Protein AF-A0AAF0DTB6-F1 (afdb_monomer_lite)

Foldseek 3Di:
DVVVVVVVVVVVVVPDPPPDPDDDDDDDDDDDCVVVVVVVVVVVVVVVVVVVVVVVVVVVVVVVVVVVVVPPVVVVVVVVVVVVVVVVVVVVVVVVPPPPPPPDDDDDDDDDDDDPVVVVVVVVVVVVVVVVVVVVVVVVVVVVVVVVVVVVVVVVVVVVVVVVVVVVVVVVVVVVVVVVVVVVVVVVVVVVVVVVVVVVVVVVVVVVVVVVVVVVVVVVVVVVVVVVVVVVVVVVVVVVVVVVVVVVVVVVVVVVVVVVVVVVVVVVVVVVVVVVVVVVVVVVVVVVVVVVVVVVVVVVVVVVVVVCVVVVPPPVPPVPVDDDPVVVVVVVVVVVVVVVVVVVVVVVVVVVVVVVVVVVVVVVVVVVVVVVVVVVVVVVVVVVVVVVVVVVVLVVVLVVLVVVLVVLVVVLVVLVVVVVVCVVVVVVLVVLVVVLVVLVVVLVVLVVVLVVLVVVLVVLVVVLVVVVDPPDPPVPVNVVSVVVSVVSVVVSVVSVVVSVVSVVVSVVSVVVSVVVVVVCVVVVVVVVVVVSVVVSVVSVVVSVVSVVVSVVSVVVVVVVVVVVVVVVVVVVVVVPDPDPDDPDDDDDDDDDDDDDDDDDDDDDDPDPPPDPPVVVVVVVVPDDDDD

pLDDT: mean 74.16, std 16.82, range [35.47, 98.06]

Organism: NCBI:txid1821822

Radius of gyration: 72.6 Å; chains: 1; bounding box: 165×59×239 Å

Structure (mmCIF, N/CA/C/O backbone):
data_AF-A0AAF0DTB6-F1
#
_entry.id   AF-A0AAF0DTB6-F1
#
loop_
_atom_site.group_PDB
_atom_site.id
_atom_site.type_symbol
_atom_site.label_atom_id
_atom_site.label_alt_id
_atom_site.label_comp_id
_atom_site.label_asym_id
_atom_site.label_entity_id
_atom_site.label_seq_id
_atom_site.pdbx_PDB_ins_code
_atom_site.Cartn_x
_atom_site.Cartn_y
_atom_site.Cartn_z
_atom_site.occupancy
_atom_site.B_iso_or_equiv
_atom_site.auth_seq_id
_atom_site.auth_comp_id
_atom_site.auth_asym_id
_atom_site.auth_atom_id
_atom_site.pdbx_PDB_model_num
ATOM 1 N N . MET A 1 1 ? 35.688 32.287 -15.608 1.00 48.78 1 MET A N 1
ATOM 2 C CA . MET A 1 1 ? 35.896 33.481 -14.750 1.00 48.78 1 MET A CA 1
ATOM 3 C C . MET A 1 1 ? 34.611 34.251 -14.436 1.00 48.78 1 MET A C 1
ATOM 5 O O . MET A 1 1 ? 34.254 34.295 -13.270 1.00 48.78 1 MET A O 1
ATOM 9 N N . ALA A 1 2 ? 33.882 34.833 -15.403 1.00 51.97 2 ALA A N 1
ATOM 10 C CA . ALA A 1 2 ? 32.620 35.541 -15.099 1.00 51.97 2 ALA A CA 1
ATOM 11 C C . ALA A 1 2 ? 31.480 34.598 -14.646 1.00 51.97 2 ALA A C 1
ATOM 13 O O . ALA A 1 2 ? 30.712 34.940 -13.751 1.00 51.97 2 ALA A O 1
ATOM 14 N N . ALA A 1 3 ? 31.415 33.384 -15.207 1.00 52.59 3 ALA A N 1
ATOM 15 C CA . ALA A 1 3 ? 30.466 32.348 -14.786 1.00 52.59 3 ALA A CA 1
ATOM 16 C C . ALA A 1 3 ? 30.795 31.773 -13.393 1.00 52.59 3 ALA A C 1
ATOM 18 O O . ALA A 1 3 ? 29.890 31.535 -12.598 1.00 52.59 3 ALA A O 1
ATOM 19 N N . ASP A 1 4 ? 32.081 31.633 -13.060 1.00 58.94 4 ASP A N 1
ATOM 20 C CA . ASP A 1 4 ? 32.524 31.150 -11.742 1.00 58.94 4 ASP A CA 1
ATOM 21 C C . ASP A 1 4 ? 32.241 32.178 -10.638 1.00 58.94 4 ASP A C 1
ATOM 23 O O . ASP A 1 4 ? 31.814 31.813 -9.546 1.00 58.94 4 ASP A O 1
ATOM 27 N N . ALA A 1 5 ? 32.381 33.474 -10.946 1.00 62.91 5 ALA A N 1
ATOM 28 C CA . ALA A 1 5 ? 31.989 34.561 -10.048 1.00 62.91 5 ALA A CA 1
ATOM 29 C C . ALA A 1 5 ? 30.466 34.606 -9.808 1.00 62.91 5 ALA A C 1
ATOM 31 O O . ALA A 1 5 ? 30.027 34.877 -8.692 1.00 62.91 5 ALA A O 1
ATOM 32 N N . ALA A 1 6 ? 29.653 34.286 -10.822 1.00 60.50 6 ALA A N 1
ATOM 33 C CA . ALA A 1 6 ? 28.201 34.178 -10.671 1.00 60.50 6 ALA A CA 1
ATOM 34 C C . ALA A 1 6 ? 27.790 32.952 -9.831 1.00 60.50 6 ALA A C 1
ATOM 36 O O . ALA A 1 6 ? 26.913 33.070 -8.976 1.00 60.50 6 ALA A O 1
ATOM 37 N N . ARG A 1 7 ? 28.461 31.799 -9.997 1.00 59.88 7 ARG A N 1
ATOM 38 C CA . ARG A 1 7 ? 28.235 30.599 -9.163 1.00 59.88 7 ARG A CA 1
ATOM 39 C C . ARG A 1 7 ? 28.638 30.823 -7.703 1.00 59.88 7 ARG A C 1
ATOM 41 O O . ARG A 1 7 ? 27.921 30.381 -6.807 1.00 59.88 7 ARG A O 1
ATOM 48 N N . ALA A 1 8 ? 29.731 31.549 -7.456 1.00 62.94 8 ALA A N 1
ATOM 49 C CA . ALA A 1 8 ? 30.159 31.919 -6.106 1.00 62.94 8 ALA A CA 1
ATOM 50 C C . ALA A 1 8 ? 29.135 32.832 -5.404 1.00 62.94 8 ALA A C 1
ATOM 52 O O . ALA A 1 8 ? 28.775 32.569 -4.262 1.00 62.94 8 ALA A O 1
ATOM 53 N N . LEU A 1 9 ? 28.581 33.824 -6.113 1.00 63.88 9 LEU A N 1
ATOM 54 C CA . LEU A 1 9 ? 27.554 34.734 -5.584 1.00 63.88 9 LEU A CA 1
ATOM 55 C C . LEU A 1 9 ? 26.210 34.051 -5.286 1.00 63.88 9 LEU A C 1
ATOM 57 O O . LEU A 1 9 ? 25.524 34.445 -4.343 1.00 63.88 9 LEU A O 1
ATOM 61 N N . VAL A 1 10 ? 25.822 33.038 -6.068 1.00 64.69 10 VAL A N 1
ATOM 62 C CA . VAL A 1 10 ? 24.591 32.263 -5.821 1.00 64.69 10 VAL A CA 1
ATOM 63 C C . VAL A 1 10 ? 24.766 31.323 -4.624 1.00 64.69 10 VAL A C 1
ATOM 65 O O . VAL A 1 10 ? 23.873 31.254 -3.780 1.00 64.69 10 VAL A O 1
ATOM 68 N N . ARG A 1 11 ? 25.935 30.681 -4.475 1.00 57.50 11 ARG A N 1
ATOM 69 C CA . ARG A 1 11 ? 26.255 29.884 -3.276 1.00 57.50 11 ARG A CA 1
ATOM 70 C C . ARG A 1 11 ? 26.364 30.738 -2.011 1.00 57.50 11 ARG A C 1
ATOM 72 O O . ARG A 1 11 ? 25.848 30.325 -0.980 1.00 57.50 11 ARG A O 1
ATOM 79 N N . GLU A 1 12 ? 26.953 31.932 -2.077 1.00 57.41 12 GLU A N 1
ATOM 80 C CA . GLU A 1 12 ? 27.056 32.833 -0.914 1.00 57.41 12 GLU A CA 1
ATOM 81 C C . GLU A 1 12 ? 25.708 33.427 -0.480 1.00 57.41 12 GLU A C 1
ATOM 83 O O . GLU A 1 12 ? 25.507 33.682 0.705 1.00 57.41 12 GLU A O 1
ATOM 88 N N . ARG A 1 13 ? 24.758 33.635 -1.404 1.00 53.81 13 ARG A N 1
ATOM 89 C CA . ARG A 1 13 ? 23.434 34.191 -1.063 1.00 53.81 13 ARG A CA 1
ATOM 90 C C . ARG A 1 13 ? 22.412 33.165 -0.582 1.00 53.81 13 ARG A C 1
ATOM 92 O O . ARG A 1 13 ? 21.472 33.563 0.099 1.00 53.81 13 ARG A O 1
ATOM 99 N N . LEU A 1 14 ? 22.584 31.883 -0.903 1.00 50.50 14 LEU A N 1
ATOM 100 C CA . LEU A 1 14 ? 21.705 30.806 -0.425 1.00 50.50 14 LEU A CA 1
ATOM 101 C C . LEU A 1 14 ? 22.181 30.179 0.896 1.00 50.50 14 LEU A C 1
ATOM 103 O O . LEU A 1 14 ? 21.401 29.508 1.561 1.00 50.50 14 LEU A O 1
ATOM 107 N N . TYR A 1 15 ? 23.418 30.458 1.319 1.00 44.56 15 TYR A N 1
ATOM 108 C CA . TYR A 1 15 ? 23.992 30.022 2.598 1.00 44.56 15 TYR A CA 1
ATOM 109 C C . TYR A 1 15 ? 24.122 31.187 3.597 1.00 44.56 15 TYR A C 1
ATOM 111 O O . TYR A 1 15 ? 25.158 31.386 4.227 1.00 44.56 15 TYR A O 1
ATOM 119 N N . VAL A 1 16 ? 23.064 31.986 3.763 1.00 41.75 16 VAL A N 1
ATOM 120 C CA . VAL A 1 16 ? 22.963 32.874 4.931 1.00 41.75 16 VAL A CA 1
ATOM 121 C C . VAL A 1 16 ? 22.392 32.043 6.084 1.00 41.75 16 VAL A C 1
ATOM 123 O O . VAL A 1 16 ? 21.247 31.602 5.982 1.00 41.75 16 VAL A O 1
ATOM 126 N N . PRO A 1 17 ? 23.131 31.812 7.186 1.00 44.03 17 PRO A N 1
ATOM 127 C CA . PRO A 1 17 ? 22.547 31.198 8.365 1.00 44.03 17 PRO A CA 1
ATOM 128 C C . PRO A 1 17 ? 21.511 32.175 8.923 1.00 44.03 17 PRO A C 1
ATOM 130 O O . PRO A 1 17 ? 21.848 33.254 9.413 1.00 44.03 17 PRO A O 1
ATOM 133 N N . LEU A 1 18 ? 20.236 31.810 8.811 1.00 42.66 18 LEU A N 1
ATOM 134 C CA . LEU A 1 18 ? 19.138 32.449 9.523 1.00 42.66 18 LEU A CA 1
ATOM 135 C C . LEU A 1 18 ? 19.405 32.311 11.026 1.00 42.66 18 LEU A C 1
ATOM 137 O O . LEU A 1 18 ? 19.045 31.323 11.661 1.00 42.66 18 LEU A O 1
ATOM 141 N N . VAL A 1 19 ? 20.062 33.319 11.597 1.00 46.34 19 VAL A N 1
ATOM 142 C CA . VAL A 1 19 ? 20.066 33.582 13.036 1.00 46.34 19 VAL A CA 1
ATOM 143 C C . VAL A 1 19 ? 18.654 34.048 13.386 1.00 46.34 19 VAL A C 1
ATOM 145 O O . VAL A 1 19 ? 18.350 35.239 13.398 1.00 46.34 19 VAL A O 1
ATOM 148 N N . LEU A 1 20 ? 17.759 33.084 13.595 1.00 40.75 20 LEU A N 1
ATOM 149 C CA . LEU A 1 20 ? 16.441 33.311 14.171 1.00 40.75 20 LEU A CA 1
ATOM 150 C C . LEU A 1 20 ? 16.603 33.413 15.686 1.00 40.75 20 LEU A C 1
ATOM 152 O O . LEU A 1 20 ? 16.667 32.413 16.399 1.00 40.75 20 LEU A O 1
ATOM 156 N N . GLY A 1 21 ? 16.703 34.652 16.159 1.00 40.84 21 GLY A N 1
ATOM 157 C CA . GLY A 1 21 ? 16.411 34.987 17.542 1.00 40.84 21 GLY A CA 1
ATOM 158 C C . GLY A 1 21 ? 14.912 34.849 17.807 1.00 40.84 21 GLY A C 1
ATOM 159 O O . GLY A 1 21 ? 14.100 35.403 17.072 1.00 40.84 21 GLY A O 1
ATOM 160 N N . GLU A 1 22 ? 14.595 34.080 18.847 1.00 45.62 22 GLU A N 1
ATOM 161 C CA . GLU A 1 22 ? 13.446 34.220 19.752 1.00 45.62 22 GLU A CA 1
ATOM 162 C C . GLU A 1 22 ? 12.137 34.756 19.145 1.00 45.62 22 GLU A C 1
ATOM 164 O O . GLU A 1 22 ? 11.789 35.923 19.308 1.00 45.62 22 GLU A O 1
ATOM 169 N N . LEU A 1 23 ? 11.348 33.871 18.533 1.00 37.41 23 LEU A N 1
ATOM 170 C CA . LEU A 1 23 ? 9.901 34.057 18.419 1.00 37.41 23 LEU A CA 1
ATOM 171 C C . LEU A 1 23 ? 9.193 32.769 18.853 1.00 37.41 23 LEU A C 1
ATOM 173 O O . LEU A 1 23 ? 9.419 31.692 18.305 1.00 37.41 23 LEU A O 1
ATOM 177 N N . GLU A 1 24 ? 8.380 32.912 19.898 1.00 40.12 24 GLU A N 1
ATOM 178 C CA . GLU A 1 24 ? 7.540 31.888 20.522 1.00 40.12 24 GLU A CA 1
ATOM 179 C C . GLU A 1 24 ? 6.550 31.210 19.550 1.00 40.12 24 GLU A C 1
ATOM 181 O O . GLU A 1 24 ? 6.199 31.772 18.508 1.00 40.12 24 GLU A O 1
ATOM 186 N N . PRO A 1 25 ? 6.062 29.998 19.889 1.00 52.84 25 PRO A N 1
ATOM 187 C CA . PRO A 1 25 ? 5.421 29.102 18.942 1.00 52.84 25 PRO A CA 1
ATOM 188 C C . PRO A 1 25 ? 3.912 29.354 18.864 1.00 52.84 25 PRO A C 1
ATOM 190 O O . PRO A 1 25 ? 3.165 29.071 19.801 1.00 52.84 25 PRO A O 1
ATOM 193 N N . ALA A 1 26 ? 3.435 29.808 17.708 1.00 42.81 26 ALA A N 1
ATOM 194 C CA . ALA A 1 26 ? 2.014 29.790 17.390 1.00 42.81 26 ALA A CA 1
ATOM 195 C C . ALA A 1 26 ? 1.794 29.292 15.958 1.00 42.81 26 ALA A C 1
ATOM 197 O O . ALA A 1 26 ? 2.096 29.985 14.993 1.00 42.81 26 ALA A O 1
ATOM 198 N N . GLY A 1 27 ? 1.208 28.098 15.851 1.00 43.78 27 GLY A N 1
ATOM 199 C CA . GLY A 1 27 ? 0.574 27.605 14.629 1.00 43.78 27 GLY A CA 1
ATOM 200 C C . GLY A 1 27 ? 1.490 26.796 13.719 1.00 43.78 27 GLY A C 1
ATOM 201 O O . GLY A 1 27 ? 2.190 27.343 12.876 1.00 43.78 27 GLY A O 1
ATOM 202 N N . GLN A 1 28 ? 1.415 25.472 13.861 1.00 50.06 28 GLN A N 1
ATOM 203 C CA . GLN A 1 28 ? 1.907 24.507 12.882 1.00 50.06 28 GLN A CA 1
ATOM 204 C C . GLN A 1 28 ? 1.303 24.804 11.506 1.00 50.06 28 GLN A C 1
ATOM 206 O O . GLN A 1 28 ? 0.096 24.670 11.304 1.00 50.06 28 GLN A O 1
ATOM 211 N N . VAL A 1 29 ? 2.162 25.177 10.566 1.00 46.62 29 VAL A N 1
ATOM 212 C CA . VAL A 1 29 ? 1.863 25.160 9.140 1.00 46.62 29 VAL A CA 1
ATOM 213 C C . VAL A 1 29 ? 2.689 24.017 8.542 1.00 46.62 29 VAL A C 1
ATOM 215 O O . VAL A 1 29 ? 3.917 24.101 8.583 1.00 46.62 29 VAL A O 1
ATOM 218 N N . PRO A 1 30 ? 2.064 22.942 8.030 1.00 51.94 30 PRO A N 1
ATOM 219 C CA . PRO A 1 30 ? 2.764 21.869 7.350 1.00 51.94 30 PRO A CA 1
ATOM 220 C C . PRO A 1 30 ? 2.829 22.231 5.866 1.00 51.94 30 PRO A C 1
ATOM 222 O O . PRO A 1 30 ? 1.900 21.958 5.111 1.00 51.94 30 PRO A O 1
ATOM 225 N N . TYR A 1 31 ? 3.892 22.910 5.452 1.00 53.06 31 TYR A N 1
ATOM 226 C CA . TYR A 1 31 ? 4.270 22.906 4.044 1.00 53.06 31 TYR A CA 1
ATOM 227 C C . TYR A 1 31 ? 5.565 22.114 3.946 1.00 53.06 31 TYR A C 1
ATOM 229 O O . TYR A 1 31 ? 6.624 22.604 4.337 1.00 53.06 31 TYR A O 1
ATOM 237 N N . ASP A 1 32 ? 5.447 20.873 3.476 1.00 56.59 32 ASP A N 1
ATOM 238 C CA . ASP A 1 32 ? 6.582 20.048 3.084 1.00 56.59 32 ASP A CA 1
ATOM 239 C C . ASP A 1 32 ? 7.330 20.782 1.968 1.00 56.59 32 ASP A C 1
ATOM 241 O O . ASP A 1 32 ? 6.806 21.000 0.877 1.00 56.59 32 ASP A O 1
ATOM 245 N N . LEU A 1 33 ? 8.546 21.236 2.276 1.00 60.62 33 LEU A N 1
ATOM 246 C CA . LEU A 1 33 ? 9.446 21.920 1.341 1.00 60.62 33 LEU A CA 1
ATOM 247 C C . LEU A 1 33 ? 10.286 20.931 0.510 1.00 60.62 33 LEU A C 1
ATOM 249 O O . LEU A 1 33 ? 11.051 21.359 -0.353 1.00 60.62 33 LEU A O 1
ATOM 253 N N . GLU A 1 34 ? 10.121 19.623 0.730 1.00 67.12 34 GLU A N 1
ATOM 254 C CA . GLU A 1 34 ? 10.764 18.545 -0.038 1.00 67.12 34 GLU A CA 1
ATOM 255 C C . GLU A 1 34 ? 10.525 18.633 -1.557 1.00 67.12 34 GLU A C 1
ATOM 257 O O . GLU A 1 34 ? 11.499 18.539 -2.307 1.00 67.12 34 GLU A O 1
ATOM 262 N N . PRO A 1 35 ? 9.303 18.921 -2.054 1.00 68.69 35 PRO A N 1
ATOM 263 C CA . PRO A 1 35 ? 9.065 19.049 -3.491 1.00 68.69 35 PRO A CA 1
ATOM 264 C C . PRO A 1 35 ? 9.830 20.219 -4.119 1.00 68.69 35 PRO A C 1
ATOM 266 O O . PRO A 1 35 ? 10.195 20.169 -5.290 1.00 68.69 35 PRO A O 1
ATOM 269 N N . LEU A 1 36 ? 10.092 21.281 -3.347 1.00 68.75 36 LEU A N 1
ATOM 270 C CA . LEU A 1 36 ? 10.807 22.458 -3.838 1.00 68.75 36 LEU A CA 1
ATOM 271 C C . LEU A 1 36 ? 12.321 22.218 -3.905 1.00 68.75 36 LEU A C 1
ATOM 273 O O . LEU A 1 36 ? 12.982 22.740 -4.800 1.00 68.75 36 LEU A O 1
ATOM 277 N N . ALA A 1 37 ? 12.861 21.431 -2.970 1.00 69.31 37 ALA A N 1
ATOM 278 C CA . ALA A 1 37 ? 14.261 21.017 -2.981 1.00 69.31 37 ALA A CA 1
ATOM 279 C C . ALA A 1 37 ? 14.556 20.092 -4.173 1.00 69.31 37 ALA A C 1
ATOM 281 O O . ALA A 1 37 ? 15.520 20.317 -4.897 1.00 69.31 37 ALA A O 1
ATOM 282 N N . MET A 1 38 ? 13.663 19.137 -4.441 1.00 75.25 38 MET A N 1
ATOM 283 C CA . MET A 1 38 ? 13.790 18.203 -5.564 1.00 75.25 38 MET A CA 1
ATOM 284 C C . MET A 1 38 ? 13.718 18.920 -6.926 1.00 75.25 38 MET A C 1
ATOM 286 O O . MET A 1 38 ? 14.518 18.647 -7.816 1.00 75.25 38 MET A O 1
ATOM 290 N N . LEU A 1 39 ? 12.840 19.924 -7.062 1.00 76.38 39 LEU A N 1
ATOM 291 C CA . LEU A 1 39 ? 12.752 20.745 -8.278 1.00 76.38 39 LEU A CA 1
ATOM 292 C C . LEU A 1 39 ? 14.013 21.602 -8.508 1.00 76.38 39 LEU A C 1
ATOM 294 O O . LEU A 1 39 ? 14.383 21.887 -9.647 1.00 76.38 39 LEU A O 1
ATOM 298 N N . LEU A 1 40 ? 14.660 22.055 -7.428 1.00 75.56 40 LEU A N 1
ATOM 299 C CA . LEU A 1 40 ? 15.905 22.820 -7.505 1.00 75.56 40 LEU A CA 1
ATOM 300 C C . LEU A 1 40 ? 17.086 21.942 -7.938 1.00 75.56 40 LEU A C 1
ATOM 302 O O . LEU A 1 40 ? 17.906 22.418 -8.725 1.00 75.56 40 LEU A O 1
ATOM 306 N N . ASP A 1 41 ? 17.139 20.685 -7.494 1.00 76.44 41 ASP A N 1
ATOM 307 C CA . ASP A 1 41 ? 18.157 19.721 -7.927 1.00 76.44 41 ASP A CA 1
ATOM 308 C C . ASP A 1 41 ? 17.979 19.335 -9.405 1.00 76.44 41 ASP A C 1
ATOM 310 O O . ASP A 1 41 ? 18.939 19.425 -10.171 1.00 76.44 41 ASP A O 1
ATOM 314 N N . GLU A 1 42 ? 16.750 19.064 -9.863 1.00 79.19 42 GLU A N 1
ATOM 315 C CA . GLU A 1 42 ? 16.471 18.825 -11.293 1.00 79.19 42 GLU A CA 1
ATOM 316 C C . GLU A 1 42 ? 16.871 20.027 -12.170 1.00 79.19 42 GLU A C 1
ATOM 318 O O . GLU A 1 42 ? 17.447 19.877 -13.253 1.00 79.19 42 GLU A O 1
ATOM 323 N N . CYS A 1 43 ? 16.623 21.254 -11.697 1.00 77.31 43 CYS A N 1
ATOM 324 C CA . CYS A 1 43 ? 17.037 22.461 -12.412 1.00 77.31 43 CYS A CA 1
ATOM 325 C C . CYS A 1 43 ? 18.567 22.611 -12.483 1.00 77.31 43 CYS A C 1
ATOM 327 O O . CYS A 1 43 ? 19.074 23.161 -13.464 1.00 77.31 43 CYS A O 1
ATOM 329 N N . LEU A 1 44 ? 19.307 22.154 -11.467 1.00 79.19 44 LEU A N 1
ATOM 330 C CA . LEU A 1 44 ? 20.772 22.175 -11.469 1.00 79.19 44 LEU A CA 1
ATOM 331 C C . LEU A 1 44 ? 21.339 21.135 -12.441 1.00 79.19 44 LEU A C 1
ATOM 333 O O . LEU A 1 44 ? 22.207 21.486 -13.242 1.00 79.19 44 LEU A O 1
ATOM 337 N N . GLU A 1 45 ? 20.793 19.918 -12.458 1.00 80.50 45 GLU A N 1
ATOM 338 C CA . GLU A 1 45 ? 21.190 18.865 -13.403 1.00 80.50 45 GLU A CA 1
ATOM 339 C C . GLU A 1 45 ? 20.964 19.287 -14.865 1.00 80.50 45 GLU A C 1
ATOM 341 O O . GLU A 1 45 ? 21.839 19.109 -15.717 1.00 80.50 45 GLU A O 1
ATOM 346 N N . MET A 1 46 ? 19.838 19.947 -15.164 1.00 78.81 46 MET A N 1
ATOM 347 C CA . MET A 1 46 ? 19.568 20.486 -16.503 1.00 78.81 46 MET A CA 1
ATOM 348 C C . MET A 1 46 ? 20.582 21.552 -16.944 1.00 78.81 46 MET A C 1
ATOM 350 O O . MET A 1 46 ? 20.911 21.654 -18.131 1.00 78.81 46 MET A O 1
ATOM 354 N N . VAL A 1 47 ? 21.078 22.369 -16.011 1.00 79.31 47 VAL A N 1
ATOM 355 C CA . VAL A 1 47 ? 22.098 23.384 -16.308 1.00 79.31 47 VAL A CA 1
ATOM 356 C C . VAL A 1 47 ? 23.456 22.727 -16.553 1.00 79.31 47 VAL A C 1
ATOM 358 O O . VAL A 1 47 ? 24.144 23.111 -17.500 1.00 79.31 47 VAL A O 1
ATOM 361 N N . GLU A 1 48 ? 23.822 21.716 -15.764 1.00 81.62 48 GLU A N 1
ATOM 362 C CA . GLU A 1 48 ? 25.066 20.960 -15.951 1.00 81.62 48 GLU A CA 1
ATOM 363 C C . GLU A 1 48 ? 25.085 20.200 -17.280 1.00 81.62 48 GLU A C 1
ATOM 365 O O . GLU A 1 48 ? 26.084 20.253 -18.003 1.00 81.62 48 GLU A O 1
ATOM 370 N N . PHE A 1 49 ? 23.962 19.588 -17.663 1.00 83.94 49 PHE A N 1
ATOM 371 C CA . PHE A 1 49 ? 23.819 18.929 -18.960 1.00 83.94 49 PHE A CA 1
ATOM 372 C C . PHE A 1 49 ? 24.016 19.912 -20.123 1.00 83.94 49 PHE A C 1
ATOM 374 O O . PHE A 1 49 ? 24.790 19.650 -21.046 1.00 83.94 49 PHE A O 1
ATOM 381 N N . ARG A 1 50 ? 23.384 21.091 -20.058 1.00 80.56 50 ARG A N 1
ATOM 382 C CA . ARG A 1 50 ? 23.494 22.108 -21.116 1.00 80.56 50 ARG A CA 1
ATOM 383 C C . ARG A 1 50 ? 24.900 22.705 -21.221 1.00 80.56 50 ARG A C 1
ATOM 385 O O . ARG A 1 50 ? 25.336 23.086 -22.308 1.00 80.56 50 ARG A O 1
ATOM 392 N N . ASP A 1 51 ? 25.617 22.803 -20.106 1.00 80.56 51 ASP A N 1
ATOM 393 C CA . ASP A 1 51 ? 27.016 23.230 -20.099 1.00 80.56 51 ASP A CA 1
ATOM 394 C C . ASP A 1 51 ? 27.943 22.149 -20.683 1.00 80.56 51 ASP A C 1
ATOM 396 O O . ASP A 1 51 ? 28.875 22.482 -21.421 1.00 80.56 51 ASP A O 1
ATOM 400 N N . ALA A 1 52 ? 27.668 20.866 -20.423 1.00 79.75 52 ALA A N 1
ATOM 401 C CA . ALA A 1 52 ? 28.399 19.748 -21.018 1.00 79.75 52 ALA A CA 1
ATOM 402 C C . ALA A 1 52 ? 28.192 19.662 -22.541 1.00 79.75 52 ALA A C 1
ATOM 404 O O . ALA A 1 52 ? 29.157 19.467 -23.283 1.00 79.75 52 ALA A O 1
ATOM 405 N N . GLU A 1 53 ? 26.965 19.888 -23.016 1.00 84.12 53 GLU A N 1
ATOM 406 C CA . GLU A 1 53 ? 26.630 19.931 -24.444 1.00 84.12 53 GLU A CA 1
ATOM 407 C C . GLU A 1 53 ? 27.382 21.066 -25.159 1.00 84.12 53 GLU A C 1
ATOM 409 O O . GLU A 1 53 ? 28.083 20.835 -26.145 1.00 84.12 53 GLU A O 1
ATOM 414 N N . ARG A 1 54 ? 27.381 22.276 -24.584 1.00 82.75 54 ARG A N 1
ATOM 415 C CA . ARG A 1 54 ? 28.154 23.419 -25.106 1.00 82.75 54 ARG A CA 1
ATOM 416 C C . ARG A 1 54 ? 29.661 23.171 -25.112 1.00 82.75 54 ARG A C 1
ATOM 418 O O . ARG A 1 54 ? 30.358 23.618 -26.023 1.00 82.75 54 ARG A O 1
ATOM 425 N N . ALA A 1 55 ? 30.186 22.476 -24.104 1.00 81.94 55 ALA A N 1
ATOM 426 C CA . ALA A 1 55 ? 31.596 22.104 -24.059 1.00 81.94 55 ALA A CA 1
ATOM 427 C C . ALA A 1 55 ? 31.950 21.084 -25.156 1.00 81.94 55 ALA A C 1
ATOM 429 O O . ALA A 1 55 ? 33.022 21.183 -25.762 1.00 81.94 55 ALA A O 1
ATOM 430 N N . ALA A 1 56 ? 31.053 20.138 -25.448 1.00 82.44 56 ALA A N 1
ATOM 431 C CA . ALA A 1 56 ? 31.215 19.180 -26.536 1.00 82.44 56 ALA A CA 1
ATOM 432 C C . ALA A 1 56 ? 31.159 19.865 -27.913 1.00 82.44 56 ALA A C 1
ATOM 434 O O . ALA A 1 56 ? 32.042 19.625 -28.739 1.00 82.44 56 ALA A O 1
ATOM 435 N N . GLU A 1 57 ? 30.206 20.778 -28.130 1.00 82.94 57 GLU A N 1
ATOM 436 C CA . GLU A 1 57 ? 30.104 21.592 -29.350 1.00 82.94 57 GLU A CA 1
ATOM 437 C C . GLU A 1 57 ? 31.357 22.444 -29.575 1.00 82.94 57 GLU A C 1
ATOM 439 O O . GLU A 1 57 ? 31.937 22.437 -30.661 1.00 82.94 57 GLU A O 1
ATOM 444 N N . HIS A 1 58 ? 31.840 23.131 -28.536 1.00 84.31 58 HIS A N 1
ATOM 445 C CA . HIS A 1 58 ? 33.064 23.926 -28.624 1.00 84.31 58 HIS A CA 1
ATOM 446 C C . HIS A 1 58 ? 34.280 23.052 -28.963 1.00 84.31 58 HIS A C 1
ATOM 448 O O . HIS A 1 58 ? 35.125 23.436 -29.770 1.00 84.31 58 HIS A O 1
ATOM 454 N N . LYS A 1 59 ? 34.371 21.847 -28.389 1.00 83.44 59 LYS A N 1
ATOM 455 C CA . LYS A 1 59 ? 35.452 20.897 -28.684 1.00 83.44 59 LYS A CA 1
ATOM 456 C C . LYS A 1 59 ? 35.377 20.368 -30.120 1.00 83.44 59 LYS A C 1
ATOM 458 O O . LYS A 1 59 ? 36.422 20.176 -30.739 1.00 83.44 59 LYS A O 1
ATOM 463 N N . ALA A 1 60 ? 34.175 20.161 -30.656 1.00 80.88 60 ALA A N 1
ATOM 464 C CA . ALA A 1 60 ? 33.966 19.792 -32.054 1.00 80.88 60 ALA A CA 1
ATOM 465 C C . ALA A 1 60 ? 34.360 20.932 -33.008 1.00 80.88 60 ALA A C 1
ATOM 467 O O . ALA A 1 60 ? 35.065 20.689 -33.985 1.00 80.88 60 ALA A O 1
ATOM 468 N N . LEU A 1 61 ? 33.999 22.179 -32.682 1.00 81.56 61 LEU A N 1
ATOM 469 C CA . LEU A 1 61 ? 34.400 23.362 -33.450 1.00 81.56 61 LEU A CA 1
ATOM 470 C C . LEU A 1 61 ? 35.918 23.575 -33.446 1.00 81.56 61 LEU A C 1
ATOM 472 O O . LEU A 1 61 ? 36.484 23.870 -34.494 1.00 81.56 61 LEU A O 1
ATOM 476 N N . CYS A 1 62 ? 36.595 23.373 -32.310 1.00 80.00 62 CYS A N 1
ATOM 477 C CA . CYS A 1 62 ? 38.058 23.429 -32.260 1.00 80.00 62 CYS A CA 1
ATOM 478 C C . CYS A 1 62 ? 38.703 22.355 -33.145 1.00 80.00 62 CYS A C 1
ATOM 480 O O . CYS A 1 62 ? 39.618 22.673 -33.892 1.00 80.00 62 CYS A O 1
ATOM 482 N N . ARG A 1 63 ? 38.197 21.112 -33.129 1.00 77.56 63 ARG A N 1
ATOM 483 C CA . ARG A 1 63 ? 38.707 20.040 -34.006 1.00 77.56 63 ARG A CA 1
ATOM 484 C C . ARG A 1 63 ? 38.515 20.363 -35.485 1.00 77.56 63 ARG A C 1
ATOM 486 O O . ARG A 1 63 ? 39.452 20.201 -36.255 1.00 77.56 63 ARG A O 1
ATOM 493 N N . ALA A 1 64 ? 37.342 20.868 -35.864 1.00 76.00 64 ALA A N 1
ATOM 494 C CA . ALA A 1 64 ? 37.077 21.290 -37.237 1.00 76.00 64 ALA A CA 1
ATOM 495 C C . ALA A 1 64 ? 38.007 22.439 -37.667 1.00 76.00 64 ALA A C 1
ATOM 497 O O . ALA A 1 64 ? 38.521 22.434 -38.783 1.00 76.00 64 ALA A O 1
ATOM 498 N N . TYR A 1 65 ? 38.270 23.395 -36.771 1.00 75.62 65 TYR A N 1
ATOM 499 C CA . TYR A 1 65 ? 39.199 24.495 -37.030 1.00 75.62 65 TYR A CA 1
ATOM 500 C C . TYR A 1 65 ? 40.651 24.011 -37.162 1.00 75.62 65 TYR A C 1
ATOM 502 O O . TYR A 1 65 ? 41.355 24.455 -38.065 1.00 75.62 65 TYR A O 1
ATOM 510 N N . ASP A 1 66 ? 41.087 23.070 -36.322 1.00 72.00 66 ASP A N 1
ATOM 511 C CA . ASP A 1 66 ? 42.429 22.479 -36.383 1.00 72.00 66 ASP A CA 1
ATOM 512 C C . ASP A 1 66 ? 42.624 21.629 -37.653 1.00 72.00 66 ASP A C 1
ATOM 514 O O . ASP A 1 66 ? 43.668 21.709 -38.301 1.00 72.00 66 ASP A O 1
ATOM 518 N N . GLU A 1 67 ? 41.608 20.868 -38.072 1.00 72.19 67 GLU A N 1
ATOM 519 C CA . GLU A 1 67 ? 41.616 20.117 -39.336 1.00 72.19 67 GLU A CA 1
ATOM 520 C C . GLU A 1 67 ? 41.669 21.052 -40.555 1.00 72.19 67 GLU A C 1
ATOM 522 O O . GLU A 1 67 ? 42.416 20.804 -41.505 1.00 72.19 67 GLU A O 1
ATOM 527 N N . GLN A 1 68 ? 40.943 22.170 -40.513 1.00 66.75 68 GLN A N 1
ATOM 528 C CA . GLN A 1 68 ? 40.953 23.181 -41.571 1.00 66.75 68 GLN A CA 1
ATOM 529 C C . GLN A 1 68 ? 42.278 23.971 -41.601 1.00 66.75 68 GLN A C 1
ATOM 531 O O . GLN A 1 68 ? 42.809 24.278 -42.673 1.00 66.75 68 GLN A O 1
ATOM 536 N N . ALA A 1 69 ? 42.877 24.239 -40.438 1.00 63.97 69 ALA A N 1
ATOM 537 C CA . ALA A 1 69 ? 44.206 24.835 -40.315 1.00 63.97 69 ALA A CA 1
ATOM 538 C C . ALA A 1 69 ? 45.324 23.890 -40.795 1.00 63.97 69 ALA A C 1
ATOM 540 O O . ALA A 1 69 ? 46.327 24.356 -41.330 1.00 63.97 69 ALA A O 1
ATOM 541 N N . ALA A 1 70 ? 45.150 22.571 -40.670 1.00 63.53 70 ALA A N 1
ATOM 542 C CA . ALA A 1 70 ? 46.104 21.584 -41.176 1.00 63.53 70 ALA A CA 1
ATOM 543 C C . ALA A 1 70 ? 46.049 21.417 -42.709 1.00 63.53 70 ALA A C 1
ATOM 545 O O . ALA A 1 70 ? 47.070 21.127 -43.332 1.00 63.53 70 ALA A O 1
ATOM 546 N N . GLN A 1 71 ? 44.885 21.627 -43.335 1.00 60.69 71 GLN A N 1
ATOM 547 C CA . GLN A 1 71 ? 44.706 21.487 -44.789 1.00 60.69 71 GLN A CA 1
ATOM 548 C C . GLN A 1 71 ? 45.178 22.713 -45.593 1.00 60.69 71 GLN A C 1
ATOM 550 O O . GLN A 1 71 ? 45.597 22.578 -46.743 1.00 60.69 71 GLN A O 1
ATOM 555 N N . THR A 1 72 ? 45.155 23.908 -44.999 1.00 56.09 72 THR A N 1
ATOM 556 C CA . THR A 1 72 ? 45.454 25.168 -45.703 1.00 56.09 72 THR A CA 1
ATOM 557 C C . THR A 1 72 ? 46.914 25.349 -46.159 1.00 56.09 72 THR A C 1
ATOM 559 O O . THR A 1 72 ? 47.093 25.748 -47.309 1.00 56.09 72 THR A O 1
ATOM 562 N N . PRO A 1 73 ? 47.978 25.037 -45.386 1.00 54.94 73 PRO A N 1
ATOM 563 C CA . PRO A 1 73 ? 49.350 25.287 -45.844 1.00 54.94 73 PRO A CA 1
ATOM 564 C C . PRO A 1 73 ? 49.820 24.316 -46.939 1.00 54.94 73 PRO A C 1
ATOM 566 O O . PRO A 1 73 ? 50.607 24.713 -47.793 1.00 54.94 73 PRO A O 1
ATOM 569 N N . ALA A 1 74 ? 49.324 23.073 -46.960 1.00 57.00 74 ALA A N 1
ATOM 570 C CA . ALA A 1 74 ? 49.698 22.083 -47.976 1.00 57.00 74 ALA A CA 1
ATOM 571 C C . ALA A 1 74 ? 49.039 22.364 -49.339 1.00 57.00 74 ALA A C 1
ATOM 573 O O . ALA A 1 74 ? 49.693 22.257 -50.376 1.00 57.00 74 ALA A O 1
ATOM 574 N N . ALA A 1 75 ? 47.769 22.785 -49.337 1.00 55.25 75 ALA A N 1
ATOM 575 C CA . ALA A 1 75 ? 47.063 23.171 -50.557 1.00 55.25 75 ALA A CA 1
ATOM 576 C C . ALA A 1 75 ? 47.633 24.469 -51.163 1.00 55.25 75 ALA A C 1
ATOM 578 O O . ALA A 1 75 ? 47.901 24.518 -52.361 1.00 55.25 75 ALA A O 1
ATOM 579 N N . LEU A 1 76 ? 47.918 25.480 -50.329 1.00 59.25 76 LEU A N 1
ATOM 580 C CA . LEU A 1 76 ? 48.541 26.735 -50.774 1.00 59.25 76 LEU A CA 1
ATOM 581 C C . LEU A 1 76 ? 49.978 26.541 -51.281 1.00 59.25 76 LEU A C 1
ATOM 583 O O . LEU A 1 76 ? 50.372 27.218 -52.225 1.00 59.25 76 LEU A O 1
ATOM 587 N N . ALA A 1 77 ? 50.758 25.618 -50.704 1.00 63.75 77 ALA A N 1
ATOM 588 C CA . ALA A 1 77 ? 52.097 25.295 -51.203 1.00 63.75 77 ALA A CA 1
ATOM 589 C C . ALA A 1 77 ? 52.051 24.622 -52.585 1.00 63.75 77 ALA A C 1
ATOM 591 O O . ALA A 1 77 ? 52.794 25.019 -53.479 1.00 63.75 77 ALA A O 1
ATOM 592 N N . SER A 1 78 ? 51.126 23.676 -52.790 1.00 68.25 78 SER A N 1
ATOM 593 C CA . SER A 1 78 ? 50.932 23.022 -54.090 1.00 68.25 78 SER A CA 1
ATOM 594 C C . SER A 1 78 ? 50.458 24.000 -55.173 1.00 68.25 78 SER A C 1
ATOM 596 O O . SER A 1 78 ? 50.909 23.902 -56.313 1.00 68.25 78 SER A O 1
ATOM 598 N N . GLU A 1 79 ? 49.580 24.955 -54.846 1.00 67.31 79 GLU A N 1
ATOM 599 C CA . GLU A 1 79 ? 49.164 26.005 -55.789 1.00 67.31 79 GLU A CA 1
ATOM 600 C C . GLU A 1 79 ? 50.300 26.996 -56.091 1.00 67.31 79 GLU A C 1
ATOM 602 O O . GLU A 1 79 ? 50.444 27.448 -57.232 1.00 67.31 79 GLU A O 1
ATOM 607 N N . LEU A 1 80 ? 51.155 27.310 -55.109 1.00 71.62 80 LEU A N 1
ATOM 608 C CA . LEU A 1 80 ? 52.316 28.178 -55.320 1.00 71.62 80 LEU A CA 1
ATOM 609 C C . LEU A 1 80 ? 53.370 27.510 -56.218 1.00 71.62 80 LEU A C 1
ATOM 611 O O . LEU A 1 80 ? 53.917 28.161 -57.103 1.00 71.62 80 LEU A O 1
ATOM 615 N N . GLU A 1 81 ? 53.626 26.214 -56.039 1.00 72.38 81 GLU A N 1
ATOM 616 C CA . GLU A 1 81 ? 54.546 25.453 -56.894 1.00 72.38 81 GLU A CA 1
ATOM 617 C C . GLU A 1 81 ? 54.011 25.328 -58.326 1.00 72.38 81 GLU A C 1
ATOM 619 O O . GLU A 1 81 ? 54.755 25.527 -59.288 1.00 72.38 81 GLU A O 1
ATOM 624 N N . HIS A 1 82 ? 52.705 25.096 -58.489 1.00 71.25 82 HIS A N 1
ATOM 625 C CA . HIS A 1 82 ? 52.087 25.001 -59.811 1.00 71.25 82 HIS A CA 1
ATOM 626 C C . HIS A 1 82 ? 52.074 26.353 -60.548 1.00 71.25 82 HIS A C 1
ATOM 628 O O . HIS A 1 82 ? 52.326 26.422 -61.753 1.00 71.25 82 HIS A O 1
ATOM 634 N N . THR A 1 83 ? 51.847 27.457 -59.829 1.00 70.12 83 THR A N 1
ATOM 635 C CA . THR A 1 83 ? 51.912 28.812 -60.405 1.00 70.12 83 THR A CA 1
ATOM 636 C C . THR A 1 83 ? 53.345 29.259 -60.700 1.00 70.12 83 THR A C 1
ATOM 638 O O . THR A 1 83 ? 53.571 29.894 -61.730 1.00 70.12 83 THR A O 1
ATOM 641 N N . GLN A 1 84 ? 54.328 28.879 -59.879 1.00 72.38 84 GLN A N 1
ATOM 642 C CA . GLN A 1 84 ? 55.749 29.120 -60.159 1.00 72.38 84 GLN A CA 1
ATOM 643 C C . GLN A 1 84 ? 56.243 28.327 -61.371 1.00 72.38 84 GLN A C 1
ATOM 645 O O . GLN A 1 84 ? 56.964 28.881 -62.201 1.00 72.38 84 GLN A O 1
ATOM 650 N N . PHE A 1 85 ? 55.810 27.074 -61.521 1.00 75.06 85 PHE A N 1
ATOM 651 C CA . PHE A 1 85 ? 56.117 26.260 -62.695 1.00 75.06 85 PHE A CA 1
ATOM 652 C C . PHE A 1 85 ? 55.533 26.870 -63.979 1.00 75.06 85 PHE A C 1
ATOM 654 O O . PHE A 1 85 ? 56.251 27.055 -64.961 1.00 75.06 85 PHE A O 1
ATOM 661 N N . ASN A 1 86 ? 54.262 27.284 -63.953 1.00 72.50 86 ASN A N 1
ATOM 662 C CA . ASN A 1 86 ? 53.618 27.930 -65.101 1.00 72.50 86 ASN A CA 1
ATOM 663 C C . ASN A 1 86 ? 54.245 29.295 -65.443 1.00 72.50 86 ASN A C 1
ATOM 665 O O . ASN A 1 86 ? 54.346 29.650 -66.617 1.00 72.50 86 ASN A O 1
ATOM 669 N N . TYR A 1 87 ? 54.716 30.049 -64.444 1.00 71.44 87 TYR A N 1
ATOM 670 C CA . TYR A 1 87 ? 55.420 31.315 -64.662 1.00 71.44 87 TYR A CA 1
ATOM 671 C C . TYR A 1 87 ? 56.830 31.114 -65.245 1.00 71.44 87 TYR A C 1
ATOM 673 O O . TYR A 1 87 ? 57.240 31.871 -66.124 1.00 71.44 87 TYR A O 1
ATOM 681 N N . ALA A 1 88 ? 57.554 30.074 -64.818 1.00 70.25 88 ALA A N 1
ATOM 682 C CA . ALA A 1 88 ? 58.850 29.707 -65.393 1.00 70.25 88 ALA A CA 1
ATOM 683 C C . ALA A 1 88 ? 58.715 29.249 -66.854 1.00 70.25 88 ALA A C 1
ATOM 685 O O . ALA A 1 88 ? 59.458 29.713 -67.716 1.00 70.25 88 ALA A O 1
ATOM 686 N N . LEU A 1 89 ? 57.702 28.431 -67.154 1.00 73.38 89 LEU A N 1
ATOM 687 C CA . LEU A 1 89 ? 57.405 27.988 -68.517 1.00 73.38 89 LEU A CA 1
ATOM 688 C C . LEU A 1 89 ? 57.019 29.166 -69.432 1.00 73.38 89 LEU A C 1
ATOM 690 O O . LEU A 1 89 ? 57.425 29.218 -70.592 1.00 73.38 89 LEU A O 1
ATOM 694 N N . ALA A 1 90 ? 56.270 30.141 -68.907 1.00 67.06 90 ALA A N 1
ATOM 695 C CA . ALA A 1 90 ? 55.930 31.360 -69.635 1.00 67.06 90 ALA A CA 1
ATOM 696 C C . ALA A 1 90 ? 57.156 32.258 -69.887 1.00 67.06 90 ALA A C 1
ATOM 698 O O . ALA A 1 90 ? 57.260 32.855 -70.957 1.00 67.06 90 ALA A O 1
ATOM 699 N N . LEU A 1 91 ? 58.101 32.338 -68.943 1.00 69.69 91 LEU A N 1
ATOM 700 C CA . LEU A 1 91 ? 59.358 33.071 -69.126 1.00 69.69 91 LEU A CA 1
ATOM 701 C C . LEU A 1 91 ? 60.273 32.411 -70.166 1.00 69.69 91 LEU A C 1
ATOM 703 O O . LEU A 1 91 ? 60.825 33.128 -70.999 1.00 69.69 91 LEU A O 1
ATOM 707 N N . ASP A 1 92 ? 60.375 31.080 -70.185 1.00 67.06 92 ASP A N 1
ATOM 708 C CA . ASP A 1 92 ? 61.140 30.351 -71.208 1.00 67.06 92 ASP A CA 1
ATOM 709 C C . ASP A 1 92 ? 60.502 30.474 -72.600 1.00 67.06 92 ASP A C 1
ATOM 711 O O . ASP A 1 92 ? 61.203 30.676 -73.593 1.00 67.06 92 ASP A O 1
ATOM 715 N N . ALA A 1 93 ? 59.168 30.456 -72.691 1.00 64.12 93 ALA A N 1
ATOM 716 C CA . ALA A 1 93 ? 58.460 30.696 -73.949 1.00 64.12 93 ALA A CA 1
ATOM 717 C C . ALA A 1 93 ? 58.654 32.135 -74.469 1.00 64.12 93 ALA A C 1
ATOM 719 O O . ALA A 1 93 ? 58.790 32.345 -75.675 1.00 64.12 93 ALA A O 1
ATOM 720 N N . VAL A 1 94 ? 58.709 33.132 -73.577 1.00 63.00 94 VAL A N 1
ATOM 721 C CA . VAL A 1 94 ? 58.988 34.532 -73.942 1.00 63.00 94 VAL A CA 1
ATOM 722 C C . VAL A 1 94 ? 60.466 34.741 -74.299 1.00 63.00 94 VAL A C 1
ATOM 724 O O . VAL A 1 94 ? 60.754 35.512 -75.213 1.00 63.00 94 VAL A O 1
ATOM 727 N N . ALA A 1 95 ? 61.399 34.029 -73.659 1.00 60.31 95 ALA A N 1
ATOM 728 C CA . ALA A 1 95 ? 62.820 34.045 -74.015 1.00 60.31 95 ALA A CA 1
ATOM 729 C C . ALA A 1 95 ? 63.085 33.391 -75.384 1.00 60.31 95 ALA A C 1
ATOM 731 O O . ALA A 1 95 ? 63.886 33.904 -76.161 1.00 60.31 95 ALA A O 1
ATOM 732 N N . ALA A 1 96 ? 62.361 32.320 -75.727 1.00 58.06 96 ALA A N 1
ATOM 733 C CA . ALA A 1 96 ? 62.429 31.682 -77.045 1.00 58.06 96 ALA A CA 1
ATOM 734 C C . ALA A 1 96 ? 61.797 32.525 -78.174 1.00 58.06 96 ALA A C 1
ATOM 736 O O . ALA A 1 96 ? 62.109 32.323 -79.347 1.00 58.06 96 ALA A O 1
ATOM 737 N N . LEU A 1 97 ? 60.921 33.477 -77.830 1.00 52.19 97 LEU A N 1
ATOM 738 C CA . LEU A 1 97 ? 60.257 34.398 -78.760 1.00 52.19 97 LEU A CA 1
ATOM 739 C C . LEU A 1 97 ? 60.927 35.777 -78.850 1.00 52.19 97 LEU A C 1
ATOM 741 O O . LEU A 1 97 ? 60.396 36.649 -79.539 1.00 52.19 97 LEU A O 1
ATOM 745 N N . GLN A 1 98 ? 62.076 35.997 -78.201 1.00 46.78 98 GLN A N 1
ATOM 746 C CA . GLN A 1 98 ? 62.920 37.152 -78.502 1.00 46.78 98 GLN A CA 1
ATOM 747 C C . GLN A 1 98 ? 63.753 36.846 -79.754 1.00 46.78 98 GLN A C 1
ATOM 749 O O . GLN A 1 98 ? 64.717 36.086 -79.665 1.00 46.78 98 GLN A O 1
ATOM 754 N N . PRO A 1 99 ? 63.414 37.407 -80.932 1.00 48.66 99 PRO A N 1
ATOM 755 C CA . PRO A 1 99 ? 64.319 37.343 -82.064 1.00 48.66 99 PRO A CA 1
ATOM 756 C C . PRO A 1 99 ? 65.587 38.107 -81.687 1.00 48.66 99 PRO A C 1
ATOM 758 O O . PRO A 1 99 ? 65.519 39.284 -81.332 1.00 48.66 99 PRO A O 1
ATOM 761 N N . ASP A 1 100 ? 66.725 37.424 -81.757 1.00 41.34 100 ASP A N 1
ATOM 762 C CA . ASP A 1 100 ? 68.047 38.035 -81.718 1.00 41.34 100 ASP A CA 1
ATOM 763 C C . ASP A 1 100 ? 68.102 39.145 -82.790 1.00 41.34 100 ASP A C 1
ATOM 765 O O . ASP A 1 100 ? 67.992 38.841 -83.985 1.00 41.34 100 ASP A O 1
ATOM 769 N N . PRO A 1 101 ? 68.173 40.436 -82.412 1.00 49.34 101 PRO A N 1
ATOM 770 C CA . PRO A 1 101 ? 68.029 41.532 -83.366 1.00 49.34 101 PRO A CA 1
ATOM 771 C C . PRO A 1 101 ? 69.242 41.716 -84.300 1.00 49.34 101 PRO A C 1
ATOM 773 O O . PRO A 1 101 ? 69.189 42.596 -85.157 1.00 49.34 101 PRO A O 1
ATOM 776 N N . ASP A 1 102 ? 70.285 40.878 -84.204 1.00 43.47 102 ASP A N 1
ATOM 777 C CA . ASP A 1 102 ? 71.544 41.022 -84.956 1.00 43.47 102 ASP A CA 1
ATOM 778 C C . ASP A 1 102 ? 71.859 39.885 -85.965 1.00 43.47 102 ASP A C 1
ATOM 780 O O . ASP A 1 102 ? 72.929 39.880 -86.577 1.00 43.47 102 ASP A O 1
ATOM 784 N N . ALA A 1 103 ? 70.938 38.946 -86.230 1.00 46.38 103 ALA A N 1
ATOM 785 C CA . ALA A 1 103 ? 71.228 37.752 -87.048 1.00 46.38 103 ALA A CA 1
ATOM 786 C C . ALA A 1 103 ? 70.713 37.753 -88.510 1.00 46.38 103 ALA A C 1
ATOM 788 O O . ALA A 1 103 ? 70.672 36.698 -89.143 1.00 46.38 103 ALA A O 1
ATOM 789 N N . THR A 1 104 ? 70.369 38.901 -89.108 1.00 43.53 104 THR A N 1
ATOM 790 C CA . THR A 1 104 ? 70.079 38.976 -90.561 1.00 43.53 104 THR A CA 1
ATOM 791 C C . THR A 1 104 ? 70.717 40.188 -91.238 1.00 43.53 104 THR A C 1
ATOM 793 O O . THR A 1 104 ? 70.040 41.122 -91.659 1.00 43.53 104 THR A O 1
ATOM 796 N N . CYS A 1 105 ? 72.037 40.130 -91.409 1.00 40.56 105 CYS A N 1
ATOM 797 C CA . CYS A 1 105 ? 72.769 40.891 -92.420 1.00 40.56 105 CYS A CA 1
ATOM 798 C C . CYS A 1 105 ? 73.551 39.900 -93.292 1.00 40.56 105 CYS A C 1
ATOM 800 O O . CYS A 1 105 ? 74.698 39.576 -92.998 1.00 40.56 105 CYS A O 1
ATOM 802 N N . VAL A 1 106 ? 72.931 39.404 -94.368 1.00 39.53 106 VAL A N 1
ATOM 803 C CA . VAL A 1 106 ? 73.667 38.777 -95.476 1.00 39.53 106 VAL A CA 1
ATOM 804 C C . VAL A 1 106 ? 73.599 39.729 -96.661 1.00 39.53 106 VAL A C 1
ATOM 806 O O . VAL A 1 106 ? 72.540 39.999 -97.225 1.00 39.53 106 VAL A O 1
ATOM 809 N N . GLU A 1 107 ? 74.764 40.291 -96.961 1.00 36.50 107 GLU A N 1
ATOM 810 C CA . GLU A 1 107 ? 75.027 41.278 -97.995 1.00 36.50 107 GLU A CA 1
ATOM 811 C C . GLU A 1 107 ? 74.644 40.779 -99.394 1.00 36.50 107 GLU A C 1
ATOM 813 O O . GLU A 1 107 ? 74.968 39.665 -99.810 1.00 36.50 107 GLU A O 1
ATOM 818 N N . GLY A 1 108 ? 73.998 41.657 -100.162 1.00 39.94 108 GLY A N 1
ATOM 819 C CA . GLY A 1 108 ? 73.747 41.452 -101.578 1.00 39.94 108 GLY A CA 1
ATOM 820 C C . GLY A 1 108 ? 75.040 41.478 -102.391 1.00 39.94 108 GLY A C 1
ATOM 821 O O . GLY A 1 108 ? 75.734 42.493 -102.457 1.00 39.94 108 GLY A O 1
ATOM 822 N N . ARG A 1 109 ? 75.312 40.388 -103.112 1.00 35.47 109 ARG A N 1
ATOM 823 C CA . ARG A 1 109 ? 76.217 40.400 -104.264 1.00 35.47 109 ARG A CA 1
ATOM 824 C C . ARG A 1 109 ? 75.605 39.589 -105.401 1.00 35.47 109 ARG A C 1
ATOM 826 O O . ARG A 1 109 ? 75.679 38.367 -105.439 1.00 35.47 109 ARG A O 1
ATOM 833 N N . ALA A 1 110 ? 74.968 40.310 -106.321 1.00 38.12 110 ALA A N 1
ATOM 834 C CA . ALA A 1 110 ? 74.459 39.783 -107.576 1.00 38.12 110 ALA A CA 1
ATOM 835 C C . ALA A 1 110 ? 75.624 39.258 -108.433 1.00 38.12 110 ALA A C 1
ATOM 837 O O . ALA A 1 110 ? 76.437 40.039 -108.931 1.00 38.12 110 ALA A O 1
ATOM 838 N N . ALA A 1 111 ? 75.692 37.937 -108.600 1.00 36.56 111 ALA A N 1
ATOM 839 C CA . ALA A 1 111 ? 76.485 37.265 -109.623 1.00 36.56 111 ALA A CA 1
ATOM 840 C C . ALA A 1 111 ? 75.525 36.677 -110.679 1.00 36.56 111 ALA A C 1
ATOM 842 O O . ALA A 1 111 ? 74.477 36.142 -110.311 1.00 36.56 111 ALA A O 1
ATOM 843 N N . PRO A 1 112 ? 75.817 36.814 -111.984 1.00 43.09 112 PRO A N 1
ATOM 844 C CA . PRO A 1 112 ? 74.860 36.520 -113.039 1.00 43.09 112 PRO A CA 1
ATOM 845 C C . PRO A 1 112 ? 74.816 35.022 -113.372 1.00 43.09 112 PRO A C 1
ATOM 847 O O . PRO A 1 112 ? 75.851 34.394 -113.564 1.00 43.09 112 PRO A O 1
ATOM 850 N N . LEU A 1 113 ? 73.589 34.510 -113.487 1.00 48.66 113 LEU A N 1
ATOM 851 C CA . LEU A 1 113 ? 73.128 33.467 -114.412 1.00 48.66 113 LEU A CA 1
ATOM 852 C C . LEU A 1 113 ? 74.104 32.318 -114.726 1.00 48.66 113 LEU A C 1
ATOM 854 O O . LEU A 1 113 ? 74.943 32.411 -115.620 1.00 48.66 113 LEU A O 1
ATOM 858 N N . GLY A 1 114 ? 73.849 31.172 -114.092 1.00 39.34 114 GLY A N 1
ATOM 859 C CA . GLY A 1 114 ? 74.349 29.864 -114.508 1.00 39.34 114 GLY A CA 1
ATOM 860 C C . GLY A 1 114 ? 73.236 28.813 -114.486 1.00 39.34 114 GLY A C 1
ATOM 861 O O . GLY A 1 114 ? 73.126 28.084 -113.514 1.00 39.34 114 GLY A O 1
ATOM 862 N N . SER A 1 115 ? 72.446 28.740 -115.567 1.00 53.06 115 SER A N 1
ATOM 863 C CA . SER A 1 115 ? 71.472 27.688 -115.945 1.00 53.06 115 SER A CA 1
ATOM 864 C C . SER A 1 115 ? 70.343 27.328 -114.956 1.00 53.06 115 SER A C 1
ATOM 866 O O . SER A 1 115 ? 70.605 26.949 -113.822 1.00 53.06 115 SER A O 1
ATOM 868 N N . ASP A 1 116 ? 69.089 27.312 -115.432 1.00 56.81 116 ASP A N 1
ATOM 869 C CA . ASP A 1 116 ? 67.905 26.803 -114.701 1.00 56.81 116 ASP A CA 1
ATOM 870 C C . ASP A 1 116 ? 68.132 25.420 -114.061 1.00 56.81 116 ASP A C 1
ATOM 872 O O . ASP A 1 116 ? 67.624 25.143 -112.979 1.00 56.81 116 ASP A O 1
ATOM 876 N N . ALA A 1 117 ? 69.002 24.598 -114.659 1.00 62.69 117 ALA A N 1
ATOM 877 C CA . ALA A 1 117 ? 69.410 23.310 -114.112 1.00 62.69 117 ALA A CA 1
ATOM 878 C C . ALA A 1 117 ? 70.014 23.404 -112.698 1.00 62.69 117 ALA A C 1
ATOM 880 O O . ALA A 1 117 ? 69.738 22.542 -111.881 1.00 62.69 117 ALA A O 1
ATOM 881 N N . ALA A 1 118 ? 70.798 24.440 -112.376 1.00 67.00 118 ALA A N 1
ATOM 882 C CA . ALA A 1 118 ? 71.403 24.588 -111.049 1.00 67.00 118 ALA A CA 1
ATOM 883 C C . ALA A 1 118 ? 70.385 25.012 -109.975 1.00 67.00 118 ALA A C 1
ATOM 885 O O . ALA A 1 118 ? 70.509 24.612 -108.818 1.00 67.00 118 ALA A O 1
ATOM 886 N N . LEU A 1 119 ? 69.367 25.795 -110.353 1.00 74.12 119 LEU A N 1
ATOM 887 C CA . LEU A 1 119 ? 68.262 26.151 -109.458 1.00 74.12 119 LEU A CA 1
ATOM 888 C C . LEU A 1 119 ? 67.340 24.958 -109.210 1.00 74.12 119 LEU A C 1
ATOM 890 O O . LEU A 1 119 ? 66.860 24.796 -108.093 1.00 74.12 119 LEU A O 1
ATOM 894 N N . ASP A 1 120 ? 67.120 24.116 -110.219 1.00 77.38 120 ASP A N 1
ATOM 895 C CA . ASP A 1 120 ? 66.336 22.893 -110.058 1.00 77.38 120 ASP A CA 1
ATOM 896 C C . ASP A 1 120 ? 67.076 21.855 -109.201 1.00 77.38 120 ASP A C 1
ATOM 898 O O . ASP A 1 120 ? 66.446 21.228 -108.351 1.00 77.38 120 ASP A O 1
ATOM 902 N N . THR A 1 121 ? 68.408 21.737 -109.317 1.00 77.19 121 THR A N 1
ATOM 903 C CA . THR A 1 121 ? 69.206 20.920 -108.384 1.00 77.19 121 THR A CA 1
ATOM 904 C C . THR A 1 121 ? 69.114 21.456 -106.957 1.00 77.19 121 THR A C 1
ATOM 906 O O . THR A 1 121 ? 68.864 20.686 -106.038 1.00 77.19 121 THR A O 1
ATOM 909 N N . LEU A 1 122 ? 69.236 22.774 -106.765 1.00 79.94 122 LEU A N 1
ATOM 910 C CA . LEU A 1 122 ? 69.141 23.390 -105.439 1.00 79.94 122 LEU A CA 1
ATOM 911 C C . LEU A 1 122 ? 67.738 23.238 -104.828 1.00 79.94 122 LEU A C 1
ATOM 913 O O . LEU A 1 122 ? 67.612 23.018 -103.627 1.00 79.94 122 LEU A O 1
ATOM 917 N N . ARG A 1 123 ? 66.675 23.330 -105.640 1.00 82.31 123 ARG A N 1
ATOM 918 C CA . ARG A 1 123 ? 65.298 23.051 -105.201 1.00 82.31 123 ARG A CA 1
ATOM 919 C C . ARG A 1 123 ? 65.126 21.592 -104.806 1.00 82.31 123 ARG A C 1
ATOM 921 O O . ARG A 1 123 ? 64.582 21.339 -103.743 1.00 82.31 123 ARG A O 1
ATOM 928 N N . ALA A 1 124 ? 65.632 20.654 -105.605 1.00 80.56 124 ALA A N 1
ATOM 929 C CA . ALA A 1 124 ? 65.570 19.233 -105.280 1.00 80.56 124 ALA A CA 1
ATOM 930 C C . ALA A 1 124 ? 66.351 18.897 -103.996 1.00 80.56 124 ALA A C 1
ATOM 932 O O . ALA A 1 124 ? 65.878 18.113 -103.178 1.00 80.56 124 ALA A O 1
ATOM 933 N N . GLU A 1 125 ? 67.516 19.515 -103.785 1.00 85.25 125 GLU A N 1
ATOM 934 C CA . GLU A 1 125 ? 68.287 19.401 -102.541 1.00 85.25 125 GLU A CA 1
ATOM 935 C C . GLU A 1 125 ? 67.542 20.019 -101.349 1.00 85.25 125 GLU A C 1
ATOM 937 O O . GLU A 1 125 ? 67.536 19.442 -100.262 1.00 85.25 125 GLU A O 1
ATOM 942 N N . HIS A 1 126 ? 66.878 21.162 -101.545 1.00 82.44 126 HIS A N 1
ATOM 943 C CA . HIS A 1 126 ? 66.074 21.810 -100.511 1.00 82.44 126 HIS A CA 1
ATOM 944 C C . HIS A 1 126 ? 64.834 20.991 -100.138 1.00 82.44 126 HIS A C 1
ATOM 946 O O . HIS A 1 126 ? 64.573 20.799 -98.953 1.00 82.44 126 HIS A O 1
ATOM 952 N N . ASP A 1 127 ? 64.108 20.462 -101.122 1.00 87.31 127 ASP A N 1
ATOM 953 C CA . ASP A 1 127 ? 62.947 19.599 -100.904 1.00 87.31 127 ASP A CA 1
ATOM 954 C C . ASP A 1 127 ? 63.366 18.301 -100.195 1.00 87.31 127 ASP A C 1
ATOM 956 O O . ASP A 1 127 ? 62.742 17.910 -99.211 1.00 87.31 127 ASP A O 1
ATOM 960 N N . ALA A 1 128 ? 64.487 17.689 -100.598 1.00 85.94 128 ALA A N 1
ATOM 961 C CA . ALA A 1 128 ? 65.044 16.520 -99.915 1.00 85.94 128 ALA A CA 1
ATOM 962 C C . ALA A 1 128 ? 65.467 16.826 -98.465 1.00 85.94 128 ALA A C 1
ATOM 964 O O . ALA A 1 128 ? 65.256 16.005 -97.568 1.00 85.94 128 ALA A O 1
ATOM 965 N N . ALA A 1 129 ? 66.038 18.007 -98.209 1.00 87.00 129 ALA A N 1
ATOM 966 C CA . ALA A 1 129 ? 66.373 18.452 -96.859 1.00 87.00 129 ALA A CA 1
ATOM 967 C C . ALA A 1 129 ? 65.118 18.713 -96.009 1.00 87.00 129 ALA A C 1
ATOM 969 O O . ALA A 1 129 ? 65.088 18.337 -94.839 1.00 87.00 129 ALA A O 1
ATOM 970 N N . LEU A 1 130 ? 64.066 19.300 -96.590 1.00 88.25 130 LEU A N 1
ATOM 971 C CA . LEU A 1 130 ? 62.781 19.504 -95.918 1.00 88.25 130 LEU A CA 1
ATOM 972 C C . LEU A 1 130 ? 62.086 18.183 -95.596 1.00 88.25 130 LEU A C 1
ATOM 974 O O . LEU A 1 130 ? 61.542 18.042 -94.505 1.00 88.25 130 LEU A O 1
ATOM 978 N N . ASP A 1 131 ? 62.112 17.216 -96.508 1.00 90.56 131 ASP A N 1
ATOM 979 C CA . ASP A 1 131 ? 61.530 15.896 -96.268 1.00 90.56 131 ASP A CA 1
ATOM 980 C C . ASP A 1 131 ? 62.313 15.123 -95.202 1.00 90.56 131 ASP A C 1
ATOM 982 O O . ASP A 1 131 ? 61.707 14.470 -94.353 1.00 90.56 131 ASP A O 1
ATOM 986 N N . THR A 1 132 ? 63.642 15.269 -95.172 1.00 90.44 132 THR A N 1
ATOM 987 C CA . THR A 1 132 ? 64.478 14.725 -94.089 1.00 90.44 132 THR A CA 1
ATOM 988 C C . THR A 1 132 ? 64.120 15.370 -92.749 1.00 90.44 132 THR A C 1
ATOM 990 O O . THR A 1 132 ? 63.860 14.662 -91.781 1.00 90.44 132 THR A O 1
ATOM 993 N N . LEU A 1 133 ? 64.013 16.702 -92.701 1.00 90.00 133 LEU A N 1
ATOM 994 C CA . LEU A 1 133 ? 63.649 17.433 -91.487 1.00 90.00 133 LEU A CA 1
ATOM 995 C C . LEU A 1 133 ? 62.236 17.081 -90.999 1.00 90.00 133 LEU A C 1
ATOM 997 O O . LEU A 1 133 ? 62.014 16.950 -89.799 1.00 90.00 133 LEU A O 1
ATOM 1001 N N . ARG A 1 134 ? 61.274 16.907 -91.914 1.00 91.19 134 ARG A N 1
ATOM 1002 C CA . ARG A 1 134 ? 59.916 16.446 -91.582 1.00 91.19 134 ARG A CA 1
ATOM 1003 C C . ARG A 1 134 ? 59.943 15.043 -90.995 1.00 91.19 134 ARG A C 1
ATOM 1005 O O . ARG A 1 134 ? 59.328 14.828 -89.961 1.00 91.19 134 ARG A O 1
ATOM 1012 N N . ALA A 1 135 ? 60.687 14.123 -91.607 1.00 90.69 135 ALA A N 1
ATOM 1013 C CA . ALA A 1 135 ? 60.823 12.764 -91.097 1.00 90.69 135 ALA A CA 1
ATOM 1014 C C . ALA A 1 135 ? 61.476 12.733 -89.703 1.00 90.69 135 ALA A C 1
ATOM 1016 O O . ALA A 1 135 ? 61.024 11.994 -88.831 1.00 90.69 135 ALA A O 1
ATOM 1017 N N . GLU A 1 136 ? 62.501 13.557 -89.468 1.00 92.38 136 GLU A N 1
ATOM 1018 C CA . GLU A 1 136 ? 63.124 13.722 -88.149 1.00 92.38 136 GLU A CA 1
ATOM 1019 C C . GLU A 1 136 ? 62.155 14.331 -87.128 1.00 92.38 136 GLU A C 1
ATOM 1021 O O . GLU A 1 136 ? 62.086 13.867 -85.990 1.00 92.38 136 GLU A O 1
ATOM 1026 N N . HIS A 1 137 ? 61.374 15.338 -87.529 1.00 90.00 137 HIS A N 1
ATOM 1027 C CA . HIS A 1 137 ? 60.376 15.968 -86.669 1.00 90.00 137 HIS A CA 1
ATOM 1028 C C . HIS A 1 137 ? 59.240 15.007 -86.303 1.00 90.00 137 HIS A C 1
ATOM 1030 O O . HIS A 1 137 ? 58.882 14.905 -85.131 1.00 90.00 137 HIS A O 1
ATOM 1036 N N . ASP A 1 138 ? 58.712 14.262 -87.274 1.00 91.56 138 ASP A N 1
ATOM 1037 C CA . ASP A 1 138 ? 57.685 13.245 -87.048 1.00 91.56 138 ASP A CA 1
ATOM 1038 C C . ASP A 1 138 ? 58.212 12.140 -86.122 1.00 91.56 138 ASP A C 1
ATOM 1040 O O . ASP A 1 138 ? 57.530 11.748 -85.175 1.00 91.56 138 ASP A O 1
ATOM 1044 N N . ALA A 1 139 ? 59.457 11.691 -86.323 1.00 91.81 139 ALA A N 1
ATOM 1045 C CA . ALA A 1 139 ? 60.103 10.729 -85.432 1.00 91.81 139 ALA A CA 1
ATOM 1046 C C . ALA A 1 139 ? 60.273 11.277 -84.003 1.00 91.81 139 ALA A C 1
ATOM 1048 O O . ALA A 1 139 ? 60.034 10.550 -83.036 1.00 91.81 139 ALA A O 1
ATOM 1049 N N . ALA A 1 140 ? 60.639 12.554 -83.851 1.00 91.81 140 ALA A N 1
ATOM 1050 C CA . ALA A 1 140 ? 60.746 13.207 -82.548 1.00 91.81 140 ALA A CA 1
ATOM 1051 C C . ALA A 1 140 ? 59.380 13.351 -81.853 1.00 91.81 140 ALA A C 1
ATOM 1053 O O . ALA A 1 140 ? 59.279 13.131 -80.647 1.00 91.81 140 ALA A O 1
ATOM 1054 N N . LEU A 1 141 ? 58.317 13.669 -82.600 1.00 92.06 141 LEU A N 1
ATOM 1055 C CA . LEU A 1 141 ? 56.955 13.740 -82.067 1.00 92.06 141 LEU A CA 1
ATOM 1056 C C . LEU A 1 141 ? 56.441 12.372 -81.617 1.00 92.06 141 LEU A C 1
ATOM 1058 O O . LEU A 1 141 ? 55.827 12.280 -80.556 1.00 92.06 141 LEU A O 1
ATOM 1062 N N . GLU A 1 142 ? 56.693 11.311 -82.384 1.00 93.19 142 GLU A N 1
ATOM 1063 C CA . GLU A 1 142 ? 56.327 9.949 -81.984 1.00 93.19 142 GLU A CA 1
ATOM 1064 C C . GLU A 1 142 ? 57.102 9.492 -80.742 1.00 93.19 142 GLU A C 1
ATOM 1066 O O . GLU A 1 142 ? 56.507 8.912 -79.831 1.00 93.19 142 GLU A O 1
ATOM 1071 N N . ALA A 1 143 ? 58.395 9.817 -80.645 1.00 91.94 143 ALA A N 1
ATOM 1072 C CA . ALA A 1 143 ? 59.183 9.555 -79.441 1.00 91.94 143 ALA A CA 1
ATOM 1073 C C . ALA A 1 143 ? 58.613 10.294 -78.217 1.00 91.94 143 ALA A C 1
ATOM 1075 O O . ALA A 1 143 ? 58.384 9.674 -77.179 1.00 91.94 143 ALA A O 1
ATOM 1076 N N . LEU A 1 144 ? 58.289 11.584 -78.355 1.00 92.44 144 LEU A N 1
ATOM 1077 C CA . LEU A 1 144 ? 57.703 12.380 -77.275 1.00 92.44 144 LEU A CA 1
ATOM 1078 C C . LEU A 1 144 ? 56.317 11.862 -76.859 1.00 92.44 144 LEU A C 1
ATOM 1080 O O . LEU A 1 144 ? 55.999 11.815 -75.672 1.00 92.44 144 LEU A O 1
ATOM 1084 N N . ARG A 1 145 ? 55.484 11.439 -77.819 1.00 93.94 145 ARG A N 1
ATOM 1085 C CA . ARG A 1 145 ? 54.185 10.802 -77.542 1.00 93.94 145 ARG A CA 1
ATOM 1086 C C . ARG A 1 145 ? 54.360 9.499 -76.772 1.00 93.94 145 ARG A C 1
ATOM 1088 O O . ARG A 1 145 ? 53.613 9.257 -75.827 1.00 93.94 145 ARG A O 1
ATOM 1095 N N . ALA A 1 146 ? 55.337 8.677 -77.151 1.00 93.25 146 ALA A N 1
ATOM 1096 C CA . ALA A 1 146 ? 55.638 7.435 -76.449 1.00 93.25 146 ALA A CA 1
ATOM 1097 C C . ALA A 1 146 ? 56.100 7.695 -75.005 1.00 93.25 146 ALA A C 1
ATOM 1099 O O . ALA A 1 146 ? 55.596 7.050 -74.086 1.00 93.25 146 ALA A O 1
ATOM 1100 N N . GLU A 1 147 ? 56.986 8.672 -74.789 1.00 94.62 147 GLU A N 1
ATOM 1101 C CA . GLU A 1 147 ? 57.423 9.089 -73.448 1.00 94.62 147 GLU A CA 1
ATOM 1102 C C . GLU A 1 147 ? 56.260 9.623 -72.604 1.00 94.62 147 GLU A C 1
ATOM 1104 O O . GLU A 1 147 ? 56.100 9.232 -71.447 1.00 94.62 147 GLU A O 1
ATOM 1109 N N . HIS A 1 148 ? 55.408 10.471 -73.186 1.00 92.31 148 HIS A N 1
ATOM 1110 C CA . HIS A 1 148 ? 54.245 11.017 -72.494 1.00 92.31 148 HIS A CA 1
ATOM 1111 C C . HIS A 1 148 ? 53.239 9.926 -72.107 1.00 92.31 148 HIS A C 1
ATOM 1113 O O . HIS A 1 148 ? 52.761 9.907 -70.975 1.00 92.31 148 HIS A O 1
ATOM 1119 N N . ASN A 1 149 ? 52.955 8.982 -73.009 1.00 93.69 149 ASN A N 1
ATOM 1120 C CA . ASN A 1 149 ? 52.075 7.852 -72.716 1.00 93.69 149 ASN A CA 1
ATOM 1121 C C . ASN A 1 149 ? 52.650 6.966 -71.603 1.00 93.69 149 ASN A C 1
ATOM 1123 O O . ASN A 1 149 ? 51.918 6.601 -70.687 1.00 93.69 149 ASN A O 1
ATOM 1127 N N . ALA A 1 150 ? 53.957 6.684 -71.624 1.00 93.62 150 ALA A N 1
ATOM 1128 C CA . ALA A 1 150 ? 54.614 5.930 -70.557 1.00 93.62 150 ALA A CA 1
ATOM 1129 C C . ALA A 1 150 ? 54.541 6.658 -69.200 1.00 93.62 150 ALA A C 1
ATOM 1131 O O . ALA A 1 150 ? 54.301 6.028 -68.169 1.00 93.62 150 ALA A O 1
ATOM 1132 N N . ALA A 1 151 ? 54.695 7.987 -69.191 1.00 93.94 151 ALA A N 1
ATOM 1133 C CA . ALA A 1 151 ? 54.539 8.798 -67.985 1.00 93.94 151 ALA A CA 1
ATOM 1134 C C . ALA A 1 151 ? 53.091 8.791 -67.461 1.00 93.94 151 ALA A C 1
ATOM 1136 O O . ALA A 1 151 ? 52.877 8.681 -66.254 1.00 93.94 151 ALA A O 1
ATOM 1137 N N . LEU A 1 152 ? 52.093 8.858 -68.351 1.00 93.19 152 LEU A N 1
ATOM 1138 C CA . LEU A 1 152 ? 50.679 8.757 -67.981 1.00 93.19 152 LEU A CA 1
ATOM 1139 C C . LEU A 1 152 ? 50.329 7.379 -67.411 1.00 93.19 152 LEU A C 1
ATOM 1141 O O . LEU A 1 152 ? 49.633 7.311 -66.402 1.00 93.19 152 LEU A O 1
ATOM 1145 N N . GLU A 1 153 ? 50.817 6.293 -68.013 1.00 94.75 153 GLU A N 1
ATOM 1146 C CA . GLU A 1 153 ? 50.609 4.934 -67.498 1.00 94.75 153 GLU A CA 1
ATOM 1147 C C . GLU A 1 153 ? 51.224 4.758 -66.104 1.00 94.75 153 GLU A C 1
ATOM 1149 O O . GLU A 1 153 ? 50.593 4.180 -65.214 1.00 94.75 153 GLU A O 1
ATOM 1154 N N . LEU A 1 154 ? 52.429 5.299 -65.885 1.00 94.62 154 LEU A N 1
ATOM 1155 C CA . LEU A 1 154 ? 53.072 5.289 -64.573 1.00 94.62 154 LEU A CA 1
ATOM 1156 C C . LEU A 1 154 ? 52.247 6.072 -63.543 1.00 94.62 154 LEU A C 1
ATOM 1158 O O . LEU A 1 154 ? 51.945 5.538 -62.477 1.00 94.62 154 LEU A O 1
ATOM 1162 N N . LEU A 1 155 ? 51.816 7.290 -63.880 1.00 94.00 155 LEU A N 1
ATOM 1163 C CA . LEU A 1 155 ? 51.013 8.130 -62.990 1.00 94.00 155 LEU A CA 1
ATOM 1164 C C . LEU A 1 155 ? 49.656 7.488 -62.662 1.00 94.00 155 LEU A C 1
ATOM 1166 O O . LEU A 1 155 ? 49.207 7.523 -61.518 1.00 94.00 155 LEU A O 1
ATOM 1170 N N . GLN A 1 156 ? 48.999 6.872 -63.649 1.00 94.25 156 GLN A N 1
ATOM 1171 C CA . GLN A 1 156 ? 47.749 6.137 -63.438 1.00 94.25 156 GLN A CA 1
ATOM 1172 C C . GLN A 1 156 ? 47.947 4.965 -62.477 1.00 94.25 156 GLN A C 1
ATOM 1174 O O . GLN A 1 156 ? 47.113 4.748 -61.595 1.00 94.25 156 GLN A O 1
ATOM 1179 N N . LYS A 1 157 ? 49.056 4.232 -62.615 1.00 95.50 157 LYS A N 1
ATOM 1180 C CA . LYS A 1 157 ? 49.403 3.136 -61.712 1.00 95.50 157 LYS A CA 1
ATOM 1181 C C . LYS A 1 157 ? 49.655 3.638 -60.289 1.00 95.50 157 LYS A C 1
ATOM 1183 O O . LYS A 1 157 ? 49.074 3.092 -59.355 1.00 95.50 157 LYS A O 1
ATOM 1188 N N . GLU A 1 158 ? 50.449 4.693 -60.123 1.00 95.62 158 GLU A N 1
ATOM 1189 C CA . GLU A 1 158 ? 50.713 5.309 -58.816 1.00 95.62 158 GLU A CA 1
ATOM 1190 C C . GLU A 1 158 ? 49.422 5.815 -58.159 1.00 95.62 158 GLU A C 1
ATOM 1192 O O . GLU A 1 158 ? 49.192 5.593 -56.969 1.00 95.62 158 GLU A O 1
ATOM 1197 N N . HIS A 1 159 ? 48.532 6.439 -58.934 1.00 93.12 159 HIS A N 1
ATOM 1198 C CA . HIS A 1 159 ? 47.249 6.910 -58.425 1.00 93.12 159 HIS A CA 1
ATOM 1199 C C . HIS A 1 159 ? 46.331 5.754 -58.003 1.00 93.12 159 HIS A C 1
ATOM 1201 O O . HIS A 1 159 ? 45.702 5.821 -56.945 1.00 93.12 159 HIS A O 1
ATOM 1207 N N . ALA A 1 160 ? 46.280 4.673 -58.787 1.00 94.56 160 ALA A N 1
ATOM 1208 C CA . ALA A 1 160 ? 45.520 3.476 -58.441 1.00 94.56 160 ALA A CA 1
ATOM 1209 C C . ALA A 1 160 ? 46.052 2.813 -57.158 1.00 94.56 160 ALA A C 1
ATOM 1211 O O . ALA A 1 160 ? 45.263 2.440 -56.288 1.00 94.56 160 ALA A O 1
ATOM 1212 N N . GLU A 1 161 ? 47.375 2.719 -57.001 1.00 95.56 161 GLU A N 1
ATOM 1213 C CA . GLU A 1 161 ? 48.017 2.205 -55.786 1.00 95.56 161 GLU A CA 1
ATOM 1214 C C . GLU A 1 161 ? 47.735 3.105 -54.570 1.00 95.56 161 GLU A C 1
ATOM 1216 O O . GLU A 1 161 ? 47.385 2.604 -53.499 1.00 95.56 161 GLU A O 1
ATOM 1221 N N . ALA A 1 162 ? 47.790 4.431 -54.732 1.00 94.44 162 ALA A N 1
ATOM 1222 C CA . ALA A 1 162 ? 47.464 5.385 -53.672 1.00 94.44 162 ALA A CA 1
ATOM 1223 C C . ALA A 1 162 ? 45.988 5.304 -53.240 1.00 94.44 162 ALA A C 1
ATOM 1225 O O . ALA A 1 162 ? 45.685 5.339 -52.044 1.00 94.44 162 ALA A O 1
ATOM 1226 N N . LEU A 1 163 ? 45.059 5.156 -54.191 1.00 94.31 163 LEU A N 1
ATOM 1227 C CA . LEU A 1 163 ? 43.636 4.953 -53.902 1.00 94.31 163 LEU A CA 1
ATOM 1228 C C . LEU A 1 163 ? 43.385 3.617 -53.192 1.00 94.31 163 LEU A C 1
ATOM 1230 O O . LEU A 1 163 ? 42.634 3.579 -52.214 1.00 94.31 163 LEU A O 1
ATOM 1234 N N . ALA A 1 164 ? 44.036 2.536 -53.626 1.00 94.88 164 ALA A N 1
ATOM 1235 C CA . ALA A 1 164 ? 43.951 1.233 -52.968 1.00 94.88 164 ALA A CA 1
ATOM 1236 C C . ALA A 1 164 ? 44.487 1.285 -51.525 1.00 94.88 164 ALA A C 1
ATOM 1238 O O . ALA A 1 164 ? 43.860 0.765 -50.603 1.00 94.88 164 ALA A O 1
ATOM 1239 N N . ALA A 1 165 ? 45.605 1.978 -51.294 1.00 94.25 165 ALA A N 1
ATOM 1240 C CA . ALA A 1 165 ? 46.150 2.167 -49.952 1.00 94.25 165 ALA A CA 1
ATOM 1241 C C . ALA A 1 165 ? 45.214 3.000 -49.060 1.00 94.25 165 ALA A C 1
ATOM 1243 O O . ALA A 1 165 ? 44.989 2.658 -47.898 1.00 94.25 165 ALA A O 1
ATOM 1244 N N . ARG A 1 166 ? 44.626 4.077 -49.600 1.00 94.19 166 ARG A N 1
ATOM 1245 C CA . ARG A 1 166 ? 43.700 4.943 -48.857 1.00 94.19 166 ARG A CA 1
ATOM 1246 C C . ARG A 1 166 ? 42.395 4.234 -48.501 1.00 94.19 166 ARG A C 1
ATOM 1248 O O . ARG A 1 166 ? 41.909 4.406 -47.387 1.00 94.19 166 ARG A O 1
ATOM 1255 N N . THR A 1 167 ? 41.840 3.450 -49.422 1.00 94.81 167 THR A N 1
ATOM 1256 C CA . THR A 1 167 ? 40.629 2.650 -49.172 1.00 94.81 167 THR A CA 1
ATOM 1257 C C . THR A 1 167 ? 40.886 1.588 -48.108 1.00 94.81 167 THR A C 1
ATOM 1259 O O . THR A 1 167 ? 40.157 1.548 -47.123 1.00 94.81 167 THR A O 1
ATOM 1262 N N . ALA A 1 168 ? 41.993 0.844 -48.201 1.00 95.06 168 ALA A N 1
ATOM 1263 C CA . ALA A 1 168 ? 42.378 -0.123 -47.173 1.00 95.06 168 ALA A CA 1
ATOM 1264 C C . ALA A 1 168 ? 42.577 0.520 -45.785 1.00 95.06 168 ALA A C 1
ATOM 1266 O O . ALA A 1 168 ? 42.143 -0.032 -44.772 1.00 95.06 168 ALA A O 1
ATOM 1267 N N . ALA A 1 169 ? 43.202 1.701 -45.721 1.00 95.19 169 ALA A N 1
ATOM 1268 C CA . ALA A 1 169 ? 43.365 2.441 -44.470 1.00 95.19 169 ALA A CA 1
ATOM 1269 C C . ALA A 1 169 ? 42.019 2.916 -43.896 1.00 95.19 169 ALA A C 1
ATOM 1271 O O . ALA A 1 169 ? 41.808 2.857 -42.683 1.00 95.19 169 ALA A O 1
ATOM 1272 N N . HIS A 1 170 ? 41.103 3.367 -44.756 1.00 94.44 170 HIS A N 1
ATOM 1273 C CA . HIS A 1 170 ? 39.763 3.775 -44.348 1.00 94.44 170 HIS A CA 1
ATOM 1274 C C . HIS A 1 170 ? 38.949 2.597 -43.801 1.00 94.44 170 HIS A C 1
ATOM 1276 O O . HIS A 1 170 ? 38.372 2.712 -42.721 1.00 94.44 170 HIS A O 1
ATOM 1282 N N . ASP A 1 171 ? 38.972 1.449 -44.478 1.00 95.56 171 ASP A N 1
ATOM 1283 C CA . ASP A 1 171 ? 38.277 0.237 -44.036 1.00 95.56 171 ASP A CA 1
ATOM 1284 C C . ASP A 1 171 ? 38.817 -0.266 -42.690 1.00 95.56 171 ASP A C 1
ATOM 1286 O O . ASP A 1 171 ? 38.046 -0.643 -41.805 1.00 95.56 171 ASP A O 1
ATOM 1290 N N . ALA A 1 172 ? 40.138 -0.210 -42.485 1.00 95.56 172 ALA A N 1
ATOM 1291 C CA . ALA A 1 172 ? 40.756 -0.548 -41.204 1.00 95.56 172 ALA A CA 1
ATOM 1292 C C . ALA A 1 172 ? 40.324 0.409 -40.077 1.00 95.56 172 ALA A C 1
ATOM 1294 O O . ALA A 1 172 ? 40.053 -0.031 -38.955 1.00 95.56 172 ALA A O 1
ATOM 1295 N N . ALA A 1 173 ? 40.221 1.710 -40.370 1.00 94.62 173 ALA A N 1
ATOM 1296 C CA . ALA A 1 173 ? 39.734 2.700 -39.414 1.00 94.62 173 ALA A CA 1
ATOM 1297 C C . ALA A 1 173 ? 38.258 2.463 -39.057 1.00 94.62 173 ALA A C 1
ATOM 1299 O O . ALA A 1 173 ? 37.924 2.442 -37.875 1.00 94.62 173 ALA A O 1
ATOM 1300 N N . LEU A 1 174 ? 37.395 2.207 -40.048 1.00 94.75 174 LEU A N 1
ATOM 1301 C CA . LEU A 1 174 ? 35.984 1.869 -39.827 1.00 94.75 174 LEU A CA 1
ATOM 1302 C C . LEU A 1 174 ? 35.814 0.578 -39.022 1.00 94.75 174 LEU A C 1
ATOM 1304 O O . LEU A 1 174 ? 34.957 0.499 -38.144 1.00 94.75 174 LEU A O 1
ATOM 1308 N N . HIS A 1 175 ? 36.633 -0.438 -39.295 1.00 96.50 175 HIS A N 1
ATOM 1309 C CA . HIS A 1 175 ? 36.598 -1.671 -38.520 1.00 96.50 175 HIS A CA 1
ATOM 1310 C C . HIS A 1 175 ? 36.967 -1.410 -37.056 1.00 96.50 175 HIS A C 1
ATOM 1312 O O . HIS A 1 175 ? 36.257 -1.852 -36.155 1.00 96.50 175 HIS A O 1
ATOM 1318 N N . THR A 1 176 ? 38.028 -0.635 -36.821 1.00 96.38 176 THR A N 1
ATOM 1319 C CA . THR A 1 176 ? 38.479 -0.275 -35.471 1.00 96.38 176 THR A CA 1
ATOM 1320 C C . THR A 1 176 ? 37.386 0.474 -34.710 1.00 96.38 176 THR A C 1
ATOM 1322 O O . THR A 1 176 ? 36.986 0.028 -33.634 1.00 96.38 176 THR A O 1
ATOM 1325 N N . THR A 1 177 ? 36.814 1.533 -35.292 1.00 94.12 177 THR A N 1
ATOM 1326 C CA . THR A 1 177 ? 35.740 2.300 -34.640 1.00 94.12 177 THR A CA 1
ATOM 1327 C C . THR A 1 177 ? 34.507 1.442 -34.372 1.00 94.12 177 THR A C 1
ATOM 1329 O O . THR A 1 177 ? 33.924 1.532 -33.294 1.00 94.12 177 THR A O 1
ATOM 1332 N N . HIS A 1 178 ? 34.131 0.550 -35.293 1.00 96.19 178 HIS A N 1
ATOM 1333 C CA . HIS A 1 178 ? 33.026 -0.382 -35.076 1.00 96.19 178 HIS A CA 1
ATOM 1334 C C . HIS A 1 178 ? 33.303 -1.333 -33.901 1.00 96.19 178 HIS A C 1
ATOM 1336 O O . HIS A 1 178 ? 32.420 -1.562 -33.073 1.00 96.19 178 HIS A O 1
ATOM 1342 N N . THR A 1 179 ? 34.519 -1.879 -33.791 1.00 96.56 179 THR A N 1
ATOM 1343 C CA . THR A 1 179 ? 34.883 -2.747 -32.657 1.00 96.56 179 THR A CA 1
ATOM 1344 C C . THR A 1 179 ? 34.895 -2.004 -31.323 1.00 96.56 179 THR A C 1
ATOM 1346 O O . THR A 1 179 ? 34.400 -2.537 -30.330 1.00 96.56 179 THR A O 1
ATOM 1349 N N . GLU A 1 180 ? 35.383 -0.762 -31.297 1.00 96.44 180 GLU A N 1
ATOM 1350 C CA . GLU A 1 180 ? 35.380 0.086 -30.103 1.00 96.44 180 GLU A CA 1
ATOM 1351 C C . GLU A 1 180 ? 33.953 0.442 -29.674 1.00 96.44 180 GLU A C 1
ATOM 1353 O O . GLU A 1 180 ? 33.611 0.311 -28.499 1.00 96.44 180 GLU A O 1
ATOM 1358 N N . HIS A 1 181 ? 33.087 0.813 -30.623 1.00 93.50 181 HIS A N 1
ATOM 1359 C CA . HIS A 1 181 ? 31.675 1.081 -30.352 1.00 93.50 181 HIS A CA 1
ATOM 1360 C C . HIS A 1 181 ? 30.938 -0.155 -29.833 1.00 93.50 181 HIS A C 1
ATOM 1362 O O . HIS A 1 181 ? 30.183 -0.050 -28.867 1.00 93.50 181 HIS A O 1
ATOM 1368 N N . ALA A 1 182 ? 31.174 -1.329 -30.424 1.00 96.06 182 ALA A N 1
ATOM 1369 C CA . ALA A 1 182 ? 30.576 -2.575 -29.952 1.00 96.06 182 ALA A CA 1
ATOM 1370 C C . ALA A 1 182 ? 31.029 -2.920 -28.522 1.00 96.06 182 ALA A C 1
ATOM 1372 O O . ALA A 1 182 ? 30.205 -3.307 -27.692 1.00 96.06 182 ALA A O 1
ATOM 1373 N N . ALA A 1 183 ? 32.316 -2.734 -28.209 1.00 96.25 183 ALA A N 1
ATOM 1374 C CA . ALA A 1 183 ? 32.848 -2.943 -26.865 1.00 96.25 183 ALA A CA 1
ATOM 1375 C C . ALA A 1 183 ? 32.271 -1.943 -25.848 1.00 96.25 183 ALA A C 1
ATOM 1377 O O . ALA A 1 183 ? 31.894 -2.340 -24.745 1.00 96.25 183 ALA A O 1
ATOM 1378 N N . ALA A 1 184 ? 32.148 -0.667 -26.224 1.00 95.31 184 ALA A N 1
ATOM 1379 C CA . ALA A 1 184 ? 31.548 0.364 -25.381 1.00 95.31 184 ALA A CA 1
ATOM 1380 C C . ALA A 1 184 ? 30.068 0.074 -25.088 1.00 95.31 184 ALA A C 1
ATOM 1382 O O . ALA A 1 184 ? 29.641 0.170 -23.938 1.00 95.31 184 ALA A O 1
ATOM 1383 N N . LEU A 1 185 ? 29.301 -0.348 -26.100 1.00 95.81 185 LEU A N 1
ATOM 1384 C CA . LEU A 1 185 ? 27.898 -0.723 -25.930 1.00 95.81 185 LEU A CA 1
ATOM 1385 C C . LEU A 1 185 ? 27.752 -1.944 -25.012 1.00 95.81 185 LEU A C 1
ATOM 1387 O O . LEU A 1 185 ? 26.920 -1.931 -24.109 1.00 95.81 185 LEU A O 1
ATOM 1391 N N . ALA A 1 186 ? 28.590 -2.969 -25.190 1.00 96.62 186 ALA A N 1
ATOM 1392 C CA . ALA A 1 186 ? 28.592 -4.143 -24.319 1.00 96.62 186 ALA A CA 1
ATOM 1393 C C . ALA A 1 186 ? 28.914 -3.775 -22.859 1.00 96.62 186 ALA A C 1
ATOM 1395 O O . ALA A 1 186 ? 28.237 -4.242 -21.943 1.00 96.62 186 ALA A O 1
ATOM 1396 N N . ALA A 1 187 ? 29.896 -2.895 -22.636 1.00 95.62 187 ALA A N 1
ATOM 1397 C CA . ALA A 1 187 ? 30.234 -2.403 -21.302 1.00 95.62 187 ALA A CA 1
ATOM 1398 C C . ALA A 1 187 ? 29.080 -1.604 -20.671 1.00 95.62 187 ALA A C 1
ATOM 1400 O O . ALA A 1 187 ? 28.783 -1.782 -19.491 1.00 95.62 187 ALA A O 1
ATOM 1401 N N . GLN A 1 188 ? 28.391 -0.769 -21.455 1.00 96.62 188 GLN A N 1
ATOM 1402 C CA . GLN A 1 188 ? 27.229 -0.015 -20.986 1.00 96.62 188 GLN A CA 1
ATOM 1403 C C . GLN A 1 188 ? 26.051 -0.937 -20.631 1.00 96.62 188 GLN A C 1
ATOM 1405 O O . GLN A 1 188 ? 25.411 -0.745 -19.599 1.00 96.62 188 GLN A O 1
ATOM 1410 N N . MET A 1 189 ? 25.776 -1.960 -21.447 1.00 96.50 189 MET A N 1
ATOM 1411 C CA . MET A 1 189 ? 24.735 -2.953 -21.157 1.00 96.50 189 MET A CA 1
ATOM 1412 C C . MET A 1 189 ? 25.046 -3.741 -19.881 1.00 96.50 189 MET A C 1
ATOM 1414 O O . MET A 1 189 ? 24.144 -3.960 -19.070 1.00 96.50 189 MET A O 1
ATOM 1418 N N . GLN A 1 190 ? 26.310 -4.120 -19.668 1.00 97.44 190 GLN A N 1
ATOM 1419 C CA . GLN A 1 190 ? 26.727 -4.778 -18.430 1.00 97.44 190 GLN A CA 1
ATOM 1420 C C . GLN A 1 190 ? 26.529 -3.856 -17.222 1.00 97.44 190 GLN A C 1
ATOM 1422 O O . GLN A 1 190 ? 25.884 -4.257 -16.261 1.00 97.44 190 GLN A O 1
ATOM 1427 N N . ALA A 1 191 ? 26.980 -2.600 -17.304 1.00 96.31 191 ALA A N 1
ATOM 1428 C CA . ALA A 1 191 ? 26.810 -1.627 -16.227 1.00 96.31 191 ALA A CA 1
ATOM 1429 C C . ALA A 1 191 ? 25.329 -1.381 -15.881 1.00 96.31 191 ALA A C 1
ATOM 1431 O O . ALA A 1 191 ? 24.977 -1.302 -14.707 1.00 96.31 191 ALA A O 1
ATOM 1432 N N . HIS A 1 192 ? 24.444 -1.307 -16.882 1.00 93.75 192 HIS A N 1
ATOM 1433 C CA . HIS A 1 192 ? 23.000 -1.213 -16.644 1.00 93.75 192 HIS A CA 1
ATOM 1434 C C . HIS A 1 192 ? 22.427 -2.471 -15.987 1.00 93.75 192 HIS A C 1
ATOM 1436 O O . HIS A 1 192 ? 21.549 -2.360 -15.134 1.00 93.75 192 HIS A O 1
ATOM 1442 N N . THR A 1 193 ? 22.909 -3.653 -16.367 1.00 97.12 193 THR A N 1
ATOM 1443 C CA . THR A 1 193 ? 22.466 -4.920 -15.770 1.00 97.12 193 THR A CA 1
ATOM 1444 C C . THR A 1 193 ? 22.886 -4.995 -14.302 1.00 97.12 193 THR A C 1
ATOM 1446 O O . THR A 1 193 ? 22.040 -5.249 -13.448 1.00 97.12 193 THR A O 1
ATOM 1449 N N . ASP A 1 194 ? 24.143 -4.661 -14.000 1.00 97.19 194 ASP A N 1
ATOM 1450 C CA . ASP A 1 194 ? 24.675 -4.619 -12.634 1.00 97.19 194 ASP A CA 1
ATOM 1451 C C . ASP A 1 194 ? 23.921 -3.588 -11.772 1.00 97.19 194 ASP A C 1
ATOM 1453 O O . ASP A 1 194 ? 23.576 -3.863 -10.623 1.00 97.19 194 ASP A O 1
ATOM 1457 N N . ALA A 1 195 ? 23.604 -2.414 -12.333 1.00 96.44 195 ALA A N 1
ATOM 1458 C CA . ALA A 1 195 ? 22.818 -1.387 -11.648 1.00 96.44 195 ALA A CA 1
ATOM 1459 C C . ALA A 1 195 ? 21.382 -1.852 -11.347 1.00 96.44 195 ALA A C 1
ATOM 1461 O O . ALA A 1 195 ? 20.882 -1.634 -10.245 1.00 96.44 195 ALA A O 1
ATOM 1462 N N . LEU A 1 196 ? 20.725 -2.534 -12.293 1.00 96.12 196 LEU A N 1
ATOM 1463 C CA . LEU A 1 196 ? 19.389 -3.100 -12.079 1.00 96.12 196 LEU A CA 1
ATOM 1464 C C . LEU A 1 196 ? 19.394 -4.219 -11.031 1.00 96.12 196 LEU A C 1
ATOM 1466 O O . LEU A 1 196 ? 18.440 -4.336 -10.263 1.00 96.12 196 LEU A O 1
ATOM 1470 N N . GLU A 1 197 ? 20.437 -5.048 -10.989 1.00 97.31 197 GLU A N 1
ATOM 1471 C CA . GLU A 1 197 ? 20.594 -6.063 -9.945 1.00 97.31 197 GLU A CA 1
ATOM 1472 C C . GLU A 1 197 ? 20.817 -5.424 -8.571 1.00 97.31 197 GLU A C 1
ATOM 1474 O O . GLU A 1 197 ? 20.155 -5.819 -7.610 1.00 97.31 197 GLU A O 1
ATOM 1479 N N . ALA A 1 198 ? 21.658 -4.389 -8.482 1.00 96.12 198 ALA A N 1
ATOM 1480 C CA . ALA A 1 198 ? 21.872 -3.639 -7.248 1.00 96.12 198 ALA A CA 1
ATOM 1481 C C . ALA A 1 198 ? 20.566 -3.010 -6.724 1.00 96.12 198 ALA A C 1
ATOM 1483 O O . ALA A 1 198 ? 20.210 -3.225 -5.564 1.00 96.12 198 ALA A O 1
ATOM 1484 N N . GLU A 1 199 ? 19.800 -2.327 -7.579 1.00 95.00 199 GLU A N 1
ATOM 1485 C CA . GLU A 1 199 ? 18.495 -1.750 -7.217 1.00 95.00 199 GLU A CA 1
ATOM 1486 C C . GLU A 1 199 ? 17.489 -2.817 -6.765 1.00 95.00 199 GLU A C 1
ATOM 1488 O O . GLU A 1 199 ? 16.811 -2.649 -5.751 1.00 95.00 199 GLU A O 1
ATOM 1493 N N . ARG A 1 200 ? 17.425 -3.966 -7.454 1.00 97.25 200 ARG A N 1
ATOM 1494 C CA . ARG A 1 200 ? 16.572 -5.091 -7.032 1.00 97.25 200 ARG A CA 1
ATOM 1495 C C . ARG A 1 200 ? 16.953 -5.600 -5.645 1.00 97.25 200 ARG A C 1
ATOM 1497 O O . ARG A 1 200 ? 16.070 -5.806 -4.818 1.00 97.25 200 ARG A O 1
ATOM 1504 N N . THR A 1 201 ? 18.248 -5.767 -5.370 1.00 97.25 201 THR A N 1
ATOM 1505 C CA . THR A 1 201 ? 18.703 -6.202 -4.040 1.00 97.25 201 THR A CA 1
ATOM 1506 C C . THR A 1 201 ? 18.386 -5.173 -2.955 1.00 97.25 201 THR A C 1
ATOM 1508 O O . THR A 1 201 ? 17.900 -5.553 -1.891 1.00 97.25 201 THR A O 1
ATOM 1511 N N . ALA A 1 202 ? 18.569 -3.879 -3.239 1.00 96.31 202 ALA A N 1
ATOM 1512 C CA . ALA A 1 202 ? 18.243 -2.801 -2.311 1.00 96.31 202 ALA A CA 1
ATOM 1513 C C . ALA A 1 202 ? 16.736 -2.739 -2.011 1.00 96.31 202 ALA A C 1
ATOM 1515 O O . ALA A 1 202 ? 16.336 -2.607 -0.852 1.00 96.31 202 ALA A O 1
ATOM 1516 N N . HIS A 1 203 ? 15.896 -2.893 -3.036 1.00 95.38 203 HIS A N 1
ATOM 1517 C CA . HIS A 1 203 ? 14.445 -2.944 -2.889 1.00 95.38 203 HIS A CA 1
ATOM 1518 C C . HIS A 1 203 ? 13.988 -4.165 -2.073 1.00 95.38 203 HIS A C 1
ATOM 1520 O O . HIS A 1 203 ? 13.174 -4.021 -1.160 1.00 95.38 203 HIS A O 1
ATOM 1526 N N . ASP A 1 204 ? 14.537 -5.354 -2.336 1.00 96.62 204 ASP A N 1
ATOM 1527 C CA . ASP A 1 204 ? 14.229 -6.564 -1.564 1.00 96.62 204 ASP A CA 1
ATOM 1528 C C . ASP A 1 204 ? 14.612 -6.412 -0.083 1.00 96.62 204 ASP A C 1
ATOM 1530 O O . ASP A 1 204 ? 13.856 -6.814 0.808 1.00 96.62 204 ASP A O 1
ATOM 1534 N N . ASP A 1 205 ? 15.764 -5.804 0.206 1.00 96.88 205 ASP A N 1
ATOM 1535 C CA . ASP A 1 205 ? 16.193 -5.515 1.576 1.00 96.88 205 ASP A CA 1
ATOM 1536 C C . ASP A 1 205 ? 15.291 -4.475 2.251 1.00 96.88 205 ASP A C 1
ATOM 1538 O O . ASP A 1 205 ? 14.907 -4.650 3.413 1.00 96.88 205 ASP A O 1
ATOM 1542 N N . ALA A 1 206 ? 14.875 -3.434 1.526 1.00 94.88 206 ALA A N 1
ATOM 1543 C CA . ALA A 1 206 ? 13.908 -2.458 2.019 1.00 94.88 206 ALA A CA 1
ATOM 1544 C C . ALA A 1 206 ? 12.561 -3.117 2.364 1.00 94.88 206 ALA A C 1
ATOM 1546 O O . ALA A 1 206 ? 12.013 -2.865 3.440 1.00 94.88 206 ALA A O 1
ATOM 1547 N N . GLN A 1 207 ? 12.060 -4.022 1.515 1.00 96.25 207 GLN A N 1
ATOM 1548 C CA . GLN A 1 207 ? 10.832 -4.776 1.781 1.00 96.25 207 GLN A CA 1
ATOM 1549 C C . GLN A 1 207 ? 10.958 -5.690 3.006 1.00 96.25 207 GLN A C 1
ATOM 1551 O O . GLN A 1 207 ? 10.051 -5.721 3.842 1.00 96.25 207 GLN A O 1
ATOM 1556 N N . ARG A 1 208 ? 12.083 -6.402 3.165 1.00 97.62 208 ARG A N 1
ATOM 1557 C CA . ARG A 1 208 ? 12.341 -7.242 4.352 1.00 97.62 208 ARG A CA 1
ATOM 1558 C C . ARG A 1 208 ? 12.386 -6.413 5.632 1.00 97.62 208 ARG A C 1
ATOM 1560 O O . ARG A 1 208 ? 11.792 -6.808 6.635 1.00 97.62 208 ARG A O 1
ATOM 1567 N N . ASN A 1 209 ? 13.047 -5.258 5.596 1.00 96.69 209 ASN A N 1
ATOM 1568 C CA . ASN A 1 209 ? 13.131 -4.353 6.740 1.00 96.69 209 ASN A CA 1
ATOM 1569 C C . ASN A 1 209 ? 11.759 -3.773 7.103 1.00 96.69 209 ASN A C 1
ATOM 1571 O O . ASN A 1 209 ? 11.402 -3.745 8.282 1.00 96.69 209 ASN A O 1
ATOM 1575 N N . ALA A 1 210 ? 10.962 -3.378 6.107 1.00 93.75 210 ALA A N 1
ATOM 1576 C CA . ALA A 1 210 ? 9.597 -2.905 6.316 1.00 93.75 210 ALA A CA 1
ATOM 1577 C C . ALA A 1 210 ? 8.701 -3.996 6.928 1.00 93.75 210 ALA A C 1
ATOM 1579 O O . ALA A 1 210 ? 7.995 -3.734 7.903 1.00 93.75 210 ALA A O 1
ATOM 1580 N N . ALA A 1 211 ? 8.779 -5.232 6.423 1.00 96.31 211 ALA A N 1
ATOM 1581 C CA . ALA A 1 211 ? 8.048 -6.370 6.980 1.00 96.31 211 ALA A CA 1
ATOM 1582 C C . ALA A 1 211 ? 8.455 -6.656 8.436 1.00 96.31 211 ALA A C 1
ATOM 1584 O O . ALA A 1 211 ? 7.599 -6.831 9.302 1.00 96.31 211 ALA A O 1
ATOM 1585 N N . HIS A 1 212 ? 9.756 -6.622 8.740 1.00 97.00 212 HIS A N 1
ATOM 1586 C CA . HIS A 1 212 ? 10.256 -6.820 10.100 1.00 97.00 212 HIS A CA 1
ATOM 1587 C C . HIS A 1 212 ? 9.806 -5.714 11.071 1.00 97.00 212 HIS A C 1
ATOM 1589 O O . HIS A 1 212 ? 9.420 -5.997 12.211 1.00 97.00 212 HIS A O 1
ATOM 1595 N N . ALA A 1 213 ? 9.827 -4.455 10.626 1.00 96.75 213 ALA A N 1
ATOM 1596 C CA . ALA A 1 213 ? 9.340 -3.322 11.407 1.00 96.75 213 ALA A CA 1
ATOM 1597 C C . ALA A 1 213 ? 7.835 -3.444 11.691 1.00 96.75 213 ALA A C 1
ATOM 1599 O O . ALA A 1 213 ? 7.404 -3.250 12.829 1.00 96.75 213 ALA A O 1
ATOM 1600 N N . HIS A 1 214 ? 7.050 -3.835 10.684 1.00 95.06 214 HIS A N 1
ATOM 1601 C CA . HIS A 1 214 ? 5.617 -4.076 10.826 1.00 95.06 214 HIS A CA 1
ATOM 1602 C C . HIS A 1 214 ? 5.314 -5.206 11.824 1.00 95.06 214 HIS A C 1
ATOM 1604 O O . HIS A 1 214 ? 4.514 -5.014 12.740 1.00 95.06 214 HIS A O 1
ATOM 1610 N N . ASP A 1 215 ? 5.997 -6.349 11.724 1.00 97.06 215 ASP A N 1
ATOM 1611 C CA . ASP A 1 215 ? 5.836 -7.462 12.670 1.00 97.06 215 ASP A CA 1
ATOM 1612 C C . ASP A 1 215 ? 6.186 -7.058 14.109 1.00 97.06 215 ASP A C 1
ATOM 1614 O O . ASP A 1 215 ? 5.519 -7.461 15.066 1.00 97.06 215 ASP A O 1
ATOM 1618 N N . THR A 1 216 ? 7.218 -6.231 14.276 1.00 97.75 216 THR A N 1
ATOM 1619 C CA . THR A 1 216 ? 7.620 -5.700 15.585 1.00 97.75 216 THR A CA 1
ATOM 1620 C C . THR A 1 216 ? 6.558 -4.758 16.157 1.00 97.75 216 THR A C 1
ATOM 1622 O O . THR A 1 216 ? 6.217 -4.851 17.341 1.00 97.75 216 THR A O 1
ATOM 1625 N N . ALA A 1 217 ? 5.986 -3.886 15.323 1.00 96.56 217 ALA A N 1
ATOM 1626 C CA . ALA A 1 217 ? 4.893 -3.001 15.714 1.00 96.56 217 ALA A CA 1
ATOM 1627 C C . ALA A 1 217 ? 3.631 -3.787 16.113 1.00 96.56 217 ALA A C 1
ATOM 1629 O O . ALA A 1 217 ? 3.042 -3.506 17.156 1.00 96.56 217 ALA A O 1
ATOM 1630 N N . LEU A 1 218 ? 3.261 -4.820 15.345 1.00 97.19 218 LEU A N 1
ATOM 1631 C CA . LEU A 1 218 ? 2.133 -5.698 15.672 1.00 97.19 218 LEU A CA 1
ATOM 1632 C C . LEU A 1 218 ? 2.322 -6.412 17.011 1.00 97.19 218 LEU A C 1
ATOM 1634 O O . LEU A 1 218 ? 1.395 -6.433 17.819 1.00 97.19 218 LEU A O 1
ATOM 1638 N N . ARG A 1 219 ? 3.514 -6.960 17.278 1.00 97.81 219 ARG A N 1
ATOM 1639 C CA . ARG A 1 219 ? 3.815 -7.603 18.569 1.00 97.81 219 ARG A CA 1
ATOM 1640 C C . ARG A 1 219 ? 3.714 -6.622 19.732 1.00 97.81 219 ARG A C 1
ATOM 1642 O O . ARG A 1 219 ? 3.124 -6.948 20.754 1.00 97.81 219 ARG A O 1
ATOM 1649 N N . THR A 1 220 ? 4.228 -5.407 19.554 1.00 97.62 220 THR A N 1
ATOM 1650 C CA . THR A 1 220 ? 4.166 -4.362 20.586 1.00 97.62 220 THR A CA 1
ATOM 1651 C C . THR A 1 220 ? 2.715 -3.999 20.899 1.00 97.62 220 THR A C 1
ATOM 1653 O O . THR A 1 220 ? 2.324 -3.962 22.064 1.00 97.62 220 THR A O 1
ATOM 1656 N N . LEU A 1 221 ? 1.886 -3.824 19.866 1.00 96.94 221 LEU A N 1
ATOM 1657 C CA . LEU A 1 221 ? 0.461 -3.539 20.025 1.00 96.94 221 LEU A CA 1
ATOM 1658 C C . LEU A 1 221 ? -0.294 -4.699 20.696 1.00 96.94 221 LEU A C 1
ATOM 1660 O O . LEU A 1 221 ? -1.172 -4.468 21.526 1.00 96.94 221 LEU A O 1
ATOM 1664 N N . GLN A 1 222 ? 0.044 -5.948 20.363 1.00 98.06 222 GLN A N 1
ATOM 1665 C CA . GLN A 1 222 ? -0.522 -7.135 21.010 1.00 98.06 222 GLN A CA 1
ATOM 1666 C C . GLN A 1 222 ? -0.153 -7.210 22.497 1.00 98.06 222 GLN A C 1
ATOM 1668 O O . GLN A 1 222 ? -1.025 -7.487 23.325 1.00 98.06 222 GLN A O 1
ATOM 1673 N N . ASP A 1 223 ? 1.098 -6.917 22.854 1.00 97.12 223 ASP A N 1
ATOM 1674 C 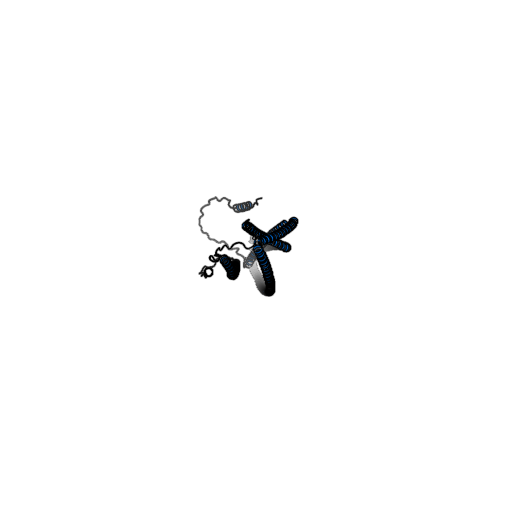CA . ASP A 1 223 ? 1.557 -6.883 24.245 1.00 97.12 223 ASP A CA 1
ATOM 1675 C C . ASP A 1 223 ? 0.864 -5.765 25.039 1.00 97.12 223 ASP A C 1
ATOM 1677 O O . ASP A 1 223 ? 0.415 -5.982 26.166 1.00 97.12 223 ASP A O 1
ATOM 1681 N N . GLU A 1 224 ? 0.729 -4.573 24.452 1.00 97.62 224 GLU A N 1
ATOM 1682 C CA . GLU A 1 224 ? -0.001 -3.450 25.050 1.00 97.62 224 GLU A CA 1
ATOM 1683 C C . GLU A 1 224 ? -1.477 -3.778 25.264 1.00 97.62 224 GLU A C 1
ATOM 1685 O O . GLU A 1 224 ? -2.008 -3.550 26.354 1.00 97.62 224 GLU A O 1
ATOM 1690 N N . HIS A 1 225 ? -2.133 -4.361 24.258 1.00 95.25 225 HIS A N 1
ATOM 1691 C CA . HIS A 1 225 ? -3.519 -4.797 24.369 1.00 95.25 225 HIS A CA 1
ATOM 1692 C C . HIS A 1 225 ? -3.680 -5.850 25.469 1.00 95.25 225 HIS A C 1
ATOM 1694 O O . HIS A 1 225 ? -4.580 -5.738 26.299 1.00 95.25 225 HIS A O 1
ATOM 1700 N N . THR A 1 226 ? -2.785 -6.840 25.526 1.00 97.75 226 THR A N 1
ATOM 1701 C CA . THR A 1 226 ? -2.810 -7.887 26.556 1.00 97.75 226 THR A CA 1
ATOM 1702 C C . THR A 1 226 ? -2.687 -7.272 27.951 1.00 97.75 226 THR A C 1
ATOM 1704 O O . THR A 1 226 ? -3.555 -7.496 28.795 1.00 97.75 226 THR A O 1
ATOM 1707 N N . ARG A 1 227 ? -1.711 -6.380 28.169 1.00 97.94 227 ARG A N 1
ATOM 1708 C CA . ARG A 1 227 ? -1.555 -5.653 29.442 1.00 97.94 227 ARG A CA 1
ATOM 1709 C C . ARG A 1 227 ? -2.779 -4.814 29.798 1.00 97.94 227 ARG A C 1
ATOM 1711 O O . ARG A 1 227 ? -3.182 -4.785 30.958 1.00 97.94 227 ARG A O 1
ATOM 1718 N N . ALA A 1 228 ? -3.380 -4.132 28.823 1.00 96.94 228 ALA A N 1
ATOM 1719 C CA . ALA A 1 228 ? -4.582 -3.334 29.047 1.00 96.94 228 ALA A CA 1
ATOM 1720 C C . ALA A 1 228 ? -5.771 -4.214 29.460 1.00 96.94 228 ALA A C 1
ATOM 1722 O O . ALA A 1 228 ? -6.502 -3.865 30.389 1.00 96.94 228 ALA A O 1
ATOM 1723 N N . THR A 1 229 ? -5.943 -5.374 28.818 1.00 96.69 229 THR A N 1
ATOM 1724 C CA . THR A 1 229 ? -6.988 -6.331 29.197 1.00 96.69 229 THR A CA 1
ATOM 1725 C C . THR A 1 229 ? -6.753 -6.913 30.587 1.00 96.69 229 THR A C 1
ATOM 1727 O O . THR A 1 229 ? -7.687 -6.941 31.384 1.00 96.69 229 THR A O 1
ATOM 1730 N N . GLU A 1 230 ? -5.519 -7.290 30.926 1.00 97.69 230 GLU A N 1
ATOM 1731 C CA . GLU A 1 230 ? -5.164 -7.791 32.258 1.00 97.69 230 GLU A CA 1
ATOM 1732 C C . GLU A 1 230 ? -5.431 -6.737 33.340 1.00 97.69 230 GLU A C 1
ATOM 1734 O O . GLU A 1 230 ? -6.094 -7.030 34.337 1.00 97.69 230 GLU A O 1
ATOM 1739 N N . ALA A 1 231 ? -5.015 -5.487 33.117 1.00 96.81 231 ALA A N 1
ATOM 1740 C CA . ALA A 1 231 ? -5.261 -4.386 34.045 1.00 96.81 231 ALA A CA 1
ATOM 1741 C C . ALA A 1 231 ? -6.761 -4.131 34.266 1.00 96.81 231 ALA A C 1
ATOM 1743 O O . ALA A 1 231 ? -7.199 -3.978 35.407 1.00 96.81 231 ALA A O 1
ATOM 1744 N N . LEU A 1 232 ? -7.563 -4.141 33.196 1.00 96.19 232 LEU A N 1
ATOM 1745 C CA . LEU A 1 232 ? -9.012 -3.970 33.300 1.00 96.19 232 LEU A CA 1
ATOM 1746 C C . LEU A 1 232 ? -9.667 -5.141 34.045 1.00 96.19 232 LEU A C 1
ATOM 1748 O O . LEU A 1 232 ? -10.553 -4.931 34.872 1.00 96.19 232 LEU A O 1
ATOM 1752 N N . THR A 1 233 ? -9.224 -6.376 33.791 1.00 97.44 233 THR A N 1
ATOM 1753 C CA . THR A 1 233 ? -9.735 -7.538 34.530 1.00 97.44 233 THR A CA 1
ATOM 1754 C C . THR A 1 233 ? -9.396 -7.464 36.015 1.00 97.44 233 THR A C 1
ATOM 1756 O O . THR A 1 233 ? -10.277 -7.733 36.829 1.00 97.44 233 THR A O 1
ATOM 1759 N N . ALA A 1 234 ? -8.182 -7.029 36.371 1.00 96.19 234 ALA A N 1
ATOM 1760 C CA . ALA A 1 234 ? -7.773 -6.822 37.757 1.00 96.19 234 ALA A CA 1
ATOM 1761 C C . ALA A 1 234 ? -8.628 -5.743 38.445 1.00 96.19 234 ALA A C 1
ATOM 1763 O O . ALA A 1 234 ? -9.150 -5.963 39.539 1.00 96.19 234 ALA A O 1
ATOM 1764 N N . GLN A 1 235 ? -8.867 -4.618 37.764 1.00 97.38 235 GLN A N 1
ATOM 1765 C CA . GLN A 1 235 ? -9.744 -3.562 38.269 1.00 97.38 235 GLN A CA 1
ATOM 1766 C C . GLN A 1 235 ? -11.164 -4.086 38.528 1.00 97.38 235 GLN A C 1
ATOM 1768 O O . GLN A 1 235 ? -11.714 -3.876 39.607 1.00 97.38 235 GLN A O 1
ATOM 1773 N N . HIS A 1 236 ? -11.753 -4.817 37.577 1.00 94.44 236 HIS A N 1
ATOM 1774 C CA . HIS A 1 236 ? -13.085 -5.394 37.763 1.00 94.44 236 HIS A CA 1
ATOM 1775 C C . HIS A 1 236 ? -13.130 -6.412 38.909 1.00 94.44 236 HIS A C 1
ATOM 1777 O O . HIS A 1 236 ? -14.130 -6.483 39.628 1.00 94.44 236 HIS A O 1
ATOM 1783 N N . THR A 1 237 ? -12.077 -7.212 39.105 1.00 97.31 237 THR A N 1
ATOM 1784 C CA . THR A 1 237 ? -12.024 -8.139 40.243 1.00 97.31 237 THR A CA 1
ATOM 1785 C C . THR A 1 237 ? -11.968 -7.404 41.577 1.00 97.31 237 THR A C 1
ATOM 1787 O O . THR A 1 237 ? -12.689 -7.794 42.500 1.00 97.31 237 THR A O 1
ATOM 1790 N N . ASP A 1 238 ? -11.202 -6.316 41.659 1.00 97.00 238 ASP A N 1
ATOM 1791 C CA . ASP A 1 238 ? -11.097 -5.485 42.859 1.00 97.00 238 ASP A CA 1
ATOM 1792 C C . ASP A 1 238 ? -12.424 -4.777 43.165 1.00 97.00 238 ASP A C 1
ATOM 1794 O O . ASP A 1 238 ? -12.898 -4.805 44.303 1.00 97.00 238 ASP A O 1
ATOM 1798 N N . GLU A 1 239 ? -13.080 -4.214 42.147 1.00 96.56 239 GLU A N 1
ATOM 1799 C CA . GLU A 1 239 ? -14.398 -3.580 42.271 1.00 96.56 239 GLU A CA 1
ATOM 1800 C C . GLU A 1 239 ? -15.467 -4.576 42.743 1.00 96.56 239 GLU A C 1
ATOM 1802 O O . GLU A 1 239 ? -16.233 -4.285 43.666 1.00 96.56 239 GLU A O 1
ATOM 1807 N N . LEU A 1 240 ? -15.495 -5.787 42.177 1.00 97.19 240 LEU A N 1
ATOM 1808 C CA . LEU A 1 240 ? -16.408 -6.844 42.621 1.00 97.19 240 LEU A CA 1
ATOM 1809 C C . LEU A 1 240 ? -16.123 -7.282 44.060 1.00 97.19 240 LEU A C 1
ATOM 1811 O O . LEU A 1 240 ? -17.058 -7.576 44.810 1.00 97.19 240 LEU A O 1
ATOM 1815 N N . GLN A 1 241 ? -14.855 -7.347 44.465 1.00 97.69 241 GLN A N 1
ATOM 1816 C CA . GLN A 1 241 ? -14.486 -7.680 45.836 1.00 97.69 241 GLN A CA 1
ATOM 1817 C C . GLN A 1 241 ? -14.899 -6.573 46.812 1.00 97.69 241 GLN A C 1
ATOM 1819 O O . GLN A 1 241 ? -15.485 -6.884 47.850 1.00 97.69 241 GLN A O 1
ATOM 1824 N N . ALA A 1 242 ? -14.681 -5.305 46.463 1.00 96.00 242 ALA A N 1
ATOM 1825 C CA . ALA A 1 242 ? -15.125 -4.155 47.247 1.00 96.00 242 ALA A CA 1
ATOM 1826 C C . ALA A 1 242 ? -16.657 -4.104 47.381 1.00 96.00 242 ALA A C 1
ATOM 1828 O O . ALA A 1 242 ? -17.187 -3.845 48.461 1.00 96.00 242 ALA A O 1
ATOM 1829 N N . LEU A 1 243 ? -17.391 -4.420 46.311 1.00 95.94 243 LEU A N 1
ATOM 1830 C CA . LEU A 1 243 ? -18.850 -4.490 46.358 1.00 95.94 243 LEU A CA 1
ATOM 1831 C C . LEU A 1 243 ? -19.331 -5.629 47.268 1.00 95.94 243 LEU A C 1
ATOM 1833 O O . LEU A 1 243 ? -20.269 -5.452 48.045 1.00 95.94 243 LEU A O 1
ATOM 1837 N N . ARG A 1 244 ? -18.674 -6.796 47.214 1.00 97.88 244 ARG A N 1
ATOM 1838 C CA . ARG A 1 244 ? -18.984 -7.935 48.092 1.00 97.88 244 ARG A CA 1
ATOM 1839 C C . ARG A 1 244 ? -18.731 -7.612 49.562 1.00 97.88 244 ARG A C 1
ATOM 1841 O O . ARG A 1 244 ? -19.565 -7.962 50.393 1.00 97.88 244 ARG A O 1
ATOM 1848 N N . THR A 1 245 ? -17.622 -6.949 49.892 1.00 97.06 245 THR A N 1
ATOM 1849 C CA . THR A 1 245 ? -17.325 -6.556 51.278 1.00 97.06 245 THR A CA 1
ATOM 1850 C C . THR A 1 245 ? -18.297 -5.491 51.779 1.00 97.06 245 THR A C 1
ATOM 1852 O O . THR A 1 245 ? -18.802 -5.620 52.893 1.00 97.06 245 THR A O 1
ATOM 1855 N N . ALA A 1 246 ? -18.638 -4.500 50.950 1.00 96.38 246 ALA A N 1
ATOM 1856 C CA . ALA A 1 246 ? -19.653 -3.501 51.278 1.00 96.38 246 ALA A CA 1
ATOM 1857 C C . ALA A 1 246 ? -21.032 -4.139 51.509 1.00 96.38 246 ALA A C 1
ATOM 1859 O O . ALA A 1 246 ? -21.712 -3.818 52.483 1.00 96.38 246 ALA A O 1
ATOM 1860 N N . HIS A 1 247 ? -21.431 -5.087 50.657 1.00 94.50 247 HIS A N 1
ATOM 1861 C CA . HIS A 1 247 ? -22.694 -5.804 50.814 1.00 94.50 247 HIS A CA 1
ATOM 1862 C C . HIS A 1 247 ? -22.720 -6.670 52.081 1.00 94.50 247 HIS A C 1
ATOM 1864 O O . HIS A 1 247 ? -23.713 -6.663 52.806 1.00 94.50 247 HIS A O 1
ATOM 1870 N N . ALA A 1 248 ? -21.627 -7.377 52.387 1.00 97.00 248 ALA A N 1
ATOM 1871 C CA . ALA A 1 248 ? -21.507 -8.148 53.622 1.00 97.00 248 ALA A CA 1
ATOM 1872 C C . ALA A 1 248 ? -21.636 -7.250 54.865 1.00 97.00 248 ALA A C 1
ATOM 1874 O O . ALA A 1 248 ? -22.412 -7.567 55.764 1.00 97.00 248 ALA A O 1
ATOM 1875 N N . ALA A 1 249 ? -20.962 -6.095 54.872 1.00 96.69 249 ALA A N 1
ATOM 1876 C CA . ALA A 1 249 ? -21.073 -5.119 55.953 1.00 96.69 249 ALA A CA 1
ATOM 1877 C C . ALA A 1 249 ? -22.510 -4.595 56.112 1.00 96.69 249 ALA A C 1
ATOM 1879 O O . ALA A 1 249 ? -23.022 -4.544 57.226 1.00 96.69 249 ALA A O 1
ATOM 1880 N N . ALA A 1 250 ? -23.191 -4.276 55.006 1.00 95.19 250 ALA A N 1
ATOM 1881 C CA . ALA A 1 250 ? -24.585 -3.835 55.035 1.00 95.19 250 ALA A CA 1
ATOM 1882 C C . ALA A 1 250 ? -25.529 -4.907 55.612 1.00 95.19 250 ALA A C 1
ATOM 1884 O O . ALA A 1 250 ? -26.421 -4.589 56.400 1.00 95.19 250 ALA A O 1
ATOM 1885 N N . LEU A 1 251 ? -25.321 -6.182 55.262 1.00 96.12 251 LEU A N 1
ATOM 1886 C CA . LEU A 1 251 ? -26.083 -7.295 55.835 1.00 96.12 251 LEU A CA 1
ATOM 1887 C C . LEU A 1 251 ? -25.835 -7.449 57.338 1.00 96.12 251 LEU A C 1
ATOM 1889 O O . LEU A 1 251 ? -26.778 -7.702 58.087 1.00 96.12 251 LEU A O 1
ATOM 1893 N N . ASP A 1 252 ? -24.595 -7.284 57.794 1.00 96.38 252 ASP A N 1
ATOM 1894 C CA . ASP A 1 252 ? -24.268 -7.360 59.218 1.00 96.38 252 ASP A CA 1
ATOM 1895 C C . ASP A 1 252 ? -24.857 -6.182 60.004 1.00 96.38 252 ASP A C 1
ATOM 1897 O O . ASP A 1 252 ? -25.398 -6.392 61.092 1.00 96.38 252 ASP A O 1
ATOM 1901 N N . THR A 1 253 ? -24.870 -4.973 59.432 1.00 96.44 253 THR A N 1
ATOM 1902 C CA . THR A 1 253 ? -25.599 -3.828 59.997 1.00 96.44 253 THR A CA 1
ATOM 1903 C C . THR A 1 253 ? -27.091 -4.130 60.119 1.00 96.44 253 THR A C 1
ATOM 1905 O O . THR A 1 253 ? -27.646 -3.989 61.207 1.00 96.44 253 THR A O 1
ATOM 1908 N N . GLN A 1 254 ? -27.740 -4.634 59.062 1.00 96.06 254 GLN A N 1
ATOM 1909 C CA . GLN A 1 254 ? -29.162 -4.993 59.131 1.00 96.06 254 GLN A CA 1
ATOM 1910 C C . GLN A 1 254 ? -29.448 -6.081 60.169 1.00 96.06 254 GLN A C 1
ATOM 1912 O O . GLN A 1 254 ? -30.449 -6.009 60.885 1.00 96.06 254 GLN A O 1
ATOM 1917 N N . ARG A 1 255 ? -28.579 -7.090 60.287 1.00 97.44 255 ARG A N 1
ATOM 1918 C CA . ARG A 1 255 ? -28.700 -8.130 61.320 1.00 97.44 255 ARG A CA 1
ATOM 1919 C C . ARG A 1 255 ? -28.575 -7.544 62.722 1.00 97.44 255 ARG A C 1
ATOM 1921 O O . ARG A 1 255 ? -29.364 -7.913 63.589 1.00 97.44 255 ARG A O 1
ATOM 1928 N N . ALA A 1 256 ? -27.633 -6.627 62.943 1.00 95.44 256 ALA A N 1
ATOM 1929 C CA . ALA A 1 256 ? -27.464 -5.944 64.222 1.00 95.44 256 ALA A CA 1
ATOM 1930 C C . ALA A 1 256 ? -28.687 -5.081 64.572 1.00 95.44 256 ALA A C 1
ATOM 1932 O O . ALA A 1 256 ? -29.186 -5.155 65.693 1.00 95.44 256 ALA A O 1
ATOM 1933 N N . GLU A 1 257 ? -29.230 -4.334 63.609 1.00 96.25 257 GLU A N 1
ATOM 1934 C CA . GLU A 1 257 ? -30.466 -3.560 63.781 1.00 96.25 257 GLU A CA 1
ATOM 1935 C C . GLU A 1 257 ? -31.674 -4.451 64.089 1.00 96.25 257 GLU A C 1
ATOM 1937 O O . GLU A 1 257 ? -32.494 -4.119 64.946 1.00 96.25 257 GLU A O 1
ATOM 1942 N N . HIS A 1 258 ? -31.808 -5.590 63.404 1.00 93.31 258 HIS A N 1
ATOM 1943 C CA . HIS A 1 258 ? -32.861 -6.567 63.687 1.00 93.31 258 HIS A CA 1
ATOM 1944 C C . HIS A 1 258 ? -32.707 -7.193 65.077 1.00 93.31 258 HIS A C 1
ATOM 1946 O O . HIS A 1 258 ? -33.700 -7.331 65.796 1.00 93.31 258 HIS A O 1
ATOM 1952 N N . ALA A 1 259 ? -31.484 -7.537 65.485 1.00 95.94 259 ALA A N 1
ATOM 1953 C CA . ALA A 1 259 ? -31.206 -8.054 66.821 1.00 95.94 259 ALA A CA 1
ATOM 1954 C C . ALA A 1 259 ? -31.541 -7.015 67.904 1.00 95.94 259 ALA A C 1
ATOM 1956 O O . ALA A 1 259 ? -32.214 -7.348 68.876 1.00 95.94 259 ALA A O 1
ATOM 1957 N N . ALA A 1 260 ? -31.156 -5.751 67.702 1.00 95.06 260 ALA A N 1
ATOM 1958 C CA . ALA A 1 260 ? -31.482 -4.651 68.606 1.00 95.06 260 ALA A CA 1
ATOM 1959 C C . ALA A 1 260 ? -32.998 -4.416 68.704 1.00 95.06 260 ALA A C 1
ATOM 1961 O O . ALA A 1 260 ? -33.523 -4.280 69.807 1.00 95.06 260 ALA A O 1
ATOM 1962 N N . ARG A 1 261 ? -33.721 -4.440 67.574 1.00 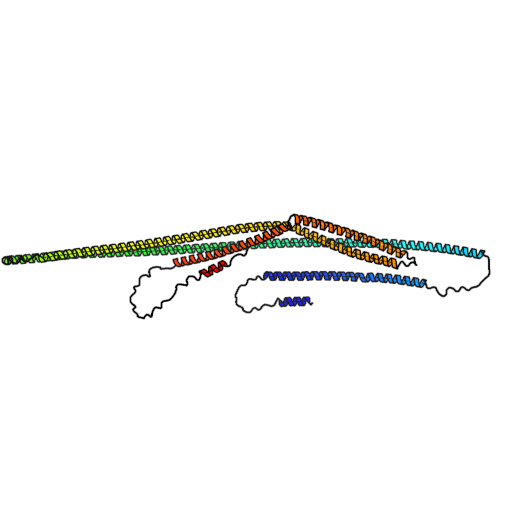97.00 261 ARG A N 1
ATOM 1963 C CA . ARG A 1 261 ? -35.194 -4.363 67.559 1.00 97.00 261 ARG A CA 1
ATOM 1964 C C . ARG A 1 261 ? -35.840 -5.514 68.326 1.00 97.00 261 ARG A C 1
ATOM 1966 O O . ARG A 1 261 ? -36.776 -5.286 69.084 1.00 97.00 261 ARG A O 1
ATOM 1973 N N . THR A 1 262 ? -35.324 -6.730 68.163 1.00 95.62 262 THR A N 1
ATOM 1974 C CA . THR A 1 262 ? -35.832 -7.912 68.877 1.00 95.62 262 THR A CA 1
ATOM 1975 C C . THR A 1 262 ? -35.599 -7.782 70.383 1.00 95.62 262 THR A C 1
ATOM 1977 O O . THR A 1 262 ? -36.526 -7.975 71.160 1.00 95.62 262 THR A O 1
ATOM 1980 N N . GLN A 1 263 ? -34.402 -7.356 70.802 1.00 94.69 263 GLN A N 1
ATOM 1981 C CA . GLN A 1 263 ? -34.097 -7.100 72.213 1.00 94.69 263 GLN A CA 1
ATOM 1982 C C . GLN A 1 263 ? -34.976 -5.997 72.805 1.00 94.69 263 GLN A C 1
ATOM 1984 O O . GLN A 1 263 ? -35.487 -6.158 73.909 1.00 94.69 263 GLN A O 1
ATOM 1989 N N . ALA A 1 264 ? -35.182 -4.894 72.078 1.00 95.00 264 ALA A N 1
ATOM 1990 C CA . ALA A 1 264 ? -36.067 -3.819 72.512 1.00 95.00 264 ALA A CA 1
ATOM 1991 C C . ALA A 1 264 ? -37.493 -4.344 72.745 1.00 95.00 264 ALA A C 1
ATOM 1993 O O . ALA A 1 264 ? -38.060 -4.122 73.814 1.00 95.00 264 ALA A O 1
ATOM 1994 N N . TRP A 1 265 ? -38.022 -5.126 71.802 1.00 95.12 265 TRP A N 1
ATOM 1995 C CA . TRP A 1 265 ? -39.335 -5.757 71.930 1.00 95.12 265 TRP A CA 1
ATOM 1996 C C . TRP A 1 265 ? -39.413 -6.730 73.114 1.00 95.12 265 TRP A C 1
ATOM 1998 O O . TRP A 1 265 ? -40.379 -6.702 73.874 1.00 95.12 265 TRP A O 1
ATOM 2008 N N . ASP A 1 266 ? -38.380 -7.547 73.336 1.00 94.25 266 ASP A N 1
ATOM 2009 C CA . ASP A 1 266 ? -38.318 -8.450 74.489 1.00 94.25 266 ASP A CA 1
ATOM 2010 C C . ASP A 1 266 ? -38.286 -7.678 75.818 1.00 94.25 266 ASP A C 1
ATOM 2012 O O . ASP A 1 266 ? -38.963 -8.063 76.775 1.00 94.25 266 ASP A O 1
ATOM 2016 N N . THR A 1 267 ? -37.545 -6.565 75.886 1.00 94.69 267 THR A N 1
ATOM 2017 C CA . THR A 1 267 ? -37.520 -5.705 77.079 1.00 94.69 267 THR A CA 1
ATOM 2018 C C . THR A 1 267 ? -38.855 -5.015 77.323 1.00 94.69 267 THR A C 1
ATOM 2020 O O . THR A 1 267 ? -39.318 -4.995 78.461 1.00 94.69 267 THR A O 1
ATOM 2023 N N . GLU A 1 268 ? -39.503 -4.504 76.276 1.00 94.81 268 GLU A N 1
ATOM 2024 C CA . GLU A 1 268 ? -40.827 -3.890 76.365 1.00 94.81 268 GLU A CA 1
ATOM 2025 C C . GLU A 1 268 ? -41.858 -4.918 76.835 1.00 94.81 268 GLU A C 1
ATOM 2027 O O . GLU A 1 268 ? -42.615 -4.668 77.772 1.00 94.81 268 GLU A O 1
ATOM 2032 N N . ARG A 1 269 ? -41.827 -6.127 76.267 1.00 95.12 269 ARG A N 1
ATOM 2033 C CA . ARG A 1 269 ? -42.671 -7.242 76.694 1.00 95.12 269 ARG A CA 1
ATOM 2034 C C . ARG A 1 269 ? -42.423 -7.616 78.156 1.00 95.12 269 ARG A C 1
ATOM 2036 O O . ARG A 1 269 ? -43.385 -7.845 78.887 1.00 95.12 269 ARG A O 1
ATOM 2043 N N . ALA A 1 270 ? -41.168 -7.676 78.602 1.00 93.12 270 ALA A N 1
ATOM 2044 C CA . ALA A 1 270 ? -40.834 -7.958 79.998 1.00 93.12 270 ALA A CA 1
ATOM 2045 C C . ALA A 1 270 ? -41.351 -6.863 80.945 1.00 93.12 270 ALA A C 1
ATOM 2047 O O . ALA A 1 270 ? -41.924 -7.182 81.987 1.00 93.12 270 ALA A O 1
ATOM 2048 N N . GLN A 1 271 ? -41.214 -5.588 80.568 1.00 94.88 271 GLN A N 1
ATOM 2049 C CA . GLN A 1 271 ? -41.782 -4.457 81.310 1.00 94.88 271 GLN A CA 1
ATOM 2050 C C . GLN A 1 271 ? -43.308 -4.550 81.384 1.00 94.88 271 GLN A C 1
ATOM 2052 O O . GLN A 1 271 ? -43.886 -4.358 82.452 1.00 94.88 271 GLN A O 1
ATOM 2057 N N . TRP A 1 272 ? -43.960 -4.915 80.280 1.00 94.00 272 TRP A N 1
ATOM 2058 C CA . TRP A 1 272 ? -45.402 -5.142 80.231 1.00 94.00 272 TRP A CA 1
ATOM 2059 C C . TRP A 1 272 ? -45.847 -6.263 81.174 1.00 94.00 272 TRP A C 1
ATOM 2061 O O . TRP A 1 272 ? -46.817 -6.098 81.912 1.00 94.00 272 TRP A O 1
ATOM 2071 N N . VAL A 1 273 ? -45.128 -7.390 81.194 1.00 94.56 273 VAL A N 1
ATOM 2072 C CA . VAL A 1 273 ? -45.404 -8.504 82.117 1.00 94.56 273 VAL A CA 1
ATOM 2073 C C . VAL A 1 273 ? -45.223 -8.062 83.570 1.00 94.56 273 VAL A C 1
ATOM 2075 O O . VAL A 1 273 ? -46.116 -8.298 84.379 1.00 94.56 273 VAL A O 1
ATOM 2078 N N . GLN A 1 274 ? -44.139 -7.355 83.899 1.00 92.25 274 GLN A N 1
ATOM 2079 C CA . GLN A 1 274 ? -43.916 -6.820 85.248 1.00 92.25 274 GLN A CA 1
ATOM 2080 C C . GLN A 1 274 ? -45.011 -5.833 85.670 1.00 92.25 274 GLN A C 1
ATOM 2082 O O . GLN A 1 274 ? -45.495 -5.893 86.799 1.00 92.25 274 GLN A O 1
ATOM 2087 N N . ALA A 1 275 ? -45.436 -4.943 84.772 1.00 91.44 275 ALA A N 1
ATOM 2088 C CA . ALA A 1 275 ? -46.532 -4.015 85.028 1.00 91.44 275 ALA A CA 1
ATOM 2089 C C . ALA A 1 275 ? -47.858 -4.760 85.247 1.00 91.44 275 ALA A C 1
ATOM 2091 O O . ALA A 1 275 ? -48.613 -4.423 86.160 1.00 91.44 275 ALA A O 1
ATOM 2092 N N . ALA A 1 276 ? -48.128 -5.808 84.462 1.00 90.44 276 ALA A N 1
ATOM 2093 C CA . ALA A 1 276 ? -49.308 -6.651 84.623 1.00 90.44 276 ALA A CA 1
ATOM 2094 C C . ALA A 1 276 ? -49.291 -7.419 85.957 1.00 90.44 276 ALA A C 1
ATOM 2096 O O . ALA A 1 276 ? -50.309 -7.461 86.655 1.00 90.44 276 ALA A O 1
ATOM 2097 N N . GLU A 1 277 ? -48.141 -7.973 86.347 1.00 92.38 277 GLU A N 1
ATOM 2098 C CA . GLU A 1 277 ? -47.936 -8.630 87.640 1.00 92.38 277 GLU A CA 1
ATOM 2099 C C . GLU A 1 277 ? -48.106 -7.643 88.800 1.00 92.38 277 GLU A C 1
ATOM 2101 O O . GLU A 1 277 ? -48.869 -7.926 89.725 1.00 92.38 277 GLU A O 1
ATOM 2106 N N . ALA A 1 278 ? -47.496 -6.456 88.731 1.00 89.69 278 ALA A N 1
ATOM 2107 C CA . ALA A 1 278 ? -47.651 -5.398 89.728 1.00 89.69 278 ALA A CA 1
ATOM 2108 C C . ALA A 1 278 ? -49.114 -4.949 89.851 1.00 89.69 278 ALA A C 1
ATOM 2110 O O . ALA A 1 278 ? -49.640 -4.851 90.958 1.00 89.69 278 ALA A O 1
ATOM 2111 N N . ALA A 1 279 ? -49.813 -4.765 88.728 1.00 89.38 279 ALA A N 1
ATOM 2112 C CA . ALA A 1 279 ? -51.239 -4.459 88.719 1.00 89.38 279 ALA A CA 1
ATOM 2113 C C . ALA A 1 279 ? -52.085 -5.607 89.298 1.00 89.38 279 ALA A C 1
ATOM 2115 O O . ALA A 1 279 ? -53.114 -5.361 89.925 1.00 89.38 279 ALA A O 1
ATOM 2116 N N . SER A 1 280 ? -51.691 -6.869 89.102 1.00 89.94 280 SER A N 1
ATOM 2117 C CA . SER A 1 280 ? -52.358 -8.024 89.721 1.00 89.94 280 SER A CA 1
ATOM 2118 C C . SER A 1 280 ? -52.120 -8.082 91.235 1.00 89.94 280 SER A C 1
ATOM 2120 O O . SER A 1 280 ? -53.060 -8.306 91.997 1.00 89.94 280 SER A O 1
ATOM 2122 N N . ALA A 1 281 ? -50.897 -7.789 91.687 1.00 87.88 281 ALA A N 1
ATOM 2123 C CA . ALA A 1 281 ? -50.533 -7.728 93.096 1.00 87.88 281 ALA A CA 1
ATOM 2124 C C . ALA A 1 281 ? -51.239 -6.567 93.803 1.00 87.88 281 ALA A C 1
ATOM 2126 O O . ALA A 1 281 ? -51.750 -6.745 94.909 1.00 87.88 281 ALA A O 1
ATOM 2127 N N . GLN A 1 282 ? -51.332 -5.413 93.137 1.00 89.94 282 GLN A N 1
ATOM 2128 C CA . GLN A 1 282 ? -52.093 -4.261 93.604 1.00 89.94 282 GLN A CA 1
ATOM 2129 C C . GLN A 1 282 ? -53.577 -4.607 93.715 1.00 89.94 282 GLN A C 1
ATOM 2131 O O . GLN A 1 282 ? -54.148 -4.439 94.785 1.00 89.94 282 GLN A O 1
ATOM 2136 N N . ARG A 1 283 ? -54.174 -5.219 92.682 1.00 89.19 283 ARG A N 1
ATOM 2137 C CA . ARG A 1 283 ? -55.558 -5.721 92.742 1.00 89.19 283 ARG A CA 1
ATOM 2138 C C . ARG A 1 283 ? -55.775 -6.706 93.894 1.00 89.19 283 ARG A C 1
ATOM 2140 O O . ARG A 1 283 ? -56.804 -6.642 94.555 1.00 89.19 283 ARG A O 1
ATOM 2147 N N . ALA A 1 284 ? -54.814 -7.583 94.184 1.00 86.62 284 ALA A N 1
ATOM 2148 C CA . ALA A 1 284 ? -54.884 -8.499 95.325 1.00 86.62 284 ALA A CA 1
ATOM 2149 C C . ALA A 1 284 ? -54.703 -7.792 96.686 1.00 86.62 284 ALA A C 1
ATOM 2151 O O . ALA A 1 284 ? -55.275 -8.215 97.692 1.00 86.62 284 ALA A O 1
ATOM 2152 N N . ALA A 1 285 ? -53.892 -6.735 96.756 1.00 86.31 285 ALA A N 1
ATOM 2153 C CA . ALA A 1 285 ? -53.754 -5.895 97.944 1.00 86.31 285 ALA A CA 1
ATOM 2154 C C . ALA A 1 285 ? -55.033 -5.091 98.199 1.00 86.31 285 ALA A C 1
ATOM 2156 O O . ALA A 1 285 ? -55.523 -5.073 99.327 1.00 86.31 285 ALA A O 1
ATOM 2157 N N . ASP A 1 286 ? -55.608 -4.509 97.151 1.00 84.62 286 ASP A N 1
ATOM 2158 C CA . ASP A 1 286 ? -56.885 -3.809 97.196 1.00 84.62 286 ASP A CA 1
ATOM 2159 C C . ASP A 1 286 ? -58.013 -4.772 97.573 1.00 84.62 286 ASP A C 1
ATOM 2161 O O . ASP A 1 286 ? -58.800 -4.444 98.451 1.00 84.62 286 ASP A O 1
ATOM 2165 N N . ALA A 1 287 ? -58.039 -5.999 97.038 1.00 84.94 287 ALA A N 1
ATOM 2166 C CA . ALA A 1 287 ? -58.986 -7.037 97.454 1.00 84.94 287 ALA A CA 1
ATOM 2167 C C . ALA A 1 287 ? -58.860 -7.375 98.950 1.00 84.94 287 ALA A C 1
ATOM 2169 O O . ALA A 1 287 ? -59.864 -7.398 99.653 1.00 84.94 287 ALA A O 1
ATOM 2170 N N . ARG A 1 288 ? -57.638 -7.547 99.475 1.00 86.94 288 ARG A N 1
ATOM 2171 C CA . ARG A 1 288 ? -57.403 -7.750 100.919 1.00 86.94 288 ARG A CA 1
ATOM 2172 C C . ARG A 1 288 ? -57.787 -6.535 101.755 1.00 86.94 288 ARG A C 1
ATOM 2174 O O . ARG A 1 288 ? -58.256 -6.681 102.880 1.00 86.94 288 ARG A O 1
ATOM 2181 N N . ARG A 1 289 ? -57.583 -5.326 101.231 1.00 87.69 289 ARG A N 1
ATOM 2182 C CA . ARG A 1 289 ? -57.991 -4.081 101.886 1.00 87.69 289 ARG A CA 1
ATOM 2183 C C . ARG A 1 289 ? -59.508 -3.954 101.906 1.00 87.69 289 ARG A C 1
ATOM 2185 O O . ARG A 1 289 ? -60.038 -3.561 102.933 1.00 87.69 289 ARG A O 1
ATOM 2192 N N . ILE A 1 290 ? -60.188 -4.338 100.829 1.00 82.19 290 ILE A N 1
ATOM 2193 C CA . ILE A 1 290 ? -61.646 -4.453 100.753 1.00 82.19 290 ILE A CA 1
ATOM 2194 C C . ILE A 1 290 ? -62.136 -5.510 101.740 1.00 82.19 290 ILE A C 1
ATOM 2196 O O . ILE A 1 290 ? -63.086 -5.239 102.454 1.00 82.19 290 ILE A O 1
ATOM 2200 N N . GLU A 1 291 ? -61.483 -6.665 101.846 1.00 83.31 291 GLU A N 1
ATOM 2201 C CA . GLU A 1 291 ? -61.860 -7.735 102.778 1.00 83.31 291 GLU A CA 1
ATOM 2202 C C . GLU A 1 291 ? -61.629 -7.334 104.246 1.00 83.31 291 GLU A C 1
ATOM 2204 O O . GLU A 1 291 ? -62.478 -7.569 105.098 1.00 83.31 291 GLU A O 1
ATOM 2209 N N . SER A 1 292 ? -60.529 -6.637 104.543 1.00 83.94 292 SER A N 1
ATOM 2210 C CA . SER A 1 292 ? -60.273 -6.012 105.847 1.00 83.94 292 SER A CA 1
ATOM 2211 C C . SER A 1 292 ? -61.300 -4.926 106.159 1.00 83.94 292 SER A C 1
ATOM 2213 O O . SER A 1 292 ? -61.873 -4.919 107.245 1.00 83.94 292 SER A O 1
ATOM 2215 N N . LEU A 1 293 ? -61.594 -4.043 105.199 1.00 81.25 293 LEU A N 1
ATOM 2216 C CA . LEU A 1 293 ? -62.637 -3.032 105.338 1.00 81.25 293 LEU A CA 1
ATOM 2217 C C . LEU A 1 293 ? -64.000 -3.691 105.549 1.00 81.25 293 LEU A C 1
ATOM 2219 O O . LEU A 1 293 ? -64.711 -3.275 106.453 1.00 81.25 293 LEU A O 1
ATOM 2223 N N . ALA A 1 294 ? -64.330 -4.753 104.817 1.00 78.06 294 ALA A N 1
ATOM 2224 C CA . ALA A 1 294 ? -65.540 -5.543 105.005 1.00 78.06 294 ALA A CA 1
ATOM 2225 C C . ALA A 1 294 ? -65.573 -6.171 106.403 1.00 78.06 294 ALA A C 1
ATOM 2227 O O . ALA A 1 294 ? -66.573 -6.042 107.089 1.00 78.06 294 ALA A O 1
ATOM 2228 N N . ALA A 1 295 ? -64.463 -6.722 106.900 1.00 77.44 295 ALA A N 1
ATOM 2229 C CA . ALA A 1 295 ? -64.371 -7.240 108.262 1.00 77.44 295 ALA A CA 1
ATOM 2230 C C . ALA A 1 295 ? -64.502 -6.136 109.329 1.00 77.44 295 ALA A C 1
ATOM 2232 O O . ALA A 1 295 ? -65.116 -6.366 110.373 1.00 77.44 295 ALA A O 1
ATOM 2233 N N . THR A 1 296 ? -63.966 -4.931 109.087 1.00 77.88 296 THR A N 1
ATOM 2234 C CA . THR A 1 296 ? -64.181 -3.772 109.969 1.00 77.88 296 THR A CA 1
ATOM 2235 C C . THR A 1 296 ? -65.612 -3.274 109.900 1.00 77.88 296 THR A C 1
ATOM 2237 O O . THR A 1 296 ? -66.155 -2.929 110.940 1.00 77.88 296 THR A O 1
ATOM 2240 N N . VAL A 1 297 ? -66.241 -3.290 108.723 1.00 77.38 297 VAL A N 1
ATOM 2241 C CA . VAL A 1 297 ? -67.655 -2.968 108.528 1.00 77.38 297 VAL A CA 1
ATOM 2242 C C . VAL A 1 297 ? -68.519 -4.020 109.206 1.00 77.38 297 VAL A C 1
ATOM 2244 O O . VAL A 1 297 ? -69.462 -3.629 109.862 1.00 77.38 297 VAL A O 1
ATOM 2247 N N . ASP A 1 298 ? -68.168 -5.305 109.181 1.00 75.00 298 ASP A N 1
ATOM 2248 C CA . ASP A 1 298 ? -68.868 -6.376 109.898 1.00 75.00 298 ASP A CA 1
ATOM 2249 C C . ASP A 1 298 ? -68.638 -6.304 111.414 1.00 75.00 298 ASP A C 1
ATOM 2251 O O . ASP A 1 298 ? -69.492 -6.690 112.209 1.00 75.00 298 ASP A O 1
ATOM 2255 N N . ALA A 1 299 ? -67.473 -5.836 111.866 1.00 72.88 299 ALA A N 1
ATOM 2256 C CA . ALA A 1 299 ? -67.207 -5.564 113.278 1.00 72.88 299 ALA A CA 1
ATOM 2257 C C . ALA A 1 299 ? -67.959 -4.311 113.759 1.00 72.88 299 ALA A C 1
ATOM 2259 O O . ALA A 1 299 ? -68.537 -4.324 114.844 1.00 72.88 299 ALA A O 1
ATOM 2260 N N . LEU A 1 300 ? -68.016 -3.264 112.931 1.00 70.75 300 LEU A N 1
ATOM 2261 C CA . LEU A 1 300 ? -68.862 -2.089 113.121 1.00 70.75 300 LEU A CA 1
ATOM 2262 C C . LEU A 1 300 ? -70.336 -2.471 113.051 1.00 70.75 300 LEU A C 1
ATOM 2264 O O . LEU A 1 300 ? -71.078 -2.009 113.892 1.00 70.75 300 LEU A O 1
ATOM 2268 N N . ALA A 1 301 ? -70.756 -3.358 112.154 1.00 67.88 301 ALA A N 1
ATOM 2269 C CA . ALA A 1 301 ? -72.121 -3.853 112.038 1.00 67.88 301 ALA A CA 1
ATOM 2270 C C . ALA A 1 301 ? -72.487 -4.727 113.236 1.00 67.88 301 ALA A C 1
ATOM 2272 O O . ALA A 1 301 ? -73.612 -4.657 113.698 1.00 67.88 301 ALA A O 1
ATOM 2273 N N . ARG A 1 302 ? -71.544 -5.484 113.812 1.00 68.50 302 ARG A N 1
ATOM 2274 C CA . ARG A 1 302 ? -71.741 -6.202 115.084 1.00 68.50 302 ARG A CA 1
ATOM 2275 C C . ARG A 1 302 ? -71.771 -5.269 116.297 1.00 68.50 302 ARG A C 1
ATOM 2277 O O . ARG A 1 302 ? -72.568 -5.490 117.200 1.00 68.50 302 ARG A O 1
ATOM 2284 N N . SER A 1 303 ? -70.959 -4.212 116.306 1.00 62.53 303 SER A N 1
ATOM 2285 C CA . SER A 1 303 ? -70.997 -3.129 117.306 1.00 62.53 303 SER A CA 1
ATOM 2286 C C . SER A 1 303 ? -72.290 -2.308 117.201 1.00 62.53 303 SER A C 1
ATOM 2288 O O . SER A 1 303 ? -72.910 -1.969 118.207 1.00 62.53 303 SER A O 1
ATOM 2290 N N . VAL A 1 304 ? -72.757 -2.065 115.975 1.00 59.22 304 VAL A N 1
ATOM 2291 C CA . VAL A 1 304 ? -74.039 -1.441 115.650 1.00 59.22 304 VAL A CA 1
ATOM 2292 C C . VAL A 1 304 ? -75.179 -2.391 115.991 1.00 59.22 304 VAL A C 1
ATOM 2294 O O . VAL A 1 304 ? -76.094 -1.929 116.634 1.00 59.22 304 VAL A O 1
ATOM 2297 N N . GLN A 1 305 ? -75.096 -3.704 115.756 1.00 56.81 305 GLN A N 1
ATOM 2298 C CA . GLN A 1 305 ? -76.080 -4.693 116.227 1.00 56.81 305 GLN A CA 1
ATOM 2299 C C . GLN A 1 305 ? -76.131 -4.777 117.761 1.00 56.81 305 GLN A C 1
ATOM 2301 O O . GLN A 1 305 ? -77.208 -4.888 118.339 1.00 56.81 305 GLN A O 1
ATOM 2306 N N . GLN A 1 306 ? -74.988 -4.674 118.448 1.00 56.44 306 GLN A N 1
ATOM 2307 C CA . GLN A 1 306 ? -74.932 -4.545 119.911 1.00 56.44 306 GLN A CA 1
ATOM 2308 C C . GLN A 1 306 ? -75.521 -3.210 120.396 1.00 56.44 306 GLN A C 1
ATOM 2310 O O . GLN A 1 306 ? -76.110 -3.157 121.475 1.00 56.44 306 GLN A O 1
ATOM 2315 N N . SER A 1 307 ? -75.416 -2.155 119.586 1.00 48.88 307 SER A N 1
ATOM 2316 C CA . SER A 1 307 ? -76.055 -0.856 119.820 1.00 48.88 307 SER A CA 1
ATOM 2317 C C . SER A 1 307 ? -77.538 -0.841 119.404 1.00 48.88 307 SER A C 1
ATOM 2319 O O . SER A 1 307 ? -78.320 -0.104 119.993 1.00 48.88 307 SER A O 1
ATOM 2321 N N . ASP A 1 308 ? -77.956 -1.696 118.468 1.00 43.03 308 ASP A N 1
ATOM 2322 C CA . ASP A 1 308 ? -79.325 -1.858 117.966 1.00 43.03 308 ASP A CA 1
ATOM 2323 C C . ASP A 1 308 ? -80.161 -2.697 118.931 1.00 43.03 308 ASP A C 1
ATOM 2325 O O . ASP A 1 308 ? -81.341 -2.419 119.097 1.00 43.03 308 ASP A O 1
ATOM 2329 N N . VAL A 1 309 ? -79.563 -3.616 119.697 1.00 50.12 309 VAL A N 1
ATOM 2330 C CA . VAL A 1 309 ? -80.234 -4.220 120.867 1.00 50.12 309 VAL A CA 1
ATOM 2331 C C . VAL A 1 309 ? -80.579 -3.160 121.933 1.00 50.12 309 VAL A C 1
ATOM 2333 O O . VAL A 1 309 ? -81.509 -3.355 122.714 1.00 50.12 309 VAL A O 1
ATOM 2336 N N . LEU A 1 310 ? -79.903 -2.004 121.934 1.00 44.84 310 LEU A N 1
ATOM 2337 C CA . LEU A 1 310 ? -80.201 -0.865 122.815 1.00 44.84 310 LEU A CA 1
ATOM 2338 C C . LEU A 1 310 ? -80.992 0.269 122.130 1.00 44.84 310 LEU A C 1
ATOM 2340 O O . LEU A 1 310 ? -81.497 1.151 122.824 1.00 44.84 310 LEU A O 1
ATOM 2344 N N . LEU A 1 311 ? -81.144 0.249 120.800 1.00 42.84 311 LEU A N 1
ATOM 2345 C CA . LEU A 1 311 ? -81.817 1.296 120.013 1.00 42.84 311 LEU A CA 1
ATOM 2346 C C . LEU A 1 311 ? -82.950 0.781 119.105 1.00 42.84 311 LEU A C 1
ATOM 2348 O O . LEU A 1 311 ? -83.521 1.561 118.335 1.00 42.84 311 LEU A O 1
ATOM 2352 N N . ALA A 1 312 ? -83.368 -0.478 119.284 1.00 40.75 312 ALA A N 1
ATOM 2353 C CA . ALA A 1 312 ? -84.533 -1.121 118.662 1.00 40.75 312 ALA A CA 1
ATOM 2354 C C . ALA A 1 312 ? -85.884 -0.416 118.919 1.00 40.75 312 ALA A C 1
ATOM 2356 O O . ALA A 1 312 ? -86.916 -0.900 118.471 1.00 40.75 312 ALA A O 1
ATOM 2357 N N . SER A 1 313 ? -85.913 0.730 119.610 1.00 45.50 313 SER A N 1
ATOM 2358 C CA . SER A 1 313 ? -87.127 1.539 119.776 1.00 45.50 313 SER A CA 1
ATOM 2359 C C . SER A 1 313 ? -87.122 2.883 119.039 1.00 45.50 313 SER A C 1
ATOM 2361 O O . SER A 1 313 ? -88.109 3.612 119.137 1.00 45.50 313 SER A O 1
ATOM 2363 N N . VAL A 1 314 ? -86.068 3.244 118.287 1.00 46.88 314 VAL A N 1
ATOM 2364 C CA . VAL A 1 314 ? -86.023 4.567 117.617 1.00 46.88 314 VAL A CA 1
ATOM 2365 C C . VAL A 1 314 ? -85.664 4.525 116.126 1.00 46.88 314 VAL A C 1
ATOM 2367 O O . VAL A 1 314 ? -85.987 5.474 115.410 1.00 46.88 314 VAL A O 1
ATOM 2370 N N . ARG A 1 315 ? -85.089 3.439 115.598 1.00 43.50 315 ARG A N 1
ATOM 2371 C CA . ARG A 1 315 ? -84.674 3.379 114.179 1.00 43.50 315 ARG A CA 1
ATOM 2372 C C . ARG A 1 315 ? -85.655 2.753 113.196 1.00 43.50 315 ARG A C 1
ATOM 2374 O O . ARG A 1 315 ? -85.451 2.880 112.001 1.00 43.50 315 ARG A O 1
ATOM 2381 N N . GLU A 1 316 ? -86.816 2.304 113.663 1.00 43.44 316 GLU A N 1
ATOM 2382 C CA . GLU A 1 316 ? -87.979 2.005 112.806 1.00 43.44 316 GLU A CA 1
ATOM 2383 C C . GLU A 1 316 ? -88.620 3.279 112.193 1.00 43.44 316 GLU A C 1
ATOM 2385 O O . GLU A 1 316 ? -89.685 3.239 111.584 1.00 43.44 316 GLU A O 1
ATOM 2390 N N . ARG A 1 317 ? -87.986 4.449 112.369 1.00 46.78 317 ARG A N 1
ATOM 2391 C CA . ARG A 1 317 ? -88.506 5.760 111.960 1.00 46.78 317 ARG A CA 1
ATOM 2392 C C . ARG A 1 317 ? -87.611 6.569 111.016 1.00 46.78 317 ARG A C 1
ATOM 2394 O O . ARG A 1 317 ? -87.991 7.696 110.707 1.00 46.78 317 ARG A O 1
ATOM 2401 N N . VAL A 1 318 ? -86.464 6.055 110.555 1.00 46.66 318 VAL A N 1
ATOM 2402 C CA . VAL A 1 318 ? -85.576 6.827 109.649 1.00 46.66 318 VAL A CA 1
ATOM 2403 C C . VAL A 1 318 ? -85.154 6.078 108.370 1.00 46.66 318 VAL A C 1
ATOM 2405 O O . VAL A 1 318 ? -84.843 6.744 107.386 1.00 46.66 318 VAL A O 1
ATOM 2408 N N . ASP A 1 319 ? -85.326 4.755 108.278 1.00 44.75 319 ASP A N 1
ATOM 2409 C CA . ASP A 1 319 ? -84.996 3.967 107.065 1.00 44.75 319 ASP A CA 1
ATOM 2410 C C . ASP A 1 319 ? -86.020 4.106 105.910 1.00 44.75 319 ASP A C 1
ATOM 2412 O O . ASP A 1 319 ? -86.035 3.330 104.961 1.00 44.75 319 ASP A O 1
ATOM 2416 N N . ALA A 1 320 ? -86.875 5.132 105.937 1.00 44.09 320 ALA A N 1
ATOM 2417 C CA . ALA A 1 320 ? -87.798 5.460 104.841 1.00 44.09 320 ALA A CA 1
ATOM 2418 C C . ALA A 1 320 ? -87.406 6.739 104.076 1.00 44.09 320 ALA A C 1
ATOM 2420 O O . ALA A 1 320 ? -88.242 7.340 103.403 1.00 44.09 320 ALA A O 1
ATOM 2421 N N . HIS A 1 321 ? -86.145 7.167 104.179 1.00 42.53 321 HIS A N 1
ATOM 2422 C CA . HIS A 1 321 ? -85.578 8.214 103.318 1.00 42.53 321 HIS A CA 1
ATOM 2423 C C . HIS A 1 321 ? -84.204 7.825 102.742 1.00 42.53 321 HIS A C 1
ATOM 2425 O O . HIS A 1 321 ? -83.471 8.672 102.229 1.00 42.53 321 HIS A O 1
ATOM 2431 N N . GLU A 1 322 ? -83.867 6.535 102.843 1.00 44.91 322 GLU A N 1
ATOM 2432 C CA . GLU A 1 322 ? -82.692 5.907 102.255 1.00 44.91 322 GLU A CA 1
ATOM 2433 C C . GLU A 1 322 ? -82.926 5.504 100.788 1.00 44.91 322 GLU A C 1
ATOM 2435 O O . GLU A 1 322 ? -84.041 5.302 100.311 1.00 44.91 322 GLU A O 1
ATOM 2440 N N . ALA A 1 323 ? -81.805 5.273 100.114 1.00 47.72 323 ALA A N 1
ATOM 2441 C CA . ALA A 1 323 ? -81.640 4.207 99.131 1.00 47.72 323 ALA A CA 1
ATOM 2442 C C . ALA A 1 323 ? -82.041 4.439 97.665 1.00 47.72 323 ALA A C 1
ATOM 2444 O O . ALA A 1 323 ? -81.615 3.633 96.842 1.00 47.72 323 ALA A O 1
ATOM 2445 N N . TRP A 1 324 ? -82.716 5.528 97.273 1.00 45.25 324 TRP A N 1
ATOM 2446 C CA . TRP A 1 324 ? -83.011 5.751 95.840 1.00 45.25 324 TRP A CA 1
ATOM 2447 C C . TRP A 1 324 ? -81.955 6.594 95.088 1.00 45.25 324 TRP A C 1
ATOM 2449 O O . TRP A 1 324 ? -81.486 6.180 94.028 1.00 45.25 324 TRP A O 1
ATOM 2459 N N . ASP A 1 325 ? -81.471 7.708 95.652 1.00 44.62 325 ASP A N 1
ATOM 2460 C CA . ASP A 1 325 ? -80.600 8.636 94.898 1.00 44.62 325 ASP A CA 1
ATOM 2461 C C . ASP A 1 325 ? -79.114 8.223 94.831 1.00 44.62 325 ASP A C 1
ATOM 2463 O O . ASP A 1 325 ? -78.424 8.515 93.857 1.00 44.62 325 ASP A O 1
ATOM 2467 N N . ALA A 1 326 ? -78.591 7.483 95.815 1.00 49.59 326 ALA A N 1
ATOM 2468 C CA . ALA A 1 326 ? -77.165 7.116 95.849 1.00 49.59 326 ALA A CA 1
ATOM 2469 C C . ALA A 1 326 ? -76.806 5.906 94.960 1.00 49.59 326 ALA A C 1
ATOM 2471 O O . ALA A 1 326 ? -75.635 5.707 94.620 1.00 49.59 326 ALA A O 1
ATOM 2472 N N . GLN A 1 327 ? -77.798 5.096 94.574 1.00 49.84 327 GLN A N 1
ATOM 2473 C CA . GLN A 1 327 ? -77.598 3.917 93.725 1.00 49.84 327 GLN A CA 1
ATOM 2474 C C . GLN A 1 327 ? -77.691 4.262 92.227 1.00 49.84 327 GLN A C 1
ATOM 2476 O O . GLN A 1 327 ? -77.070 3.585 91.407 1.00 49.84 327 GLN A O 1
ATOM 2481 N N . HIS A 1 328 ? -78.370 5.360 91.871 1.00 48.81 328 HIS A N 1
ATOM 2482 C CA . HIS A 1 328 ? -78.507 5.809 90.484 1.00 48.81 328 HIS A CA 1
ATOM 2483 C C . HIS A 1 328 ? -77.261 6.551 89.958 1.00 48.81 328 HIS A C 1
ATOM 2485 O O . HIS A 1 328 ? -76.900 6.375 88.794 1.00 48.81 328 HIS A O 1
ATOM 2491 N N . THR A 1 329 ? -76.540 7.297 90.807 1.00 53.81 329 THR A N 1
ATOM 2492 C CA . THR A 1 329 ? -75.300 8.009 90.423 1.00 53.81 329 THR A CA 1
ATOM 2493 C C . THR A 1 329 ? -74.125 7.051 90.206 1.00 53.81 329 THR A C 1
ATOM 2495 O O . THR A 1 329 ? -73.395 7.175 89.227 1.00 53.81 329 THR A O 1
ATOM 2498 N N . ARG A 1 330 ? -73.999 6.010 91.042 1.00 56.91 330 ARG A N 1
ATOM 2499 C CA . ARG A 1 330 ? -72.925 5.003 90.926 1.00 56.91 330 ARG A CA 1
ATOM 2500 C C . ARG A 1 330 ? -73.098 4.066 89.726 1.00 56.91 330 ARG A C 1
ATOM 2502 O O . ARG A 1 330 ? -72.109 3.581 89.186 1.00 56.91 330 ARG A O 1
ATOM 2509 N N . ALA A 1 331 ? -74.335 3.831 89.283 1.00 56.53 331 ALA A N 1
ATOM 2510 C CA . ALA A 1 331 ? -74.612 3.074 88.061 1.00 56.53 331 ALA A CA 1
ATOM 2511 C C . ALA A 1 331 ? -74.357 3.901 86.783 1.00 56.53 331 ALA A C 1
ATOM 2513 O O . ALA A 1 331 ? -73.928 3.340 85.776 1.00 56.53 331 ALA A O 1
ATOM 2514 N N . TYR A 1 332 ? -74.561 5.226 86.828 1.00 57.62 332 TYR A N 1
ATOM 2515 C CA . TYR A 1 332 ? -74.236 6.129 85.717 1.00 57.62 332 TYR A CA 1
ATOM 2516 C C . TYR A 1 332 ? -72.723 6.364 85.574 1.00 57.62 332 TYR A C 1
ATOM 2518 O O . TYR A 1 332 ? -72.213 6.298 84.461 1.00 57.62 332 TYR A O 1
ATOM 2526 N N . GLU A 1 333 ? -71.979 6.553 86.668 1.00 57.81 333 GLU A N 1
ATOM 2527 C CA . GLU A 1 333 ? -70.514 6.736 86.626 1.00 57.81 333 GLU A CA 1
ATOM 2528 C C . GLU A 1 333 ? -69.777 5.471 86.148 1.00 57.81 333 GLU A C 1
ATOM 2530 O O . GLU A 1 333 ? -68.858 5.567 85.337 1.00 57.81 333 GLU A O 1
ATOM 2535 N N . ALA A 1 334 ? -70.241 4.276 86.535 1.00 61.69 334 ALA A N 1
ATOM 2536 C CA . ALA A 1 334 ? -69.674 3.010 86.059 1.00 61.69 334 ALA A CA 1
ATOM 2537 C C . ALA A 1 334 ? -69.956 2.733 84.566 1.00 61.69 334 ALA A C 1
ATOM 2539 O O . ALA A 1 334 ? -69.161 2.071 83.894 1.00 61.69 334 ALA A O 1
ATOM 2540 N N . LEU A 1 335 ? -71.075 3.236 84.029 1.00 62.91 335 LEU A N 1
ATOM 2541 C CA . LEU A 1 335 ? -71.355 3.198 82.591 1.00 62.91 335 LEU A CA 1
ATOM 2542 C C . LEU A 1 335 ? -70.541 4.248 81.828 1.00 62.91 335 LEU A C 1
ATOM 2544 O O . LEU A 1 335 ? -70.097 3.950 80.725 1.00 62.91 335 LEU A O 1
ATOM 2548 N N . VAL A 1 336 ? -70.282 5.422 82.412 1.00 66.06 336 VAL A N 1
ATOM 2549 C CA . VAL A 1 336 ? -69.421 6.462 81.818 1.00 66.06 336 VAL A CA 1
ATOM 2550 C C . VAL A 1 336 ? -67.954 6.023 81.773 1.00 66.06 336 VAL A C 1
ATOM 2552 O O . VAL A 1 336 ? -67.312 6.215 80.747 1.00 66.06 336 VAL A O 1
ATOM 2555 N N . GLU A 1 337 ? -67.426 5.359 82.806 1.00 65.56 337 GLU A N 1
ATOM 2556 C CA . GLU A 1 337 ? -66.070 4.784 82.758 1.00 65.56 337 GLU A CA 1
ATOM 2557 C C . GLU A 1 337 ? -65.956 3.615 81.768 1.00 65.56 337 GLU A C 1
ATOM 2559 O O . GLU A 1 337 ? -64.947 3.492 81.068 1.00 65.56 337 GLU A O 1
ATOM 2564 N N . ARG A 1 338 ? -66.991 2.770 81.644 1.00 69.94 338 ARG A N 1
ATOM 2565 C CA . ARG A 1 338 ? -67.029 1.733 80.597 1.00 69.94 338 ARG A CA 1
ATOM 2566 C C . ARG A 1 338 ? -67.103 2.328 79.194 1.00 69.94 338 ARG A C 1
ATOM 2568 O O . ARG A 1 338 ? -66.389 1.864 78.316 1.00 69.94 338 ARG A O 1
ATOM 2575 N N . LEU A 1 339 ? -67.896 3.379 78.991 1.00 66.62 339 LEU A N 1
ATOM 2576 C CA . LEU A 1 339 ? -67.970 4.063 77.701 1.00 66.62 339 LEU A CA 1
ATOM 2577 C C . LEU A 1 339 ? -66.657 4.787 77.367 1.00 66.62 339 LEU A C 1
ATOM 2579 O O . LEU A 1 339 ? -66.235 4.754 76.220 1.00 66.62 339 LEU A O 1
ATOM 2583 N N . ALA A 1 340 ? -65.980 5.380 78.356 1.00 68.44 340 ALA A N 1
ATOM 2584 C CA . ALA A 1 340 ? -64.689 6.044 78.172 1.00 68.44 340 ALA A CA 1
ATOM 2585 C C . ALA A 1 340 ? -63.551 5.051 77.888 1.00 68.44 340 ALA A C 1
ATOM 2587 O O . ALA A 1 340 ? -62.662 5.337 77.090 1.00 68.44 340 ALA A O 1
ATOM 2588 N N . THR A 1 341 ? -63.579 3.865 78.502 1.00 70.69 341 THR A N 1
ATOM 2589 C CA . THR A 1 341 ? -62.599 2.807 78.211 1.00 70.69 341 THR A CA 1
ATOM 2590 C C . THR A 1 341 ? -62.857 2.134 76.867 1.00 70.69 341 THR A C 1
ATOM 2592 O O . THR A 1 341 ? -61.897 1.862 76.151 1.00 70.69 341 THR A O 1
ATOM 2595 N N . GLU A 1 342 ? -64.116 1.941 76.465 1.00 69.94 342 GLU A N 1
ATOM 2596 C CA . GLU A 1 342 ? -64.440 1.483 75.110 1.00 69.94 342 GLU A CA 1
ATOM 2597 C C . GLU A 1 342 ? -64.139 2.554 74.052 1.00 69.94 342 GLU A C 1
ATOM 2599 O O . GLU A 1 342 ? -63.592 2.221 73.007 1.00 69.94 342 GLU A O 1
ATOM 2604 N N . GLN A 1 343 ? -64.377 3.842 74.326 1.00 70.69 343 GLN A N 1
ATOM 2605 C CA . GLN A 1 343 ? -63.964 4.937 73.437 1.00 70.69 343 GLN A CA 1
ATOM 2606 C C . GLN A 1 343 ? -62.444 5.021 73.304 1.00 70.69 343 GLN A C 1
ATOM 2608 O O . GLN A 1 343 ? -61.955 5.116 72.186 1.00 70.69 343 GLN A O 1
ATOM 2613 N N . ALA A 1 344 ? -61.683 4.881 74.392 1.00 71.56 344 ALA A N 1
ATOM 2614 C CA . ALA A 1 344 ? -60.224 4.829 74.320 1.00 71.56 344 ALA A CA 1
ATOM 2615 C C . ALA A 1 344 ? -59.717 3.594 73.548 1.00 71.56 344 ALA A C 1
ATOM 2617 O O . ALA A 1 344 ? -58.698 3.665 72.866 1.00 71.56 344 ALA A O 1
ATOM 2618 N N . GLN A 1 345 ? -60.423 2.460 73.621 1.00 71.00 345 GLN A N 1
ATOM 2619 C CA . GLN A 1 345 ? -60.098 1.264 72.835 1.00 71.00 345 GLN A CA 1
ATOM 2620 C C . GLN A 1 345 ? -60.454 1.421 71.355 1.00 71.00 345 GLN A C 1
ATOM 2622 O O . GLN A 1 345 ? -59.689 0.964 70.508 1.00 71.00 345 GLN A O 1
ATOM 2627 N N . VAL A 1 346 ? -61.566 2.085 71.033 1.00 71.81 346 VAL A N 1
ATOM 2628 C CA . VAL A 1 346 ? -61.942 2.420 69.653 1.00 71.81 346 VAL A CA 1
ATOM 2629 C C . VAL A 1 346 ? -60.967 3.440 69.072 1.00 71.81 346 VAL A C 1
ATOM 2631 O O . VAL A 1 346 ? -60.464 3.215 67.983 1.00 71.81 346 VAL A O 1
ATOM 2634 N N . GLU A 1 347 ? -60.589 4.479 69.816 1.00 73.75 347 GLU A N 1
ATOM 2635 C CA . GLU A 1 347 ? -59.578 5.453 69.388 1.00 73.75 347 GLU A CA 1
ATOM 2636 C C . GLU A 1 347 ? -58.194 4.813 69.222 1.00 73.75 347 GLU A C 1
ATOM 2638 O O . GLU A 1 347 ? -57.492 5.115 68.261 1.00 73.75 347 GLU A O 1
ATOM 2643 N N . ALA A 1 348 ? -57.803 3.879 70.097 1.00 73.50 348 ALA A N 1
ATOM 2644 C CA . ALA A 1 348 ? -56.565 3.119 69.935 1.00 73.50 348 ALA A CA 1
ATOM 2645 C C . ALA A 1 348 ? -56.617 2.178 68.720 1.00 73.50 348 ALA A C 1
ATOM 2647 O O . ALA A 1 348 ? -55.624 2.031 68.007 1.00 73.50 348 ALA A O 1
ATOM 2648 N N . HIS A 1 349 ? -57.769 1.556 68.459 1.00 71.88 349 HIS A N 1
ATOM 2649 C CA . HIS A 1 349 ? -57.975 0.703 67.293 1.00 71.88 349 HIS A CA 1
ATOM 2650 C C . HIS A 1 349 ? -58.012 1.518 65.992 1.00 71.88 349 HIS A C 1
ATOM 2652 O O . HIS A 1 349 ? -57.425 1.102 64.996 1.00 71.88 349 HIS A O 1
ATOM 2658 N N . ASP A 1 350 ? -58.629 2.697 65.998 1.00 72.12 350 ASP A N 1
ATOM 265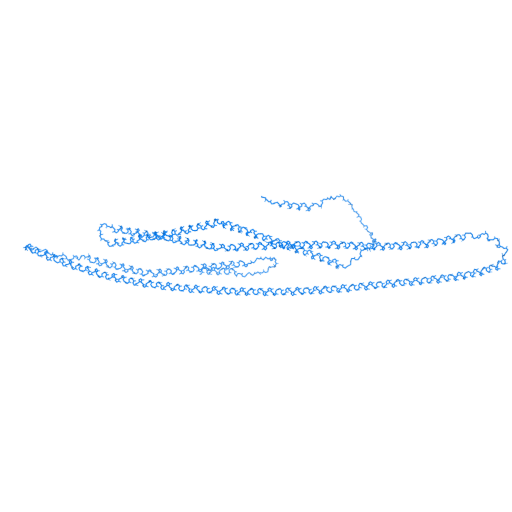9 C CA . ASP A 1 350 ? -58.668 3.617 64.862 1.00 72.12 350 ASP A CA 1
ATOM 2660 C C . ASP A 1 350 ? -57.297 4.258 64.618 1.00 72.12 350 ASP A C 1
ATOM 2662 O O . ASP A 1 350 ? -56.883 4.381 63.468 1.00 72.12 350 ASP A O 1
ATOM 2666 N N . ALA A 1 351 ? -56.526 4.560 65.668 1.00 73.12 351 ALA A N 1
ATOM 2667 C CA . ALA A 1 351 ? -55.134 4.992 65.547 1.00 73.12 351 ALA A CA 1
ATOM 2668 C C . ALA A 1 351 ? -54.231 3.878 64.990 1.00 73.12 351 ALA A C 1
ATOM 2670 O O . ALA A 1 351 ? -53.405 4.137 64.116 1.00 73.12 351 ALA A O 1
ATOM 2671 N N . ALA A 1 352 ? -54.410 2.630 65.436 1.00 73.06 352 ALA A N 1
ATOM 2672 C CA . ALA A 1 352 ? -53.687 1.482 64.892 1.00 73.06 352 ALA A CA 1
ATOM 2673 C C . ALA A 1 352 ? -54.071 1.205 63.430 1.00 73.06 352 ALA A C 1
ATOM 2675 O O . ALA A 1 352 ? -53.213 0.881 62.609 1.00 73.06 352 ALA A O 1
ATOM 2676 N N . ARG A 1 353 ? -55.351 1.377 63.081 1.00 73.94 353 ARG A N 1
ATOM 2677 C CA . ARG A 1 353 ? -55.846 1.237 61.710 1.00 73.94 353 ARG A CA 1
ATOM 2678 C C . ARG A 1 353 ? -55.325 2.351 60.803 1.00 73.94 353 ARG A C 1
ATOM 2680 O O . ARG A 1 353 ? -54.886 2.047 59.701 1.00 73.94 353 ARG A O 1
ATOM 2687 N N . ALA A 1 354 ? -55.285 3.592 61.284 1.00 73.19 354 ALA A N 1
ATOM 2688 C CA . ALA A 1 354 ? -54.690 4.717 60.570 1.00 73.19 354 ALA A CA 1
ATOM 2689 C C . ALA A 1 354 ? -53.179 4.528 60.365 1.00 73.19 354 ALA A C 1
ATOM 2691 O O . ALA A 1 354 ? -52.682 4.774 59.271 1.00 73.19 354 ALA A O 1
ATOM 2692 N N . ALA A 1 355 ? -52.450 4.025 61.368 1.00 73.75 355 ALA A N 1
ATOM 2693 C CA . ALA A 1 355 ? -51.028 3.702 61.231 1.00 73.75 355 ALA A CA 1
ATOM 2694 C C . ALA A 1 355 ? -50.787 2.570 60.215 1.00 73.75 355 ALA A C 1
ATOM 2696 O O . ALA A 1 355 ? -49.891 2.670 59.380 1.00 73.75 355 ALA A O 1
ATOM 2697 N N . ALA A 1 356 ? -51.623 1.527 60.230 1.00 72.38 356 ALA A N 1
ATOM 2698 C CA . ALA A 1 356 ? -51.549 0.432 59.265 1.00 72.38 356 ALA A CA 1
ATOM 2699 C C . ALA A 1 356 ? -51.918 0.874 57.837 1.00 72.38 356 ALA A C 1
ATOM 2701 O O . ALA A 1 356 ? -51.304 0.413 56.876 1.00 72.38 356 ALA A O 1
ATOM 2702 N N . GLU A 1 357 ? -52.894 1.774 57.676 1.00 77.12 357 GLU A N 1
ATOM 2703 C CA . GLU A 1 357 ? -53.220 2.398 56.387 1.00 77.12 357 GLU A CA 1
ATOM 2704 C C . GLU A 1 357 ? -52.063 3.276 55.896 1.00 77.12 357 GLU A C 1
ATOM 2706 O O . GLU A 1 357 ? -51.671 3.164 54.738 1.00 77.12 357 GLU A O 1
ATOM 2711 N N . GLN A 1 358 ? -51.421 4.034 56.785 1.00 75.50 358 GLN A N 1
ATOM 2712 C CA . GLN A 1 358 ? -50.262 4.860 56.453 1.00 75.50 358 GLN A CA 1
ATOM 2713 C C . GLN A 1 358 ? -49.037 4.022 56.042 1.00 75.50 358 GLN A C 1
ATOM 2715 O O . GLN A 1 358 ? -48.335 4.384 55.098 1.00 75.50 358 GLN A O 1
ATOM 2720 N N . GLU A 1 359 ? -48.798 2.872 56.683 1.00 76.62 359 GLU A N 1
ATOM 2721 C CA . GLU A 1 359 ? -47.782 1.905 56.240 1.00 76.62 359 GLU A CA 1
ATOM 2722 C C . GLU A 1 359 ? -48.142 1.263 54.896 1.00 76.62 359 GLU A C 1
ATOM 2724 O O . GLU A 1 359 ? -47.262 1.067 54.053 1.00 76.62 359 GLU A O 1
ATOM 2729 N N . ARG A 1 360 ? -49.426 0.963 54.654 1.00 75.50 360 ARG A N 1
ATOM 2730 C CA . ARG A 1 360 ? -49.887 0.426 53.365 1.00 75.50 360 ARG A CA 1
ATOM 2731 C C . ARG A 1 360 ? -49.712 1.434 52.239 1.00 75.50 360 ARG A C 1
ATOM 2733 O O . ARG A 1 360 ? -49.246 1.047 51.171 1.00 75.50 360 ARG A O 1
ATOM 2740 N N . ASP A 1 361 ? -50.032 2.698 52.482 1.00 78.44 361 ASP A N 1
ATOM 2741 C CA . ASP A 1 361 ? -49.874 3.780 51.513 1.00 78.44 361 ASP A CA 1
ATOM 2742 C C . ASP A 1 361 ? -48.394 4.077 51.255 1.00 78.44 361 ASP A C 1
ATOM 2744 O O . ASP A 1 361 ? -47.989 4.244 50.104 1.00 78.44 361 ASP A O 1
ATOM 2748 N N . ALA A 1 362 ? -47.548 4.038 52.291 1.00 76.69 362 ALA A N 1
ATOM 2749 C CA . ALA A 1 362 ? -46.098 4.140 52.133 1.00 76.69 362 ALA A CA 1
ATOM 2750 C C . ALA A 1 362 ? -45.523 2.962 51.324 1.00 76.69 362 ALA A C 1
ATOM 2752 O O . ALA A 1 362 ? -44.677 3.161 50.449 1.00 76.69 362 ALA A O 1
ATOM 2753 N N . ALA A 1 363 ? -46.007 1.739 51.561 1.00 74.50 363 ALA A N 1
ATOM 2754 C CA . ALA A 1 363 ? -45.618 0.563 50.789 1.00 74.50 363 ALA A CA 1
ATOM 2755 C C . ALA A 1 363 ? -46.110 0.637 49.333 1.00 74.50 363 ALA A C 1
ATOM 2757 O O . ALA A 1 363 ? -45.369 0.254 48.424 1.00 74.50 363 ALA A O 1
ATOM 2758 N N . HIS A 1 364 ? -47.316 1.163 49.095 1.00 77.56 364 HIS A N 1
ATOM 2759 C CA . HIS A 1 364 ? -47.863 1.362 47.752 1.00 77.56 364 HIS A CA 1
ATOM 2760 C C . HIS A 1 364 ? -47.079 2.433 46.986 1.00 77.56 364 HIS A C 1
ATOM 2762 O O . HIS A 1 364 ? -46.658 2.189 45.859 1.00 77.56 364 HIS A O 1
ATOM 2768 N N . ALA A 1 365 ? -46.762 3.562 47.626 1.00 76.12 365 ALA A N 1
ATOM 2769 C CA . ALA A 1 365 ? -45.920 4.609 47.051 1.00 76.12 365 ALA A CA 1
ATOM 2770 C C . ALA A 1 365 ? -44.498 4.104 46.742 1.00 76.12 365 ALA A C 1
ATOM 2772 O O . ALA A 1 365 ? -43.932 4.418 45.694 1.00 76.12 365 ALA A O 1
ATOM 2773 N N . ALA A 1 366 ? -43.922 3.264 47.611 1.00 76.44 366 ALA A N 1
ATOM 2774 C CA . ALA A 1 366 ? -42.627 2.634 47.361 1.00 76.44 366 ALA A CA 1
ATOM 2775 C C . ALA A 1 366 ? -42.679 1.615 46.207 1.00 76.44 366 ALA A C 1
ATOM 2777 O O . ALA A 1 366 ? -41.717 1.497 45.444 1.00 76.44 366 ALA A O 1
ATOM 2778 N N . ALA A 1 367 ? -43.784 0.879 46.057 1.00 75.12 367 ALA A N 1
ATOM 2779 C CA . ALA A 1 367 ? -43.998 -0.023 44.928 1.00 75.12 367 ALA A CA 1
ATOM 2780 C C . ALA A 1 367 ? -44.166 0.756 43.613 1.00 75.12 367 ALA A C 1
ATOM 2782 O O . ALA A 1 367 ? -43.521 0.418 42.621 1.00 75.12 367 ALA A O 1
ATOM 2783 N N . GLU A 1 368 ? -44.934 1.846 43.622 1.00 79.19 368 GLU A N 1
ATOM 2784 C CA . GLU A 1 368 ? -45.102 2.742 42.474 1.00 79.19 368 GLU A CA 1
ATOM 2785 C C . GLU A 1 368 ? -43.769 3.365 42.046 1.00 79.19 368 GLU A C 1
ATOM 2787 O O . GLU A 1 368 ? -43.418 3.314 40.866 1.00 79.19 368 GLU A O 1
ATOM 2792 N N . ALA A 1 369 ? -42.958 3.840 42.996 1.00 77.50 369 ALA A N 1
ATOM 2793 C CA . ALA A 1 369 ? -41.619 4.355 42.715 1.00 77.50 369 ALA A CA 1
ATOM 2794 C C . ALA A 1 369 ? -40.705 3.296 42.067 1.00 77.50 369 ALA A C 1
ATOM 2796 O O . ALA A 1 369 ? -39.977 3.595 41.118 1.00 77.50 369 ALA A O 1
ATOM 2797 N N . LYS A 1 370 ? -40.778 2.034 42.517 1.00 78.06 370 LYS A N 1
ATOM 2798 C CA . LYS A 1 370 ? -40.037 0.920 41.898 1.00 78.06 370 LYS A CA 1
ATOM 2799 C C . LYS A 1 370 ? -40.523 0.625 40.479 1.00 78.06 370 LYS A C 1
ATOM 2801 O O . LYS A 1 370 ? -39.694 0.415 39.597 1.00 78.06 370 LYS A O 1
ATOM 2806 N N . THR A 1 371 ? -41.834 0.648 40.235 1.00 80.69 371 THR A N 1
ATOM 2807 C CA . THR A 1 371 ? -42.383 0.453 38.880 1.00 80.69 371 THR A CA 1
ATOM 2808 C C . THR A 1 371 ? -42.029 1.603 37.936 1.00 80.69 371 THR A C 1
ATOM 2810 O O . THR A 1 371 ? -41.688 1.359 36.781 1.00 80.69 371 THR A O 1
ATOM 2813 N N . ALA A 1 372 ? -42.002 2.846 38.426 1.00 79.88 372 ALA A N 1
ATOM 2814 C CA . ALA A 1 372 ? -41.564 4.000 37.649 1.00 79.88 372 ALA A CA 1
ATOM 2815 C C . ALA A 1 372 ? -40.081 3.887 37.255 1.00 79.88 372 ALA A C 1
ATOM 2817 O O . ALA A 1 372 ? -39.739 4.103 36.092 1.00 79.88 372 ALA A O 1
ATOM 2818 N N . HIS A 1 373 ? -39.215 3.467 38.184 1.00 76.88 373 HIS A N 1
ATOM 2819 C CA . HIS A 1 373 ? -37.806 3.203 37.884 1.00 76.88 373 HIS A CA 1
ATOM 2820 C C . HIS A 1 373 ? -37.607 2.043 36.901 1.00 76.88 373 HIS A C 1
ATOM 2822 O O . HIS A 1 373 ? -36.752 2.143 36.021 1.00 76.88 373 HIS A O 1
ATOM 2828 N N . ALA A 1 374 ? -38.399 0.973 37.009 1.00 80.19 374 ALA A N 1
ATOM 2829 C CA . ALA A 1 374 ? -38.357 -0.136 36.057 1.00 80.19 374 ALA A CA 1
ATOM 2830 C C . ALA A 1 374 ? -38.730 0.329 34.639 1.00 80.19 374 ALA A C 1
ATOM 2832 O O . ALA A 1 374 ? -37.985 0.071 33.696 1.00 80.19 374 ALA A O 1
ATOM 2833 N N . HIS A 1 375 ? -39.804 1.109 34.492 1.00 84.12 375 HIS A N 1
ATOM 2834 C CA . HIS A 1 375 ? -40.192 1.670 33.197 1.00 84.12 375 HIS A CA 1
ATOM 2835 C C . HIS A 1 375 ? -39.171 2.663 32.633 1.00 84.12 375 HIS A C 1
ATOM 2837 O O . HIS A 1 375 ? -38.995 2.748 31.418 1.00 84.12 375 HIS A O 1
ATOM 2843 N N . GLU A 1 376 ? -38.479 3.424 33.481 1.00 81.75 376 GLU A N 1
ATOM 2844 C CA . GLU A 1 376 ? -37.399 4.299 33.023 1.00 81.75 376 GLU A CA 1
ATOM 2845 C C . GLU A 1 376 ? -36.180 3.495 32.542 1.00 81.75 376 GLU A C 1
ATOM 2847 O O . GLU A 1 376 ? -35.591 3.830 31.513 1.00 81.75 376 GLU A O 1
ATOM 2852 N N . ALA A 1 377 ? -35.837 2.399 33.223 1.00 76.56 377 ALA A N 1
ATOM 2853 C CA . ALA A 1 377 ? -34.788 1.484 32.780 1.00 76.56 377 ALA A CA 1
ATOM 2854 C C . ALA A 1 377 ? -35.144 0.803 31.446 1.00 76.56 377 ALA A C 1
ATOM 2856 O O . ALA A 1 377 ? -34.293 0.724 30.561 1.00 76.56 377 ALA A O 1
ATOM 2857 N N . GLU A 1 378 ? -36.400 0.386 31.263 1.00 85.06 378 GLU A N 1
ATOM 2858 C CA . GLU A 1 378 ? -36.907 -0.169 29.999 1.00 85.06 378 GLU A CA 1
ATOM 2859 C C . GLU A 1 378 ? -36.814 0.841 28.849 1.00 85.06 378 GLU A C 1
ATOM 2861 O O . GLU A 1 378 ? -36.357 0.489 27.761 1.00 85.06 378 GLU A O 1
ATOM 2866 N N . ARG A 1 379 ? -37.174 2.113 29.081 1.00 86.19 379 ARG A N 1
ATOM 2867 C CA . ARG A 1 379 ? -37.017 3.172 28.066 1.00 86.19 379 ARG A CA 1
ATOM 2868 C C . ARG A 1 379 ? -35.558 3.368 27.670 1.00 86.19 379 ARG A C 1
ATOM 2870 O O . ARG A 1 379 ? -35.269 3.435 26.481 1.00 86.19 379 ARG A O 1
ATOM 2877 N N . ARG A 1 380 ? -34.641 3.402 28.643 1.00 82.38 380 ARG A N 1
ATOM 2878 C CA . ARG A 1 380 ? -33.198 3.542 28.378 1.00 82.38 380 ARG A CA 1
ATOM 2879 C C . ARG A 1 380 ? -32.634 2.340 27.616 1.00 82.38 380 ARG A C 1
ATOM 2881 O O . ARG A 1 380 ? -31.796 2.515 26.738 1.00 82.38 380 ARG A O 1
ATOM 2888 N N . LEU A 1 381 ? -33.106 1.128 27.911 1.00 79.75 381 LEU A N 1
ATOM 2889 C CA . LEU A 1 381 ? -32.752 -0.078 27.155 1.00 79.75 381 LEU A CA 1
ATOM 2890 C C . LEU A 1 381 ? -33.255 -0.014 25.708 1.00 79.75 381 LEU A C 1
ATOM 2892 O O . LEU A 1 381 ? -32.504 -0.354 24.797 1.00 79.75 381 LEU A O 1
ATOM 2896 N N . ALA A 1 382 ? -34.481 0.464 25.486 1.00 82.94 382 ALA A N 1
ATOM 2897 C CA . ALA A 1 382 ? -35.033 0.649 24.145 1.00 82.94 382 ALA A CA 1
ATOM 2898 C C . ALA A 1 382 ? -34.298 1.744 23.344 1.00 82.94 382 ALA A C 1
ATOM 2900 O O . ALA A 1 382 ? -34.122 1.609 22.134 1.00 82.94 382 ALA A O 1
ATOM 2901 N N . GLU A 1 383 ? -33.841 2.814 24.002 1.00 83.25 383 GLU A N 1
ATOM 2902 C CA . GLU A 1 383 ? -32.988 3.843 23.387 1.00 83.25 383 GLU A CA 1
ATOM 2903 C C . GLU A 1 383 ? -31.625 3.268 22.980 1.00 83.25 383 GLU A C 1
ATOM 2905 O O . GLU A 1 383 ? -31.234 3.400 21.824 1.00 83.25 383 GLU A O 1
ATOM 2910 N N . LEU A 1 384 ? -30.958 2.527 23.872 1.00 80.19 384 LEU A N 1
ATOM 2911 C CA . LEU A 1 384 ? -29.692 1.858 23.550 1.00 80.19 384 LEU A CA 1
ATOM 2912 C C . LEU A 1 384 ? -29.838 0.836 22.415 1.00 80.19 384 LEU A C 1
ATOM 2914 O O . LEU A 1 384 ? -28.938 0.709 21.588 1.00 80.19 384 LEU A O 1
ATOM 2918 N N . GLN A 1 385 ? -30.959 0.113 22.351 1.00 84.44 385 GLN A N 1
ATOM 2919 C CA . GLN A 1 385 ? -31.237 -0.804 21.243 1.00 84.44 385 GLN A CA 1
ATOM 2920 C C . GLN A 1 385 ? -31.341 -0.064 19.905 1.00 84.44 385 GLN A C 1
ATOM 2922 O O . GLN A 1 385 ? -30.718 -0.502 18.939 1.00 84.44 385 GLN A O 1
ATOM 2927 N N . ARG A 1 386 ? -32.031 1.084 19.855 1.00 85.69 386 ARG A N 1
ATOM 2928 C CA . ARG A 1 386 ? -32.080 1.917 18.641 1.00 85.69 386 ARG A CA 1
ATOM 2929 C C . ARG A 1 386 ? -30.710 2.446 18.238 1.00 85.69 386 ARG A C 1
ATOM 2931 O O . ARG A 1 386 ? -30.394 2.423 17.055 1.00 85.69 386 ARG A O 1
ATOM 2938 N N . ASP A 1 387 ? -29.889 2.881 19.188 1.00 78.69 387 ASP A N 1
ATOM 2939 C CA . ASP A 1 387 ? -28.541 3.377 18.884 1.00 78.69 387 ASP A CA 1
ATOM 2940 C C . ASP A 1 387 ? -27.639 2.254 18.328 1.00 78.69 387 ASP A C 1
ATOM 2942 O O . ASP A 1 387 ? -26.840 2.464 17.409 1.00 78.69 387 ASP A O 1
ATOM 2946 N N . VAL A 1 388 ? -27.791 1.024 18.831 1.00 78.88 388 VAL A N 1
ATOM 2947 C CA . VAL A 1 388 ? -27.096 -0.160 18.294 1.00 78.88 388 VAL A CA 1
ATOM 2948 C C . VAL A 1 388 ? -27.593 -0.516 16.887 1.00 78.88 388 VAL A C 1
ATOM 2950 O O . VAL A 1 388 ? -26.795 -0.887 16.029 1.00 78.88 388 VAL A O 1
ATOM 2953 N N . GLU A 1 389 ? -28.890 -0.393 16.618 1.00 82.69 389 GLU A N 1
ATOM 2954 C CA . GLU A 1 389 ? -29.453 -0.601 15.278 1.00 82.69 389 GLU A CA 1
ATOM 2955 C C . GLU A 1 389 ? -28.960 0.466 14.288 1.00 82.69 389 GLU A C 1
ATOM 2957 O O . GLU A 1 389 ? -28.465 0.112 13.220 1.00 82.69 389 GLU A O 1
ATOM 2962 N N . GLN A 1 390 ? -28.957 1.745 14.677 1.00 80.44 390 GLN A N 1
ATOM 2963 C CA . GLN A 1 390 ? -28.430 2.840 13.853 1.00 80.44 390 GLN A CA 1
ATOM 2964 C C . GLN A 1 390 ? -26.939 2.676 13.548 1.00 80.44 390 GLN A C 1
ATOM 2966 O O . GLN A 1 390 ? -26.501 2.898 12.422 1.00 80.44 390 GLN A O 1
ATOM 2971 N N . THR A 1 391 ? -26.136 2.250 14.525 1.00 78.38 391 THR A N 1
ATOM 2972 C CA . THR A 1 391 ? -24.705 2.003 14.284 1.00 78.38 391 THR A CA 1
ATOM 2973 C C . THR A 1 391 ? -24.470 0.810 13.358 1.00 78.38 391 THR A C 1
ATOM 2975 O O . THR A 1 391 ? -23.540 0.856 12.553 1.00 78.38 391 THR A O 1
ATOM 2978 N N . ARG A 1 392 ? -25.322 -0.225 13.400 1.00 80.12 392 ARG A N 1
ATOM 2979 C CA . ARG A 1 392 ? -25.285 -1.341 12.439 1.00 80.12 392 ARG A CA 1
ATOM 2980 C C . ARG A 1 392 ? -25.674 -0.911 11.027 1.00 80.12 392 ARG A C 1
ATOM 2982 O O . ARG A 1 392 ? -25.021 -1.346 10.084 1.00 80.12 392 ARG A O 1
ATOM 2989 N N . GLU A 1 393 ? -26.685 -0.058 10.878 1.00 80.56 393 GLU A N 1
ATOM 2990 C CA . GLU A 1 393 ? -27.072 0.507 9.577 1.00 80.56 393 GLU A CA 1
ATOM 2991 C C . GLU A 1 393 ? -25.932 1.341 8.978 1.00 80.56 393 GLU A C 1
ATOM 2993 O O . GLU A 1 393 ? -25.512 1.084 7.853 1.00 80.56 393 GLU A O 1
ATOM 2998 N N . VAL A 1 394 ? -25.324 2.237 9.766 1.00 77.94 394 VAL A N 1
ATOM 2999 C CA . VAL A 1 394 ? -24.160 3.025 9.322 1.00 77.94 394 VAL A CA 1
ATOM 3000 C C . VAL A 1 394 ? -22.977 2.123 8.949 1.00 77.94 394 VAL A C 1
ATOM 3002 O O . VAL A 1 394 ? -22.284 2.389 7.969 1.00 77.94 394 VAL A O 1
ATOM 3005 N N . GLN A 1 395 ? -22.730 1.038 9.690 1.00 78.06 395 GLN A N 1
ATOM 3006 C CA . GLN A 1 395 ? -21.686 0.068 9.336 1.00 78.06 395 GLN A CA 1
ATOM 3007 C C . GLN A 1 395 ? -21.988 -0.670 8.024 1.00 78.06 395 GLN A C 1
ATOM 3009 O O . GLN A 1 395 ? -21.070 -0.887 7.231 1.00 78.06 395 GLN A O 1
ATOM 3014 N N . ALA A 1 396 ? -23.248 -1.031 7.774 1.00 79.75 396 ALA A N 1
ATOM 3015 C CA . ALA A 1 396 ? -23.662 -1.650 6.519 1.00 79.75 396 ALA A CA 1
ATOM 3016 C C . ALA A 1 396 ? -23.495 -0.689 5.328 1.00 79.75 396 ALA A C 1
ATOM 3018 O O . ALA A 1 396 ? -22.990 -1.100 4.283 1.00 79.75 396 ALA A O 1
ATOM 3019 N N . ASP A 1 397 ? -23.827 0.592 5.505 1.00 78.94 397 ASP A N 1
ATOM 3020 C CA . ASP A 1 397 ? -23.636 1.627 4.484 1.00 78.94 397 ASP A CA 1
ATOM 3021 C C . ASP A 1 397 ? -22.152 1.861 4.175 1.00 78.94 397 ASP A C 1
ATOM 3023 O O . ASP A 1 397 ? -21.766 1.950 3.008 1.00 78.94 397 ASP A O 1
ATOM 3027 N N . VAL A 1 398 ? -21.292 1.893 5.201 1.00 75.44 398 VAL A N 1
ATOM 3028 C CA . VAL A 1 398 ? -19.833 1.992 5.016 1.00 75.44 398 VAL A CA 1
ATOM 3029 C C . VAL A 1 398 ? -19.296 0.782 4.250 1.00 75.44 398 VAL A C 1
ATOM 3031 O O . VAL A 1 398 ? -18.530 0.960 3.305 1.00 75.44 398 VAL A O 1
ATOM 3034 N N . ALA A 1 399 ? -19.730 -0.436 4.588 1.00 79.50 399 ALA A N 1
ATOM 3035 C CA . ALA A 1 399 ? -19.321 -1.642 3.868 1.00 79.50 399 ALA A CA 1
ATOM 3036 C C . ALA A 1 399 ? -19.795 -1.635 2.401 1.00 79.50 399 ALA A C 1
ATOM 3038 O O . ALA A 1 399 ? -19.051 -2.027 1.500 1.00 79.50 399 ALA A O 1
ATOM 3039 N N . ALA A 1 400 ? -21.010 -1.144 2.135 1.00 79.19 400 ALA A N 1
ATOM 3040 C CA . ALA A 1 400 ? -21.533 -1.001 0.779 1.00 79.19 400 ALA A CA 1
ATOM 3041 C C . ALA A 1 400 ? -20.754 0.043 -0.043 1.00 79.19 400 ALA A C 1
ATOM 3043 O O . ALA A 1 400 ? -20.502 -0.178 -1.229 1.00 79.19 400 ALA A O 1
ATOM 3044 N N . LEU A 1 401 ? -20.343 1.158 0.572 1.00 76.19 401 LEU A N 1
ATOM 3045 C CA . LEU A 1 401 ? -19.493 2.166 -0.072 1.00 76.19 401 LEU A CA 1
ATOM 3046 C C . LEU A 1 401 ? -18.091 1.623 -0.369 1.00 76.19 401 LEU A C 1
ATOM 3048 O O . LEU A 1 401 ? -17.599 1.814 -1.478 1.00 76.19 401 LEU A O 1
ATOM 3052 N N . GLN A 1 402 ? -17.490 0.879 0.561 1.00 79.06 402 GLN A N 1
ATOM 3053 C CA . GLN A 1 402 ? -16.192 0.228 0.351 1.00 79.06 402 GLN A CA 1
ATOM 3054 C C . GLN A 1 402 ? -16.231 -0.779 -0.806 1.00 79.06 402 GLN A C 1
ATOM 3056 O O . GLN A 1 402 ? -15.322 -0.806 -1.631 1.00 79.06 402 GLN A O 1
ATOM 3061 N N . ALA A 1 403 ? -17.305 -1.566 -0.923 1.00 79.06 403 ALA A N 1
ATOM 3062 C CA . ALA A 1 403 ? -17.470 -2.495 -2.041 1.00 79.06 403 ALA A CA 1
ATOM 3063 C C . ALA A 1 403 ? -17.596 -1.774 -3.398 1.00 79.06 403 ALA A C 1
ATOM 3065 O O . ALA A 1 403 ? -17.069 -2.253 -4.401 1.00 79.06 403 ALA A O 1
ATOM 3066 N N . ARG A 1 404 ? -18.268 -0.613 -3.438 1.00 78.44 404 ARG A N 1
ATOM 3067 C CA . ARG A 1 404 ? -18.368 0.218 -4.652 1.00 78.44 404 ARG A CA 1
ATOM 3068 C C . ARG A 1 404 ? -17.029 0.851 -5.029 1.00 78.44 404 ARG A C 1
ATOM 3070 O O . ARG A 1 404 ? -16.689 0.834 -6.207 1.00 78.44 404 ARG A O 1
ATOM 3077 N N . ALA A 1 405 ? -16.270 1.343 -4.049 1.00 73.25 405 ALA A N 1
ATOM 3078 C CA . ALA A 1 405 ? -14.930 1.885 -4.271 1.00 73.25 405 ALA A CA 1
ATOM 3079 C C . ALA A 1 405 ? -13.986 0.816 -4.846 1.00 73.25 405 ALA A C 1
ATOM 3081 O O . ALA A 1 405 ? -13.389 1.033 -5.895 1.00 73.25 405 ALA A O 1
ATOM 3082 N N . ALA A 1 406 ? -13.960 -0.385 -4.257 1.00 76.62 406 ALA A N 1
ATOM 3083 C CA . ALA A 1 406 ? -13.146 -1.495 -4.758 1.00 76.62 406 ALA A CA 1
ATOM 3084 C C . ALA A 1 406 ? -13.518 -1.913 -6.196 1.00 76.62 406 ALA A C 1
ATOM 3086 O O . ALA A 1 406 ? -12.648 -2.241 -7.002 1.00 76.62 406 ALA A O 1
ATOM 3087 N N . HIS A 1 407 ? -14.810 -1.883 -6.545 1.00 82.56 407 HIS A N 1
ATOM 3088 C CA . HIS A 1 407 ? -15.255 -2.143 -7.916 1.00 82.56 407 HIS A CA 1
ATOM 3089 C C . HIS A 1 407 ? -14.782 -1.054 -8.890 1.00 82.56 407 HIS A C 1
ATOM 3091 O O . HIS A 1 407 ? -14.303 -1.371 -9.977 1.00 82.56 407 HIS A O 1
ATOM 3097 N N . ALA A 1 408 ? -14.888 0.221 -8.506 1.00 73.44 408 ALA A N 1
ATOM 3098 C CA . ALA A 1 408 ? -14.429 1.342 -9.325 1.00 73.44 408 ALA A CA 1
ATOM 3099 C C . ALA A 1 408 ? -12.901 1.329 -9.522 1.00 73.44 408 ALA A C 1
ATOM 3101 O O . ALA A 1 408 ? -12.418 1.582 -10.625 1.00 73.44 408 ALA A O 1
ATOM 3102 N N . GLU A 1 409 ? -12.135 0.969 -8.490 1.00 76.75 409 GLU A N 1
ATOM 3103 C CA . GLU A 1 409 ? -10.681 0.795 -8.582 1.00 76.75 409 GLU A CA 1
ATOM 3104 C C . GLU A 1 409 ? -10.293 -0.336 -9.542 1.00 76.75 409 GLU A C 1
ATOM 3106 O O . GLU A 1 409 ? -9.383 -0.165 -10.357 1.00 76.75 409 GLU A O 1
ATOM 3111 N N . ALA A 1 410 ? -11.007 -1.467 -9.499 1.00 77.50 410 ALA A N 1
ATOM 3112 C CA . ALA A 1 410 ? -10.788 -2.583 -10.416 1.00 77.50 410 ALA A CA 1
ATOM 3113 C C . ALA A 1 410 ? -11.103 -2.204 -11.876 1.00 77.50 410 ALA A C 1
ATOM 3115 O O . ALA A 1 410 ? -10.342 -2.548 -12.782 1.00 77.50 410 ALA A O 1
ATOM 3116 N N . GLU A 1 411 ? -12.181 -1.450 -12.113 1.00 77.62 411 GLU A N 1
ATOM 3117 C CA . GLU A 1 411 ? -12.496 -0.903 -13.440 1.00 77.62 411 GLU A CA 1
ATOM 3118 C C . GLU A 1 411 ? -11.408 0.066 -13.922 1.00 77.62 411 GLU A C 1
ATOM 3120 O O . GLU A 1 411 ? -10.940 -0.049 -15.056 1.00 77.62 411 GLU A O 1
ATOM 3125 N N . ALA A 1 412 ? -10.938 0.975 -13.062 1.00 70.88 412 ALA A N 1
ATOM 3126 C CA . ALA A 1 412 ? -9.864 1.905 -13.399 1.00 70.88 412 ALA A CA 1
ATOM 3127 C C . ALA A 1 412 ? -8.544 1.179 -13.709 1.00 70.88 412 ALA A C 1
ATOM 3129 O O . ALA A 1 412 ? -7.822 1.576 -14.624 1.00 70.88 412 ALA A O 1
ATOM 3130 N N . ALA A 1 413 ? -8.222 0.101 -12.988 1.00 74.31 413 ALA A N 1
ATOM 3131 C CA . ALA A 1 413 ? -7.062 -0.738 -13.281 1.00 74.31 413 ALA A CA 1
ATOM 3132 C C . ALA A 1 413 ? -7.175 -1.406 -14.663 1.00 74.31 413 ALA A C 1
ATOM 3134 O O . ALA A 1 413 ? -6.242 -1.309 -15.460 1.00 74.31 413 ALA A O 1
ATOM 3135 N N . ALA A 1 414 ? -8.336 -1.980 -14.991 1.00 77.06 414 ALA A N 1
ATOM 3136 C CA . ALA A 1 414 ? -8.583 -2.585 -16.302 1.00 77.06 414 ALA A CA 1
ATOM 3137 C C . ALA A 1 414 ? -8.512 -1.560 -17.452 1.00 77.06 414 ALA A C 1
ATOM 3139 O O . ALA A 1 414 ? -8.051 -1.874 -18.551 1.00 77.06 414 ALA A O 1
ATOM 3140 N N . LEU A 1 415 ? -8.943 -0.316 -17.217 1.00 73.25 415 LEU A N 1
ATOM 3141 C CA . LEU A 1 415 ? -8.809 0.766 -18.195 1.00 73.25 415 LEU A CA 1
ATOM 3142 C C . LEU A 1 415 ? -7.353 1.213 -18.384 1.00 73.25 415 LEU A C 1
ATOM 3144 O O . LEU A 1 415 ? -6.950 1.482 -19.516 1.00 73.25 415 LEU A O 1
ATOM 3148 N N . ARG A 1 416 ? -6.546 1.244 -17.316 1.00 74.12 416 ARG A N 1
ATOM 3149 C CA . ARG A 1 416 ? -5.106 1.542 -17.406 1.00 74.12 416 ARG A CA 1
ATOM 3150 C C . ARG A 1 416 ? -4.344 0.470 -18.183 1.00 74.12 416 ARG A C 1
ATOM 3152 O O . ARG A 1 416 ? -3.510 0.822 -19.009 1.00 74.12 416 ARG A O 1
ATOM 3159 N N . GLU A 1 417 ? -4.659 -0.805 -17.974 1.00 76.19 417 GLU A N 1
ATOM 3160 C CA . GLU A 1 417 ? -4.058 -1.916 -18.726 1.00 76.19 417 GLU A CA 1
ATOM 3161 C C . GLU A 1 417 ? -4.360 -1.792 -20.230 1.00 76.19 417 GLU A C 1
ATOM 3163 O O . GLU A 1 417 ? -3.451 -1.803 -21.057 1.00 76.19 417 GLU A O 1
ATOM 3168 N N . ARG A 1 418 ? -5.617 -1.508 -20.592 1.00 74.00 418 ARG A N 1
ATOM 3169 C CA . ARG A 1 418 ? -6.007 -1.244 -21.990 1.00 74.00 418 ARG A CA 1
ATOM 3170 C C . ARG A 1 418 ? -5.327 -0.013 -22.594 1.00 74.00 418 ARG A C 1
ATOM 3172 O O . ARG A 1 418 ? -5.048 0.009 -23.790 1.00 74.00 418 ARG A O 1
ATOM 3179 N N . ALA A 1 419 ? -5.064 1.021 -21.796 1.00 69.12 419 ALA A N 1
ATOM 3180 C CA . ALA A 1 419 ? -4.309 2.185 -22.252 1.00 69.12 419 ALA A CA 1
ATOM 3181 C C . ALA A 1 419 ? -2.828 1.841 -22.504 1.00 69.12 419 ALA A C 1
ATOM 3183 O O . ALA A 1 419 ? -2.254 2.315 -23.483 1.00 69.12 419 ALA A O 1
ATOM 3184 N N . GLN A 1 420 ? -2.230 0.978 -21.676 1.00 71.56 420 GLN A N 1
ATOM 3185 C CA . GLN A 1 420 ? -0.861 0.485 -21.867 1.00 71.56 420 GLN A CA 1
ATOM 3186 C C . GLN A 1 420 ?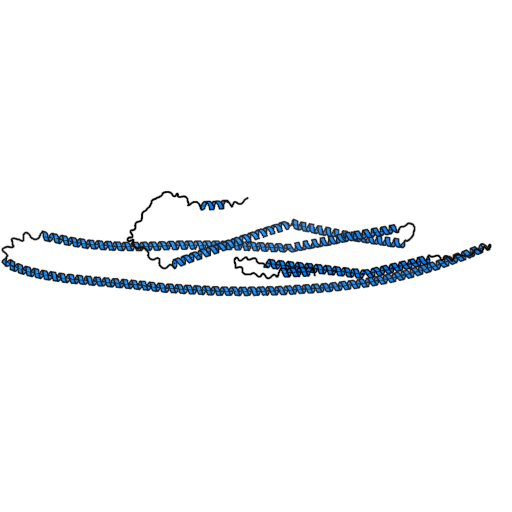 -0.728 -0.385 -23.126 1.00 71.56 420 GLN A C 1
ATOM 3188 O O . GLN A 1 420 ? 0.261 -0.265 -23.847 1.00 71.56 420 GLN A O 1
ATOM 3193 N N . GLU A 1 421 ? -1.743 -1.188 -23.461 1.00 74.25 421 GLU A N 1
ATOM 3194 C CA . GLU A 1 421 ? -1.783 -1.963 -24.713 1.00 74.25 421 GLU A CA 1
ATOM 3195 C C . GLU A 1 421 ? -1.777 -1.077 -25.977 1.00 74.25 421 GLU A C 1
ATOM 3197 O O . GLU A 1 421 ? -1.315 -1.508 -27.036 1.00 74.25 421 GLU A O 1
ATOM 3202 N N . ALA A 1 422 ? -2.239 0.176 -25.883 1.00 70.06 422 ALA A N 1
ATOM 3203 C CA . ALA A 1 422 ? -2.246 1.135 -26.992 1.00 70.06 422 ALA A CA 1
ATOM 3204 C C . ALA A 1 422 ? -0.921 1.915 -27.156 1.00 70.06 422 ALA A C 1
ATOM 3206 O O . ALA A 1 422 ? -0.691 2.542 -28.195 1.00 70.06 422 ALA A O 1
ATOM 3207 N N . GLU A 1 423 ? -0.028 1.867 -26.166 1.00 73.06 423 GLU A N 1
ATOM 3208 C CA . GLU A 1 423 ? 1.262 2.563 -26.170 1.00 73.06 423 GLU A CA 1
ATOM 3209 C C . GLU A 1 423 ? 2.242 2.118 -27.283 1.00 73.06 423 GLU A C 1
ATOM 3211 O O . GLU A 1 423 ? 2.828 2.995 -27.928 1.00 73.06 423 GLU A O 1
ATOM 3216 N N . PRO A 1 424 ? 2.394 0.823 -27.643 1.00 72.31 424 PRO A N 1
ATOM 3217 C CA . PRO A 1 424 ? 3.257 0.430 -28.765 1.00 72.31 424 PRO A CA 1
ATOM 3218 C C . PRO A 1 424 ? 2.827 1.047 -30.107 1.00 72.31 424 PRO A C 1
ATOM 3220 O O . PRO A 1 424 ? 3.674 1.348 -30.950 1.00 72.31 424 PRO A O 1
ATOM 3223 N N . LEU A 1 425 ? 1.528 1.313 -30.299 1.00 73.56 425 LEU A N 1
ATOM 3224 C CA . LEU A 1 425 ? 1.023 1.993 -31.497 1.00 73.56 425 LEU A CA 1
ATOM 3225 C C . LEU A 1 425 ? 1.408 3.481 -31.519 1.00 73.56 425 LEU A C 1
ATOM 3227 O O . LEU A 1 425 ? 1.634 4.042 -32.593 1.00 73.56 425 LEU A O 1
ATOM 3231 N N . ARG A 1 426 ? 1.521 4.130 -30.351 1.00 71.88 426 ARG A N 1
ATOM 3232 C CA . ARG A 1 426 ? 2.013 5.514 -30.236 1.00 71.88 426 ARG A CA 1
ATOM 3233 C C . ARG A 1 426 ? 3.502 5.605 -30.550 1.00 71.88 426 ARG A C 1
ATOM 3235 O O . ARG A 1 426 ? 3.897 6.495 -31.302 1.00 71.88 426 ARG A O 1
ATOM 3242 N N . VAL A 1 427 ? 4.299 4.665 -30.045 1.00 73.88 427 VAL A N 1
ATOM 3243 C CA . VAL A 1 427 ? 5.743 4.598 -30.323 1.00 73.88 427 VAL A CA 1
ATOM 3244 C C . VAL A 1 427 ? 6.003 4.368 -31.816 1.00 73.88 427 VAL A C 1
ATOM 3246 O O . VAL A 1 427 ? 6.789 5.100 -32.416 1.00 73.88 427 VAL A O 1
ATOM 3249 N N . ALA A 1 428 ? 5.280 3.435 -32.448 1.00 72.62 428 ALA A N 1
ATOM 3250 C CA . ALA A 1 428 ? 5.393 3.178 -33.885 1.00 72.62 428 ALA A CA 1
ATOM 3251 C C . ALA A 1 428 ? 5.024 4.408 -34.742 1.00 72.62 428 ALA A C 1
ATOM 3253 O O . ALA A 1 428 ? 5.716 4.724 -35.710 1.00 72.62 428 ALA A O 1
ATOM 3254 N N . ALA A 1 429 ? 3.978 5.151 -34.361 1.00 70.81 429 ALA A N 1
ATOM 3255 C CA . ALA A 1 429 ? 3.598 6.388 -35.044 1.00 70.81 429 ALA A CA 1
ATOM 3256 C C . ALA A 1 429 ? 4.669 7.489 -34.913 1.00 70.81 429 ALA A C 1
ATOM 3258 O O . ALA A 1 429 ? 4.953 8.192 -35.883 1.00 70.81 429 ALA A O 1
ATOM 3259 N N . ALA A 1 430 ? 5.290 7.625 -33.737 1.00 73.44 430 ALA A N 1
ATOM 3260 C CA . ALA A 1 430 ? 6.384 8.573 -33.520 1.00 73.44 430 ALA A CA 1
ATOM 3261 C C . ALA A 1 430 ? 7.635 8.219 -34.343 1.00 73.44 430 ALA A C 1
ATOM 3263 O O . ALA A 1 430 ? 8.312 9.114 -34.849 1.00 73.44 430 ALA A O 1
ATOM 3264 N N . GLN A 1 431 ? 7.932 6.928 -34.505 1.00 77.94 431 GLN A N 1
ATOM 3265 C CA . GLN A 1 431 ? 9.064 6.464 -35.305 1.00 77.94 431 GLN A CA 1
ATOM 3266 C C . GLN A 1 431 ? 8.869 6.750 -36.801 1.00 77.94 431 GLN A C 1
ATOM 3268 O O . GLN A 1 431 ? 9.754 7.333 -37.423 1.00 77.94 431 GLN A O 1
ATOM 3273 N N . LEU A 1 432 ? 7.683 6.463 -37.349 1.00 74.81 432 LEU A N 1
ATOM 3274 C CA . LEU A 1 432 ? 7.348 6.805 -38.739 1.00 74.81 432 LEU A CA 1
ATOM 3275 C C . LEU A 1 432 ? 7.430 8.316 -39.006 1.00 74.81 432 LEU A C 1
ATOM 3277 O O . LEU A 1 432 ? 7.874 8.734 -40.074 1.00 74.81 432 LEU A O 1
ATOM 3281 N N . GLN A 1 433 ? 7.044 9.149 -38.034 1.00 75.00 433 GLN A N 1
ATOM 3282 C CA . GLN A 1 433 ? 7.163 10.603 -38.159 1.00 75.00 433 GLN A CA 1
ATOM 3283 C C . GLN A 1 433 ? 8.631 11.057 -38.244 1.00 75.00 433 GLN A C 1
ATOM 3285 O O . GLN A 1 433 ? 8.955 11.897 -39.082 1.00 75.00 433 GLN A O 1
ATOM 3290 N N . ARG A 1 434 ? 9.527 10.474 -37.433 1.00 79.38 434 ARG A N 1
ATOM 3291 C CA . ARG A 1 434 ? 10.971 10.771 -37.493 1.00 79.38 434 ARG A CA 1
ATOM 3292 C C . ARG A 1 434 ? 11.570 10.395 -38.848 1.00 79.38 434 ARG A C 1
ATOM 3294 O O . ARG A 1 434 ? 12.265 11.213 -39.441 1.00 79.38 434 ARG A O 1
ATOM 3301 N N . GLU A 1 435 ? 11.232 9.221 -39.380 1.00 78.75 435 GLU A N 1
ATOM 3302 C CA . GLU A 1 435 ? 11.685 8.782 -40.711 1.00 78.75 435 GLU A CA 1
ATOM 3303 C C . GLU A 1 435 ? 11.210 9.737 -41.823 1.00 78.75 435 GLU A C 1
ATOM 3305 O O . GLU A 1 435 ? 11.952 10.058 -42.755 1.00 78.75 435 GLU A O 1
ATOM 3310 N N . VAL A 1 436 ? 9.981 10.252 -41.717 1.00 76.31 436 VAL A N 1
ATOM 3311 C CA . VAL A 1 436 ? 9.454 11.263 -42.646 1.00 76.31 436 VAL A CA 1
ATOM 3312 C C . VAL A 1 436 ? 10.238 12.579 -42.561 1.00 76.31 436 VAL A C 1
ATOM 3314 O O . VAL A 1 436 ? 10.488 13.193 -43.604 1.00 76.31 436 VAL A O 1
ATOM 3317 N N . ASP A 1 437 ? 10.634 13.018 -41.368 1.00 79.00 437 ASP A N 1
ATOM 3318 C CA . ASP A 1 437 ? 11.389 14.261 -41.161 1.00 79.00 437 ASP A CA 1
ATOM 3319 C C . ASP A 1 437 ? 12.856 14.129 -41.626 1.00 79.00 437 ASP A C 1
ATOM 3321 O O . ASP A 1 437 ? 13.400 15.034 -42.274 1.00 79.00 437 ASP A O 1
ATOM 3325 N N . GLU A 1 438 ? 13.480 12.969 -41.414 1.00 83.31 438 GLU A N 1
ATOM 3326 C CA . GLU A 1 438 ? 14.812 12.636 -41.936 1.00 83.31 438 GLU A CA 1
ATOM 3327 C C . GLU A 1 438 ? 14.832 12.640 -43.472 1.00 83.31 438 GLU A C 1
ATOM 3329 O O . GLU A 1 438 ? 15.672 13.300 -44.095 1.00 83.31 438 GLU A O 1
ATOM 3334 N N . LEU A 1 439 ? 13.852 11.991 -44.111 1.00 75.56 439 LEU A N 1
ATOM 3335 C CA . LEU A 1 439 ? 13.728 11.989 -45.571 1.00 75.56 439 LEU A CA 1
ATOM 3336 C C . LEU A 1 439 ? 13.454 13.390 -46.133 1.00 75.56 439 LEU A C 1
ATOM 3338 O O . LEU A 1 439 ? 13.973 13.745 -47.194 1.00 75.56 439 LEU A O 1
ATOM 3342 N N . GLN A 1 440 ? 12.669 14.221 -45.439 1.00 80.69 440 GLN A N 1
ATOM 3343 C CA . GLN A 1 440 ? 12.474 15.622 -45.829 1.00 80.69 440 GLN A CA 1
ATOM 3344 C C . GLN A 1 440 ? 13.782 16.417 -45.774 1.00 80.69 440 GLN A C 1
ATOM 3346 O O . GLN A 1 440 ? 14.054 17.215 -46.679 1.00 80.69 440 GLN A O 1
ATOM 3351 N N . THR A 1 441 ? 14.612 16.159 -44.764 1.00 84.38 441 THR A N 1
ATOM 3352 C CA . THR A 1 441 ? 15.934 16.775 -44.622 1.00 84.38 441 THR A CA 1
ATOM 3353 C C . THR A 1 441 ? 16.844 16.373 -45.783 1.00 84.38 441 THR A C 1
ATOM 3355 O O . THR A 1 441 ? 17.401 17.254 -46.445 1.00 84.38 441 THR A O 1
ATOM 3358 N N . LEU A 1 442 ? 16.903 15.082 -46.129 1.00 76.00 442 LEU A N 1
ATOM 3359 C CA . LEU A 1 442 ? 17.650 14.576 -47.291 1.00 76.00 442 LEU A CA 1
ATOM 3360 C C . LEU A 1 442 ? 17.176 15.201 -48.611 1.00 76.00 442 LEU A C 1
ATOM 3362 O O . LEU A 1 442 ? 17.988 15.652 -49.419 1.00 76.00 442 LEU A O 1
ATOM 3366 N N . VAL A 1 443 ? 15.861 15.313 -48.826 1.00 76.75 443 VAL A N 1
ATOM 3367 C CA . VAL A 1 443 ? 15.305 15.981 -50.017 1.00 76.75 443 VAL A CA 1
ATOM 3368 C C . VAL A 1 443 ? 15.694 17.462 -50.069 1.00 76.75 443 VAL A C 1
ATOM 3370 O O . VAL A 1 443 ? 15.942 17.992 -51.158 1.00 76.75 443 VAL A O 1
ATOM 3373 N N . SER A 1 444 ? 15.767 18.138 -48.919 1.00 80.62 444 SER A N 1
ATOM 3374 C CA . SER A 1 444 ? 16.225 19.528 -48.842 1.00 80.62 444 SER A CA 1
ATOM 3375 C C . SER A 1 444 ? 17.708 19.659 -49.207 1.00 80.62 444 SER A C 1
ATOM 3377 O O . SER A 1 444 ? 18.045 20.522 -50.021 1.00 80.62 444 SER A O 1
ATOM 3379 N N . MET A 1 445 ? 18.555 18.743 -48.721 1.00 79.56 445 MET A N 1
ATOM 3380 C CA . MET A 1 445 ? 19.982 18.703 -49.044 1.00 79.56 445 MET A CA 1
ATOM 3381 C C . MET A 1 445 ? 20.216 18.416 -50.528 1.00 79.56 445 MET A C 1
ATOM 3383 O O . MET A 1 445 ? 20.940 19.152 -51.192 1.00 79.56 445 MET A O 1
ATOM 3387 N N . HIS A 1 446 ? 19.530 17.428 -51.110 1.00 73.25 446 HIS A N 1
ATOM 3388 C CA . HIS A 1 446 ? 19.636 17.164 -52.549 1.00 73.25 446 HIS A CA 1
ATOM 3389 C C . HIS A 1 446 ? 19.148 18.340 -53.397 1.00 73.25 446 HIS A C 1
ATOM 3391 O O . HIS A 1 446 ? 19.691 18.597 -54.469 1.00 73.25 446 HIS A O 1
ATOM 3397 N N . LYS A 1 447 ? 18.155 19.104 -52.924 1.00 76.19 447 LYS A N 1
ATOM 3398 C CA . LYS A 1 447 ? 17.707 20.328 -53.600 1.00 76.19 447 LYS A CA 1
ATOM 3399 C C . LYS A 1 447 ? 18.779 21.421 -53.573 1.00 76.19 447 LYS A C 1
ATOM 3401 O O . LYS A 1 447 ? 18.913 22.138 -54.561 1.00 76.19 447 LYS A O 1
ATOM 3406 N N . THR A 1 448 ? 19.516 21.578 -52.474 1.00 77.50 448 THR A N 1
ATOM 3407 C CA . THR A 1 448 ? 20.626 22.540 -52.395 1.00 77.50 448 THR A CA 1
ATOM 3408 C C . THR A 1 448 ? 21.833 22.085 -53.208 1.00 77.50 448 THR A C 1
ATOM 3410 O O . THR A 1 448 ? 22.380 22.895 -53.950 1.00 77.50 448 THR A O 1
ATOM 3413 N N . SER A 1 449 ? 22.185 20.797 -53.166 1.00 73.19 449 SER A N 1
ATOM 3414 C CA . SER A 1 449 ? 23.281 20.232 -53.963 1.00 73.19 449 SER A CA 1
ATOM 3415 C C . SER A 1 449 ? 22.996 20.307 -55.462 1.00 73.19 449 SER A C 1
ATOM 3417 O O . SER A 1 449 ? 23.862 20.728 -56.217 1.00 73.19 449 SER A O 1
ATOM 3419 N N . ALA A 1 450 ? 21.764 20.010 -55.896 1.00 71.69 450 ALA A N 1
ATOM 3420 C CA . ALA A 1 450 ? 21.369 20.162 -57.297 1.00 71.69 450 ALA A CA 1
ATOM 3421 C C . ALA A 1 450 ? 21.460 21.622 -57.769 1.00 71.69 450 ALA A C 1
ATOM 3423 O O . ALA A 1 450 ? 21.936 21.875 -58.867 1.00 71.69 450 ALA A O 1
ATOM 3424 N N . LYS A 1 451 ? 21.069 22.594 -56.933 1.00 77.25 451 LYS A N 1
ATOM 3425 C CA . LYS A 1 451 ? 21.246 24.020 -57.256 1.00 77.25 451 LYS A CA 1
ATOM 3426 C C . LYS A 1 451 ? 22.715 24.416 -57.380 1.00 77.25 451 LYS A C 1
ATOM 3428 O O . LYS A 1 451 ? 23.037 25.247 -58.220 1.00 77.25 451 LYS A O 1
ATOM 3433 N N . HIS A 1 452 ? 23.580 23.869 -56.530 1.00 73.31 452 HIS A N 1
ATOM 3434 C CA . HIS A 1 452 ? 25.011 24.152 -56.587 1.00 73.31 452 HIS A CA 1
ATOM 3435 C C . HIS A 1 452 ? 25.634 23.572 -57.862 1.00 73.31 452 HIS A C 1
ATOM 3437 O O . HIS A 1 452 ? 26.279 24.300 -58.607 1.00 73.31 452 HIS A O 1
ATOM 3443 N N . ALA A 1 453 ? 25.311 22.317 -58.185 1.00 71.81 453 ALA A N 1
ATOM 3444 C CA . ALA A 1 453 ? 25.720 21.682 -59.434 1.00 71.81 453 ALA A CA 1
ATOM 3445 C C . ALA A 1 453 ? 25.170 22.413 -60.679 1.00 71.81 453 ALA A C 1
ATOM 3447 O O . ALA A 1 453 ? 25.890 22.565 -61.659 1.00 71.81 453 ALA A O 1
ATOM 3448 N N . GLU A 1 454 ? 23.936 22.938 -60.638 1.00 74.50 454 GLU A N 1
ATOM 3449 C CA . GLU A 1 454 ? 23.377 23.784 -61.710 1.00 74.50 454 GLU A CA 1
ATOM 3450 C C . GLU A 1 454 ? 24.155 25.101 -61.868 1.00 74.50 454 GLU A C 1
ATOM 3452 O O . GLU A 1 454 ? 24.431 25.521 -62.989 1.00 74.50 454 GLU A O 1
ATOM 3457 N N . GLN A 1 455 ? 24.538 25.752 -60.766 1.00 81.00 455 GLN A N 1
ATOM 3458 C CA . GLN A 1 455 ? 25.348 26.976 -60.805 1.00 81.00 455 GLN A CA 1
ATOM 3459 C C . GLN A 1 455 ? 26.746 26.721 -61.373 1.00 81.00 455 GLN A C 1
ATOM 3461 O O . GLN A 1 455 ? 27.239 27.527 -62.160 1.00 81.00 455 GLN A O 1
ATOM 3466 N N . ASP A 1 456 ? 27.371 25.606 -61.004 1.00 71.25 456 ASP A N 1
ATOM 3467 C CA . ASP A 1 456 ? 28.695 25.241 -61.503 1.00 71.25 456 ASP A CA 1
ATOM 3468 C C . ASP A 1 456 ? 28.655 24.804 -62.972 1.00 71.25 456 ASP A C 1
ATOM 3470 O O . ASP A 1 456 ? 29.556 25.157 -63.731 1.00 71.25 456 ASP A O 1
ATOM 3474 N N . HIS A 1 457 ? 27.580 24.141 -63.411 1.00 73.69 457 HIS A N 1
ATOM 3475 C CA . HIS A 1 457 ? 27.336 23.867 -64.829 1.00 73.69 457 HIS A CA 1
ATOM 3476 C C . HIS A 1 457 ? 27.214 25.164 -65.640 1.00 73.69 457 HIS A C 1
ATOM 3478 O O . HIS A 1 457 ? 27.879 25.317 -66.661 1.00 73.69 457 HIS A O 1
ATOM 3484 N N . VAL A 1 458 ? 26.419 26.135 -65.172 1.00 80.06 458 VAL A N 1
ATOM 3485 C CA . VAL A 1 458 ? 26.284 27.442 -65.841 1.00 80.06 458 VAL A CA 1
ATOM 3486 C C . VAL A 1 458 ? 27.631 28.163 -65.921 1.00 80.06 458 VAL A C 1
ATOM 3488 O O . VAL A 1 458 ? 27.978 28.673 -66.981 1.00 80.06 458 VAL A O 1
ATOM 3491 N N . ARG A 1 459 ? 28.430 28.148 -64.847 1.00 77.25 459 ARG A N 1
ATOM 3492 C CA . ARG A 1 459 ? 29.788 28.719 -64.853 1.00 77.25 459 ARG A CA 1
ATOM 3493 C C . ARG A 1 459 ? 30.704 28.027 -65.859 1.00 77.25 459 ARG A C 1
ATOM 3495 O O . ARG A 1 459 ? 31.471 28.711 -66.534 1.00 77.25 459 ARG A O 1
ATOM 3502 N N . ALA A 1 460 ? 30.629 26.698 -65.963 1.00 72.00 460 ALA A N 1
ATOM 3503 C CA . ALA A 1 460 ? 31.389 25.918 -66.938 1.00 72.00 460 ALA A CA 1
ATOM 3504 C C . ALA A 1 460 ? 30.966 26.252 -68.380 1.00 72.00 460 ALA A C 1
ATOM 3506 O O . ALA A 1 460 ? 31.816 26.470 -69.237 1.00 72.00 460 ALA A O 1
ATOM 3507 N N . GLU A 1 461 ? 29.665 26.378 -68.654 1.00 73.62 461 GLU A N 1
ATOM 3508 C CA . GLU A 1 461 ? 29.163 26.814 -69.964 1.00 73.62 461 GLU A CA 1
ATOM 3509 C C . GLU A 1 461 ? 29.556 28.255 -70.308 1.00 73.62 461 GLU A C 1
ATOM 3511 O O . GLU A 1 461 ? 29.883 28.551 -71.458 1.00 73.62 461 GLU A O 1
ATOM 3516 N N . GLU A 1 462 ? 29.522 29.166 -69.335 1.00 79.75 462 GLU A N 1
ATOM 3517 C CA . GLU A 1 462 ? 29.955 30.554 -69.508 1.00 79.75 462 GLU A CA 1
ATOM 3518 C C . GLU A 1 462 ? 31.453 30.627 -69.815 1.00 79.75 462 GLU A C 1
ATOM 3520 O O . GLU A 1 462 ? 31.831 31.291 -70.778 1.00 79.75 462 GLU A O 1
ATOM 3525 N N . THR A 1 463 ? 32.293 29.862 -69.109 1.00 74.94 463 THR A N 1
ATOM 3526 C CA . THR A 1 463 ? 33.729 29.761 -69.434 1.00 74.94 463 THR A CA 1
ATOM 3527 C C . THR A 1 463 ? 33.967 29.133 -70.805 1.00 74.94 463 THR A C 1
ATOM 3529 O O . THR A 1 463 ? 34.825 29.614 -71.541 1.00 74.94 463 THR A O 1
ATOM 3532 N N . ILE A 1 464 ? 33.188 28.120 -71.207 1.00 72.06 464 ILE A N 1
ATOM 3533 C CA . ILE A 1 464 ? 33.238 27.578 -72.576 1.00 72.06 464 ILE A CA 1
ATOM 3534 C C . ILE A 1 464 ? 32.892 28.669 -73.597 1.00 72.06 464 ILE A C 1
ATOM 3536 O O . ILE A 1 464 ? 33.609 28.818 -74.583 1.00 72.06 464 ILE A O 1
ATOM 3540 N N . ARG A 1 465 ? 31.831 29.459 -73.371 1.00 77.75 465 ARG A N 1
ATOM 3541 C CA . ARG A 1 465 ? 31.420 30.556 -74.269 1.00 77.75 465 ARG A CA 1
ATOM 3542 C C . ARG A 1 465 ? 32.448 31.683 -74.337 1.00 77.75 465 ARG A C 1
ATOM 3544 O O . ARG A 1 465 ? 32.672 32.209 -75.423 1.00 77.75 465 ARG A O 1
ATOM 3551 N N . GLU A 1 466 ? 33.064 32.049 -73.217 1.00 74.50 466 GLU A N 1
ATOM 3552 C CA . GLU A 1 466 ? 34.111 33.077 -73.153 1.00 74.50 466 GLU A CA 1
ATOM 3553 C C . GLU A 1 466 ? 35.400 32.632 -73.854 1.00 74.50 466 GLU A C 1
ATOM 3555 O O . GLU A 1 466 ? 36.042 33.428 -74.539 1.00 74.50 466 GLU A O 1
ATOM 3560 N N . LEU A 1 467 ? 35.752 31.348 -73.742 1.00 65.44 467 LEU A N 1
ATOM 3561 C CA . LEU A 1 467 ? 36.888 30.749 -74.445 1.00 65.44 467 LEU A CA 1
ATOM 3562 C C . LEU A 1 467 ? 36.596 30.489 -75.931 1.00 65.44 467 LEU A C 1
ATOM 3564 O O . LEU A 1 467 ? 37.529 30.322 -76.719 1.00 65.44 467 LEU A O 1
ATOM 3568 N N . TYR A 1 468 ? 35.324 30.513 -76.341 1.00 61.56 468 TYR A N 1
ATOM 3569 C CA . TYR A 1 468 ? 34.891 30.421 -77.734 1.00 61.56 468 TYR A CA 1
ATOM 3570 C C . TYR A 1 468 ? 35.072 31.765 -78.464 1.00 61.56 468 TYR A C 1
ATOM 3572 O O . TYR A 1 468 ? 34.130 32.382 -78.963 1.00 61.56 468 TYR A O 1
ATOM 3580 N N . VAL A 1 469 ? 36.316 32.238 -78.546 1.00 58.75 469 VAL A N 1
ATOM 3581 C CA . VAL A 1 469 ? 36.693 33.338 -79.441 1.00 58.75 469 VAL A CA 1
ATOM 3582 C C . VAL A 1 469 ? 36.912 32.749 -80.843 1.00 58.75 469 VAL A C 1
ATOM 3584 O O . VAL A 1 469 ? 37.749 31.856 -80.984 1.00 58.75 469 VAL A O 1
ATOM 3587 N N . PRO A 1 470 ? 36.232 33.226 -81.907 1.00 56.34 470 PRO A N 1
ATOM 3588 C CA . PRO A 1 470 ? 36.251 32.595 -83.238 1.00 56.34 470 PRO A CA 1
ATOM 3589 C C . PRO A 1 470 ? 37.601 32.544 -83.983 1.00 56.34 470 PRO A C 1
ATOM 3591 O O . PRO A 1 470 ? 37.611 32.211 -85.165 1.00 56.34 470 PRO A O 1
ATOM 3594 N N . SER A 1 471 ? 38.730 32.904 -83.363 1.00 53.31 471 SER A N 1
ATOM 3595 C CA . SER A 1 471 ? 39.996 33.133 -84.070 1.00 53.31 471 SER A CA 1
ATOM 3596 C C . SER A 1 471 ? 41.206 32.308 -83.617 1.00 53.31 471 SER A C 1
ATOM 3598 O O . SER A 1 471 ? 42.274 32.535 -84.177 1.00 53.31 471 SER A O 1
ATOM 3600 N N . LEU A 1 472 ? 41.102 31.354 -82.680 1.00 52.09 472 LEU A N 1
ATOM 3601 C CA . LEU A 1 472 ? 42.244 30.507 -82.273 1.00 52.09 472 LEU A CA 1
ATOM 3602 C C . LEU A 1 472 ? 41.827 29.049 -81.967 1.00 52.09 472 LEU A C 1
ATOM 3604 O O . LEU A 1 472 ? 40.892 28.837 -81.195 1.00 52.09 472 LEU A O 1
ATOM 3608 N N . PRO A 1 473 ? 42.519 28.026 -82.512 1.00 49.47 473 PRO A N 1
ATOM 3609 C CA . PRO A 1 473 ? 42.198 26.624 -82.275 1.00 49.47 473 PRO A CA 1
ATOM 3610 C C . PRO A 1 473 ? 42.896 26.120 -81.004 1.00 49.47 473 PRO A C 1
ATOM 3612 O O . PRO A 1 473 ? 43.953 25.502 -81.054 1.00 49.47 473 PRO A O 1
ATOM 3615 N N . SER A 1 474 ? 42.290 26.369 -79.846 1.00 55.34 474 SER A N 1
ATOM 3616 C CA . SER A 1 474 ? 42.637 25.702 -78.584 1.00 55.34 474 SER A CA 1
ATOM 3617 C C . SER A 1 474 ? 41.621 24.581 -78.321 1.00 55.34 474 SER A C 1
ATOM 3619 O O . SER A 1 474 ? 40.794 24.653 -77.412 1.00 55.34 474 SER A O 1
ATOM 3621 N N . THR A 1 475 ? 41.632 23.546 -79.166 1.00 57.41 475 THR A N 1
ATOM 3622 C CA . THR A 1 475 ? 40.650 22.441 -79.141 1.00 57.41 475 THR A CA 1
ATOM 3623 C C . THR A 1 475 ? 40.745 21.565 -77.887 1.00 57.41 475 THR A C 1
ATOM 3625 O O . THR A 1 475 ? 39.747 20.975 -77.483 1.00 57.41 475 THR A O 1
ATOM 3628 N N . SER A 1 476 ? 41.906 21.520 -77.225 1.00 62.03 476 SER A N 1
ATOM 3629 C CA . SER A 1 476 ? 42.123 20.689 -76.029 1.00 62.03 476 SER A CA 1
ATOM 3630 C C . SER A 1 476 ? 41.348 21.185 -74.802 1.00 62.03 476 SER A C 1
ATOM 3632 O O . SER A 1 476 ? 40.682 20.397 -74.134 1.00 62.03 476 SER A O 1
ATOM 3634 N N . ASN A 1 477 ? 41.385 22.492 -74.514 1.00 63.00 477 ASN A N 1
ATOM 3635 C CA . ASN A 1 477 ? 40.704 23.046 -73.336 1.00 63.00 477 ASN A CA 1
ATOM 3636 C C . ASN A 1 477 ? 39.179 23.038 -73.496 1.00 63.00 477 ASN A C 1
ATOM 3638 O O . ASN A 1 477 ? 38.465 22.796 -72.528 1.00 63.00 477 ASN A O 1
ATOM 3642 N N . ILE A 1 478 ? 38.683 23.233 -74.721 1.00 68.44 478 ILE A N 1
ATOM 3643 C CA . ILE A 1 478 ? 37.248 23.152 -75.018 1.00 68.44 478 ILE A CA 1
ATOM 3644 C C . ILE A 1 478 ? 36.744 21.719 -74.798 1.00 68.44 478 ILE A C 1
ATOM 3646 O O . ILE A 1 478 ? 35.728 21.537 -74.139 1.00 68.44 478 ILE A O 1
ATOM 3650 N N . TYR A 1 479 ? 37.485 20.697 -75.243 1.00 73.25 479 TYR A N 1
ATOM 3651 C CA . TYR A 1 479 ? 37.091 19.297 -75.048 1.00 73.25 479 TYR A CA 1
ATOM 3652 C C . TYR A 1 479 ? 37.034 18.889 -73.566 1.00 73.25 479 TYR A C 1
ATOM 3654 O O . TYR A 1 479 ? 36.101 18.205 -73.146 1.00 73.25 479 TYR A O 1
ATOM 3662 N N . VAL A 1 480 ? 38.003 19.330 -72.754 1.00 73.56 480 VAL A N 1
ATOM 3663 C CA . VAL A 1 480 ? 38.023 19.056 -71.304 1.00 73.56 480 VAL A CA 1
ATOM 3664 C C . VAL A 1 480 ? 36.828 19.711 -70.611 1.00 73.56 480 VAL A C 1
ATOM 3666 O O . VAL A 1 480 ? 36.177 19.074 -69.783 1.00 73.56 480 VAL A O 1
ATOM 3669 N N . LEU A 1 481 ? 36.499 20.954 -70.972 1.00 73.44 481 LEU A N 1
ATOM 3670 C CA . LEU A 1 481 ? 35.357 21.665 -70.401 1.00 73.44 481 LEU A CA 1
ATOM 3671 C C . LEU A 1 481 ? 34.015 21.088 -70.875 1.00 73.44 481 LEU A C 1
ATOM 3673 O O . LEU A 1 481 ? 33.103 20.954 -70.066 1.00 73.44 481 LEU A O 1
ATOM 3677 N N . GLU A 1 482 ? 33.895 20.666 -72.136 1.00 75.38 482 GLU A N 1
ATOM 3678 C CA . GLU A 1 482 ? 32.709 19.958 -72.638 1.00 75.38 482 GLU A CA 1
ATOM 3679 C C . GLU A 1 482 ? 32.511 18.606 -71.939 1.00 75.38 482 GLU A C 1
ATOM 3681 O O . GLU A 1 482 ? 31.386 18.236 -71.604 1.00 75.38 482 GLU A O 1
ATOM 3686 N N . HIS A 1 483 ? 33.593 17.867 -71.678 1.00 77.69 483 HIS A N 1
ATOM 3687 C CA . HIS A 1 483 ? 33.524 16.621 -70.918 1.00 77.69 483 HIS A CA 1
ATOM 3688 C C . HIS A 1 483 ? 33.176 16.877 -69.444 1.00 77.69 483 HIS A C 1
ATOM 3690 O O . HIS A 1 483 ? 32.424 16.105 -68.848 1.00 77.69 483 HIS A O 1
ATOM 3696 N N . ALA A 1 484 ? 33.682 17.963 -68.852 1.00 71.94 484 ALA A N 1
ATOM 3697 C CA . ALA A 1 484 ? 33.304 18.380 -67.507 1.00 71.94 484 ALA A CA 1
ATOM 3698 C C . ALA A 1 484 ? 31.820 18.775 -67.441 1.00 71.94 484 ALA A C 1
ATOM 3700 O O . ALA A 1 484 ? 31.130 18.328 -66.531 1.00 71.94 484 ALA A O 1
ATOM 3701 N N . ALA A 1 485 ? 31.306 19.524 -68.421 1.00 71.06 485 ALA A N 1
ATOM 3702 C CA . ALA A 1 485 ? 29.891 19.885 -68.512 1.00 71.06 485 ALA A CA 1
ATOM 3703 C C . ALA A 1 485 ? 28.997 18.640 -68.631 1.00 71.06 485 ALA A C 1
ATOM 3705 O O . ALA A 1 485 ? 28.072 18.478 -67.840 1.00 71.06 485 ALA A O 1
ATOM 3706 N N . ARG A 1 486 ? 29.348 17.688 -69.509 1.00 78.56 486 ARG A N 1
ATOM 3707 C CA . ARG A 1 486 ? 28.625 16.406 -69.637 1.00 78.56 486 ARG A CA 1
ATOM 3708 C C . ARG A 1 486 ? 28.651 15.577 -68.352 1.00 78.56 486 ARG A C 1
ATOM 3710 O O . ARG A 1 486 ? 27.622 15.051 -67.948 1.00 78.56 486 ARG A O 1
ATOM 3717 N N . ALA A 1 487 ? 29.796 15.498 -67.674 1.00 73.81 487 ALA A N 1
ATOM 3718 C CA . ALA A 1 487 ? 29.884 14.811 -66.385 1.00 73.81 487 ALA A CA 1
ATOM 3719 C C . ALA A 1 487 ? 28.999 15.479 -65.312 1.00 73.81 487 ALA A C 1
ATOM 3721 O O . ALA A 1 487 ? 28.450 14.793 -64.451 1.00 73.81 487 ALA A O 1
ATOM 3722 N N . ARG A 1 488 ? 28.827 16.808 -65.370 1.00 72.38 488 ARG A N 1
ATOM 3723 C CA . ARG A 1 488 ? 27.915 17.543 -64.478 1.00 72.38 488 ARG A CA 1
ATOM 3724 C C . ARG A 1 488 ? 26.450 17.354 -64.851 1.00 72.38 488 ARG A C 1
ATOM 3726 O O . ARG A 1 488 ? 25.624 17.279 -63.947 1.00 72.38 488 ARG A O 1
ATOM 3733 N N . ASP A 1 489 ? 26.126 17.213 -66.131 1.00 74.44 489 ASP A N 1
ATOM 3734 C CA . ASP A 1 489 ? 24.783 16.830 -66.573 1.00 74.44 489 ASP A CA 1
ATOM 3735 C C . ASP A 1 489 ? 24.391 15.439 -66.058 1.00 74.44 489 ASP A C 1
ATOM 3737 O O . ASP A 1 489 ? 23.284 15.265 -65.539 1.00 74.44 489 ASP A O 1
ATOM 3741 N N . ASP A 1 490 ? 25.311 14.472 -66.116 1.00 77.44 490 ASP A N 1
ATOM 3742 C CA . ASP A 1 490 ? 25.105 13.128 -65.566 1.00 77.44 490 ASP A CA 1
ATOM 3743 C C . ASP A 1 490 ? 24.929 13.164 -64.035 1.00 77.44 490 ASP A C 1
ATOM 3745 O O . ASP A 1 490 ? 24.040 12.509 -63.478 1.00 77.44 490 ASP A O 1
ATOM 3749 N N . GLU A 1 491 ? 25.717 13.987 -63.333 1.00 74.31 491 GLU A N 1
ATOM 3750 C CA . GLU A 1 491 ? 25.574 14.207 -61.890 1.00 74.31 491 GLU A CA 1
ATOM 3751 C C . GLU A 1 491 ? 24.217 14.849 -61.550 1.00 74.31 491 GLU A C 1
ATOM 3753 O O . GLU A 1 491 ? 23.507 14.369 -60.660 1.00 74.31 491 GLU A O 1
ATOM 3758 N N . LEU A 1 492 ? 23.791 15.871 -62.298 1.00 69.88 492 LEU A N 1
ATOM 3759 C CA . LEU A 1 492 ? 22.482 16.508 -62.146 1.00 69.88 492 LEU A CA 1
ATOM 3760 C C . LEU A 1 492 ? 21.328 15.543 -62.421 1.00 69.88 492 LEU A C 1
ATOM 3762 O O . LEU A 1 492 ? 20.329 15.572 -61.695 1.00 69.88 492 LEU A O 1
ATOM 3766 N N . ALA A 1 493 ? 21.451 14.681 -63.430 1.00 76.00 493 ALA A N 1
ATOM 3767 C CA . ALA A 1 493 ? 20.481 13.627 -63.703 1.00 76.00 493 ALA A CA 1
ATOM 3768 C C . ALA A 1 493 ? 20.391 12.650 -62.520 1.00 76.00 493 ALA A C 1
ATOM 3770 O O . ALA A 1 493 ? 19.298 12.412 -62.003 1.00 76.00 493 ALA A O 1
ATOM 3771 N N . SER A 1 494 ? 21.532 12.191 -61.995 1.00 75.44 494 SER A N 1
ATOM 3772 C CA . SER A 1 494 ? 21.575 11.278 -60.845 1.00 75.44 494 SER A CA 1
ATOM 3773 C C . SER A 1 494 ? 20.960 11.884 -59.571 1.00 75.44 494 SER A C 1
ATOM 3775 O O . SER A 1 494 ? 20.221 11.209 -58.845 1.00 75.44 494 SER A O 1
ATOM 3777 N N . LEU A 1 495 ? 21.191 13.179 -59.321 1.00 72.06 495 LEU A N 1
ATOM 3778 C CA . LEU A 1 495 ? 20.637 13.912 -58.181 1.00 72.06 495 LEU A CA 1
ATOM 3779 C C . LEU A 1 495 ? 19.131 14.152 -58.333 1.00 72.06 495 LEU A C 1
ATOM 3781 O O . LEU A 1 495 ? 18.391 14.078 -57.346 1.00 72.06 495 LEU A O 1
ATOM 3785 N N . ARG A 1 496 ? 18.653 14.413 -59.556 1.00 76.81 496 ARG A N 1
ATOM 3786 C CA . ARG A 1 496 ? 17.217 14.520 -59.859 1.00 76.81 496 ARG A CA 1
ATOM 3787 C C . ARG A 1 496 ? 16.516 13.175 -59.662 1.00 76.81 496 ARG A C 1
ATOM 3789 O O . ARG A 1 496 ? 15.476 13.154 -59.004 1.00 76.81 496 ARG A O 1
ATOM 3796 N N . ASP A 1 497 ? 17.124 12.076 -60.097 1.00 79.12 497 ASP A N 1
ATOM 3797 C CA . ASP A 1 497 ? 16.605 10.718 -59.900 1.00 79.12 497 ASP A CA 1
ATOM 3798 C C . ASP A 1 497 ? 16.595 10.302 -58.422 1.00 79.12 497 ASP A C 1
ATOM 3800 O O . ASP A 1 497 ? 15.633 9.699 -57.943 1.00 79.12 497 ASP A O 1
ATOM 3804 N N . ALA A 1 498 ? 17.641 10.629 -57.656 1.00 72.31 498 ALA A N 1
ATOM 3805 C CA . ALA A 1 498 ? 17.675 10.397 -56.209 1.00 72.31 498 ALA A CA 1
ATOM 3806 C C . ALA A 1 498 ? 16.591 11.214 -55.485 1.00 72.31 498 ALA A C 1
ATOM 3808 O O . ALA A 1 498 ? 15.826 10.680 -54.679 1.00 72.31 498 ALA A O 1
ATOM 3809 N N . ARG A 1 499 ? 16.444 12.499 -55.833 1.00 78.69 499 ARG A N 1
ATOM 3810 C CA . ARG A 1 499 ? 15.379 13.358 -55.303 1.00 78.69 499 ARG A CA 1
ATOM 3811 C C . ARG A 1 499 ? 13.989 12.826 -55.657 1.00 78.69 499 ARG A C 1
ATOM 3813 O O . ARG A 1 499 ? 13.091 12.878 -54.813 1.00 78.69 499 ARG A O 1
ATOM 3820 N N . GLN A 1 500 ? 13.791 12.329 -56.876 1.00 80.50 500 GLN A N 1
ATOM 3821 C CA . GLN A 1 500 ? 12.524 11.739 -57.297 1.00 80.50 500 GLN A CA 1
ATOM 3822 C C . GLN A 1 500 ? 12.210 10.479 -56.481 1.00 80.50 500 GLN A C 1
ATOM 3824 O O . GLN A 1 500 ? 11.132 10.397 -55.896 1.00 80.50 500 GLN A O 1
ATOM 3829 N N . ARG A 1 501 ? 13.178 9.570 -56.313 1.00 78.19 501 ARG A N 1
ATOM 3830 C CA . ARG A 1 501 ? 13.025 8.373 -55.470 1.00 78.19 501 ARG A CA 1
ATOM 3831 C C . ARG A 1 501 ? 12.670 8.715 -54.023 1.00 78.19 501 ARG A C 1
ATOM 3833 O O . ARG A 1 501 ? 11.720 8.156 -53.484 1.00 78.19 501 ARG A O 1
ATOM 3840 N N . HIS A 1 502 ? 13.354 9.677 -53.406 1.00 73.00 502 HIS A N 1
ATOM 3841 C CA . HIS A 1 502 ? 13.044 10.084 -52.032 1.00 73.00 502 HIS A CA 1
ATOM 3842 C C . HIS A 1 502 ? 11.697 10.806 -51.910 1.00 73.00 502 HIS A C 1
ATOM 3844 O O . HIS A 1 502 ? 10.977 10.618 -50.933 1.00 73.00 502 HIS A O 1
ATOM 3850 N N . THR A 1 503 ? 11.291 11.595 -52.908 1.00 74.69 503 THR A N 1
ATOM 3851 C CA . THR A 1 503 ? 9.949 12.205 -52.903 1.00 74.69 503 THR A CA 1
ATOM 3852 C C . THR A 1 503 ? 8.837 11.182 -53.126 1.00 74.69 503 THR A C 1
ATOM 3854 O O . THR A 1 503 ? 7.765 11.322 -52.535 1.00 74.69 503 THR A O 1
ATOM 3857 N N . GLU A 1 504 ? 9.075 10.138 -53.915 1.00 82.44 504 GLU A N 1
ATOM 3858 C CA . GLU A 1 504 ? 8.167 8.998 -54.063 1.00 82.44 504 GLU A CA 1
ATOM 3859 C C . GLU A 1 504 ? 8.086 8.166 -52.776 1.00 82.44 504 GLU A C 1
ATOM 3861 O O . GLU A 1 504 ? 6.979 7.845 -52.346 1.00 82.44 504 GLU A O 1
ATOM 3866 N N . GLN A 1 505 ? 9.209 7.926 -52.090 1.00 76.94 505 GLN A N 1
ATOM 3867 C CA . GLN A 1 505 ? 9.239 7.301 -50.761 1.00 76.94 505 GLN A CA 1
ATOM 3868 C C . GLN A 1 505 ? 8.454 8.118 -49.727 1.00 76.94 505 GLN A C 1
ATOM 3870 O O . GLN A 1 505 ? 7.607 7.565 -49.033 1.00 76.94 505 GLN A O 1
ATOM 3875 N N . ILE A 1 506 ? 8.639 9.443 -49.678 1.00 74.88 506 ILE A N 1
ATOM 3876 C CA . ILE A 1 506 ? 7.851 10.325 -48.800 1.00 74.88 506 ILE A CA 1
ATOM 3877 C C . ILE A 1 506 ? 6.358 10.249 -49.142 1.00 74.88 506 ILE A C 1
ATOM 3879 O O . ILE A 1 506 ? 5.524 10.250 -48.241 1.00 74.88 506 ILE A O 1
ATOM 3883 N 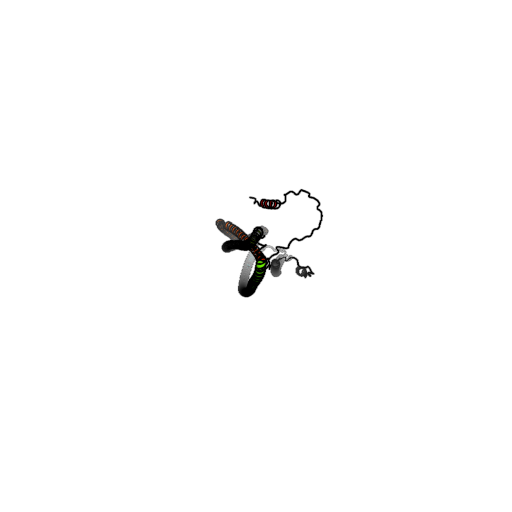N . ARG A 1 507 ? 5.982 10.191 -50.427 1.00 79.31 507 ARG A N 1
ATOM 3884 C CA . ARG A 1 507 ? 4.571 10.038 -50.825 1.00 79.31 507 ARG A CA 1
ATOM 3885 C C . ARG A 1 507 ? 4.006 8.682 -50.413 1.00 79.31 507 ARG A C 1
ATOM 3887 O O . ARG A 1 507 ? 2.869 8.645 -49.956 1.00 79.31 507 ARG A O 1
ATOM 3894 N N . ALA A 1 508 ? 4.775 7.604 -50.550 1.00 78.50 508 ALA A N 1
ATOM 3895 C CA . ALA A 1 508 ? 4.377 6.267 -50.125 1.00 78.50 508 ALA A CA 1
ATOM 3896 C C . ALA A 1 508 ? 4.211 6.190 -48.601 1.00 78.50 508 ALA A C 1
ATOM 3898 O O . ALA A 1 508 ? 3.176 5.726 -48.131 1.00 78.50 508 ALA A O 1
ATOM 3899 N N . LEU A 1 509 ? 5.161 6.738 -47.836 1.00 74.31 509 LEU A N 1
ATOM 3900 C CA . LEU A 1 509 ? 5.078 6.823 -46.377 1.00 74.31 509 LEU A CA 1
ATOM 3901 C C . LEU A 1 509 ? 3.907 7.693 -45.927 1.00 74.31 509 LEU A C 1
ATOM 3903 O O . LEU A 1 509 ? 3.147 7.269 -45.072 1.00 74.31 509 LEU A O 1
ATOM 3907 N N . LYS A 1 510 ? 3.670 8.851 -46.555 1.00 77.12 510 LYS A N 1
ATOM 3908 C CA . LYS A 1 510 ? 2.493 9.686 -46.252 1.00 77.12 510 LYS A CA 1
ATOM 3909 C C . LYS A 1 510 ? 1.176 9.019 -46.643 1.00 77.12 510 LYS A C 1
ATOM 3911 O O . LYS A 1 510 ? 0.161 9.261 -46.000 1.00 77.12 510 LYS A O 1
ATOM 3916 N N . ALA A 1 511 ? 1.156 8.197 -47.692 1.00 77.88 511 ALA A N 1
ATOM 3917 C CA . ALA A 1 511 ? -0.022 7.419 -48.064 1.00 77.88 511 ALA A CA 1
ATOM 3918 C C . ALA A 1 511 ? -0.289 6.283 -47.065 1.00 77.88 511 ALA A C 1
ATOM 3920 O O . ALA A 1 511 ? -1.442 6.092 -46.688 1.00 77.88 511 ALA A O 1
ATOM 3921 N N . ALA A 1 512 ? 0.758 5.599 -46.597 1.00 74.69 512 ALA A N 1
ATOM 3922 C CA . ALA A 1 512 ? 0.680 4.589 -45.543 1.00 74.69 512 ALA A CA 1
ATOM 3923 C C . ALA A 1 512 ? 0.296 5.206 -44.189 1.00 74.69 512 ALA A C 1
ATOM 3925 O O . ALA A 1 512 ? -0.581 4.702 -43.502 1.00 74.69 512 ALA A O 1
ATOM 3926 N N . GLU A 1 513 ? 0.868 6.357 -43.838 1.00 75.44 513 GLU A N 1
ATOM 3927 C CA . GLU A 1 513 ? 0.491 7.129 -42.656 1.00 75.44 513 GLU A CA 1
ATOM 3928 C C . GLU A 1 513 ? -0.972 7.573 -42.749 1.00 75.44 513 GLU A C 1
ATOM 3930 O O . GLU A 1 513 ? -1.714 7.477 -41.779 1.00 75.44 513 GLU A O 1
ATOM 3935 N N . LYS A 1 514 ? -1.427 8.012 -43.928 1.00 77.06 514 LYS A N 1
ATOM 3936 C CA . LYS A 1 514 ? -2.825 8.385 -44.155 1.00 77.06 514 LYS A CA 1
ATOM 3937 C C . LYS A 1 514 ? -3.766 7.181 -44.092 1.00 77.06 514 LYS A C 1
ATOM 3939 O O . LYS A 1 514 ? -4.859 7.342 -43.561 1.00 77.06 514 LYS A O 1
ATOM 3944 N N . SER A 1 515 ? -3.389 6.009 -44.611 1.00 75.19 515 SER A N 1
ATOM 3945 C CA . SER A 1 515 ? -4.213 4.797 -44.484 1.00 75.19 515 SER A CA 1
ATOM 3946 C C . SER A 1 515 ? -4.258 4.315 -43.040 1.00 75.19 515 SER A C 1
ATOM 3948 O O . SER A 1 515 ? -5.330 3.982 -42.557 1.00 75.19 515 SER A O 1
ATOM 3950 N N . TRP A 1 516 ? -3.136 4.380 -42.324 1.00 74.69 516 TRP A N 1
ATOM 3951 C CA . TRP A 1 516 ? -3.055 4.028 -40.910 1.00 74.69 516 TRP A CA 1
ATOM 3952 C C . TRP A 1 516 ? -3.836 5.008 -40.028 1.00 74.69 516 TRP A C 1
ATOM 3954 O O . TRP A 1 516 ? -4.580 4.591 -39.148 1.00 74.69 516 TRP A O 1
ATOM 3964 N N . ARG A 1 517 ? -3.756 6.317 -40.305 1.00 67.31 517 ARG A N 1
ATOM 3965 C CA . ARG A 1 517 ? -4.613 7.337 -39.678 1.00 67.31 517 ARG A CA 1
ATOM 3966 C C . ARG A 1 517 ? -6.084 7.095 -40.007 1.00 67.31 517 ARG A C 1
ATOM 3968 O O . ARG A 1 517 ? -6.902 7.146 -39.106 1.00 67.31 517 ARG A O 1
ATOM 3975 N N . ALA A 1 518 ? -6.425 6.755 -41.250 1.00 70.50 518 ALA A N 1
ATOM 3976 C CA . ALA A 1 518 ? -7.800 6.436 -41.626 1.00 70.50 518 ALA A CA 1
ATOM 3977 C C . ALA A 1 518 ? -8.319 5.147 -40.962 1.00 70.50 518 ALA A C 1
ATOM 3979 O O . ALA A 1 518 ? -9.482 5.111 -40.591 1.00 70.50 518 ALA A O 1
ATOM 3980 N N . GLU A 1 519 ? -7.492 4.118 -40.765 1.00 68.38 519 GLU A N 1
ATOM 3981 C CA . GLU A 1 519 ? -7.842 2.906 -40.003 1.00 68.38 519 GLU A CA 1
ATOM 3982 C C . GLU A 1 519 ? -7.977 3.195 -38.501 1.00 68.38 519 GLU A C 1
ATOM 3984 O O . GLU A 1 519 ? -8.906 2.713 -37.849 1.00 68.38 519 GLU A O 1
ATOM 3989 N N . ARG A 1 520 ? -7.102 4.047 -37.959 1.00 60.84 520 ARG A N 1
ATOM 3990 C CA . ARG A 1 520 ? -7.157 4.545 -36.578 1.00 60.84 520 ARG A CA 1
ATOM 3991 C C . ARG A 1 520 ? -8.410 5.389 -36.318 1.00 60.84 520 ARG A C 1
ATOM 3993 O O . ARG A 1 520 ? -9.057 5.209 -35.286 1.00 60.84 520 ARG A O 1
ATOM 4000 N N . ASP A 1 521 ? -8.773 6.259 -37.256 1.00 62.41 521 ASP A N 1
ATOM 4001 C CA . ASP A 1 521 ? -9.948 7.133 -37.184 1.00 62.41 521 ASP A CA 1
ATOM 4002 C C . ASP A 1 521 ? -11.246 6.364 -37.491 1.00 62.41 521 ASP A C 1
ATOM 4004 O O . ASP A 1 521 ? -12.253 6.568 -36.817 1.00 62.41 521 ASP A O 1
ATOM 4008 N N . ALA A 1 522 ? -11.232 5.412 -38.433 1.00 64.00 522 ALA A N 1
ATOM 4009 C CA . ALA A 1 522 ? -12.369 4.528 -38.717 1.00 64.00 522 ALA A CA 1
ATOM 4010 C C . ALA A 1 522 ? -12.657 3.546 -37.572 1.00 64.00 522 ALA A C 1
ATOM 4012 O O . ALA A 1 522 ? -13.801 3.134 -37.390 1.00 64.00 522 ALA A O 1
ATOM 4013 N N . GLY A 1 523 ? -11.643 3.196 -36.774 1.00 62.12 523 GLY A N 1
ATOM 4014 C CA . GLY A 1 523 ? -11.822 2.445 -35.533 1.00 62.12 523 GLY A CA 1
ATOM 4015 C C . GLY A 1 523 ? -12.379 3.278 -34.373 1.00 62.12 523 GLY A C 1
ATOM 4016 O O . GLY A 1 523 ? -12.611 2.725 -33.301 1.00 62.12 523 GLY A O 1
ATOM 4017 N N . GLY A 1 524 ? -12.578 4.592 -34.553 1.00 61.41 524 GLY A N 1
ATOM 4018 C CA . GLY A 1 524 ? -13.090 5.484 -33.511 1.00 61.41 524 GLY A CA 1
ATOM 4019 C C . GLY A 1 524 ? -12.189 5.552 -32.278 1.00 61.41 524 GLY A C 1
ATOM 4020 O O . GLY A 1 524 ? -12.644 5.955 -31.215 1.00 61.41 524 GLY A O 1
ATOM 4021 N N . TRP A 1 525 ? -10.918 5.150 -32.382 1.00 61.75 525 TRP A N 1
ATOM 4022 C CA . TRP A 1 525 ? -10.038 4.968 -31.226 1.00 61.75 525 TRP A CA 1
ATOM 4023 C C . TRP A 1 525 ? -9.765 6.267 -30.484 1.00 61.75 525 TRP A C 1
ATOM 4025 O O . TRP A 1 525 ? -9.624 6.244 -29.272 1.00 61.75 525 TRP A O 1
ATOM 4035 N N . HIS A 1 526 ? -9.721 7.404 -31.174 1.00 64.38 526 HIS A N 1
ATOM 4036 C CA . HIS A 1 526 ? -9.562 8.701 -30.519 1.00 64.38 526 HIS A CA 1
ATOM 4037 C C . HIS A 1 526 ? -10.799 9.126 -29.739 1.00 64.38 526 HIS A C 1
ATOM 4039 O O . HIS A 1 526 ? -10.668 9.585 -28.611 1.00 64.38 526 HIS A O 1
ATOM 4045 N N . GLU A 1 527 ? -11.984 8.923 -30.308 1.00 70.94 527 GLU A N 1
ATOM 4046 C CA . GLU A 1 527 ? -13.242 9.183 -29.613 1.00 70.94 527 GLU A CA 1
ATOM 4047 C C . GLU A 1 527 ? -13.419 8.196 -28.456 1.00 70.94 527 GLU A C 1
ATOM 4049 O O . GLU A 1 527 ? -13.799 8.597 -27.366 1.00 70.94 527 GLU A O 1
ATOM 4054 N N . ARG A 1 528 ? -13.004 6.935 -28.635 1.00 71.06 528 ARG A N 1
ATOM 4055 C CA . ARG A 1 528 ? -12.995 5.911 -27.591 1.00 71.06 528 ARG A CA 1
ATOM 4056 C C . ARG A 1 528 ? -11.986 6.209 -26.486 1.00 71.06 528 ARG A C 1
ATOM 4058 O O . ARG A 1 528 ? -12.340 6.061 -25.330 1.00 71.06 528 ARG A O 1
ATOM 4065 N N . ILE A 1 529 ? -10.765 6.634 -26.805 1.00 70.69 529 ILE A N 1
ATOM 4066 C CA . ILE A 1 529 ? -9.748 7.018 -25.814 1.00 70.69 529 ILE A CA 1
ATOM 4067 C C . ILE A 1 529 ? -10.198 8.271 -25.067 1.00 70.69 529 ILE A C 1
ATOM 4069 O O . ILE A 1 529 ? -10.163 8.262 -23.848 1.00 70.69 529 ILE A O 1
ATOM 4073 N N . ALA A 1 530 ? -10.702 9.298 -25.756 1.00 73.62 530 ALA A N 1
ATOM 4074 C CA . ALA A 1 530 ? -11.237 10.495 -25.104 1.00 73.62 530 ALA A CA 1
ATOM 4075 C C . ALA A 1 530 ? -12.451 10.169 -24.216 1.00 73.62 530 ALA A C 1
ATOM 4077 O O . ALA A 1 530 ? -12.603 10.724 -23.132 1.00 73.62 530 ALA A O 1
ATOM 4078 N N . GLN A 1 531 ? -13.300 9.232 -24.644 1.00 73.81 531 GLN A N 1
ATOM 4079 C CA . GLN A 1 531 ? -14.431 8.742 -23.861 1.00 73.81 531 GLN A CA 1
ATOM 4080 C C . GLN A 1 531 ? -13.964 7.923 -22.650 1.00 73.81 531 GLN A C 1
ATOM 4082 O O . GLN A 1 531 ? -14.501 8.106 -21.567 1.00 73.81 531 GLN A O 1
ATOM 4087 N N . LEU A 1 532 ? -12.920 7.101 -22.793 1.00 71.56 532 LEU A N 1
ATOM 4088 C CA . LEU A 1 532 ? -12.294 6.372 -21.687 1.00 71.56 532 LEU A CA 1
ATOM 4089 C C . LEU A 1 532 ? -11.565 7.302 -20.708 1.00 71.56 532 LEU A C 1
ATOM 4091 O O . LEU A 1 532 ? -11.595 7.048 -19.512 1.00 71.56 532 LEU A O 1
ATOM 4095 N N . GLU A 1 533 ? -10.933 8.374 -21.187 1.00 75.19 533 GLU A N 1
ATOM 4096 C CA . GLU A 1 533 ? -10.310 9.411 -20.356 1.00 75.19 533 GLU A CA 1
ATOM 4097 C C . GLU A 1 533 ? -11.372 10.188 -19.567 1.00 75.19 533 GLU A C 1
ATOM 4099 O O . GLU A 1 533 ? -11.190 10.417 -18.374 1.00 75.19 533 GLU A O 1
ATOM 4104 N N . LEU A 1 534 ? -12.510 10.513 -20.194 1.00 81.19 534 LEU A N 1
ATOM 4105 C CA . LEU A 1 534 ? -13.658 11.136 -19.529 1.00 81.19 534 LEU A CA 1
ATOM 4106 C C . LEU A 1 534 ? -14.320 10.188 -18.512 1.00 81.19 534 LEU A C 1
ATOM 4108 O O . LEU A 1 534 ? -14.715 10.609 -17.427 1.00 81.19 534 LEU A O 1
ATOM 4112 N N . GLU A 1 535 ? -14.439 8.900 -18.847 1.00 78.19 535 GLU A N 1
ATOM 4113 C CA . GLU A 1 535 ? -14.932 7.864 -17.933 1.00 78.19 535 GLU A CA 1
ATOM 4114 C C . GLU A 1 535 ? -13.969 7.673 -16.751 1.00 78.19 535 GLU A C 1
ATOM 4116 O O . GLU A 1 535 ? -14.420 7.579 -15.612 1.00 78.19 535 GLU A O 1
ATOM 4121 N N . LEU A 1 536 ? -12.651 7.694 -16.986 1.00 75.88 536 LEU A N 1
ATOM 4122 C CA . LEU A 1 536 ? -11.624 7.645 -15.941 1.00 75.88 536 LEU A CA 1
ATOM 4123 C C . LEU A 1 536 ? -11.673 8.873 -15.031 1.00 75.88 536 LEU A C 1
ATOM 4125 O O . LEU A 1 536 ? -11.598 8.708 -13.815 1.00 75.88 536 LEU A O 1
ATOM 4129 N N . SER A 1 537 ? -11.818 10.082 -15.583 1.00 78.19 537 SER A N 1
ATOM 4130 C CA . SER A 1 537 ? -11.928 11.297 -14.769 1.00 78.19 537 SER A CA 1
ATOM 4131 C C . SER A 1 537 ? -13.216 11.303 -13.947 1.00 78.19 537 SER A C 1
ATOM 4133 O O . SER A 1 537 ? -13.170 11.579 -12.754 1.00 78.19 537 SER A O 1
ATOM 4135 N N . ALA A 1 538 ? -14.347 10.905 -14.538 1.00 80.81 538 ALA A N 1
ATOM 4136 C CA . ALA A 1 538 ? -15.615 10.791 -13.817 1.00 80.81 538 ALA A CA 1
ATOM 4137 C C . ALA A 1 538 ? -15.559 9.724 -12.709 1.00 80.81 538 ALA A C 1
ATOM 4139 O O . ALA A 1 538 ? -16.123 9.912 -11.633 1.00 80.81 538 ALA A O 1
ATOM 4140 N N . LYS A 1 539 ? -14.856 8.607 -12.940 1.00 75.69 539 LYS A N 1
ATOM 4141 C CA . LYS A 1 539 ? -14.650 7.565 -11.925 1.00 75.69 539 LYS A CA 1
ATOM 4142 C C . LYS A 1 539 ? -13.698 8.001 -10.818 1.00 75.69 539 LYS A C 1
ATOM 4144 O O . LYS A 1 539 ? -13.936 7.653 -9.667 1.00 75.69 539 LYS A O 1
ATOM 4149 N N . ALA A 1 540 ? -12.662 8.771 -11.141 1.00 74.19 540 ALA A N 1
ATOM 4150 C CA . ALA A 1 540 ? -11.788 9.368 -10.137 1.00 74.19 540 ALA A CA 1
ATOM 4151 C C . ALA A 1 540 ? -12.569 10.336 -9.232 1.00 74.19 540 ALA A C 1
ATOM 4153 O O . ALA A 1 540 ? -12.475 10.226 -8.014 1.00 74.19 540 ALA A O 1
ATOM 4154 N N . GLU A 1 541 ? -13.415 11.195 -9.810 1.00 80.38 541 GLU A N 1
ATOM 4155 C CA . GLU A 1 541 ? -14.312 12.072 -9.045 1.00 80.38 541 GLU A CA 1
ATOM 4156 C C . GLU A 1 541 ? -15.297 11.271 -8.172 1.00 80.38 541 GLU A C 1
ATOM 4158 O O . GLU A 1 541 ? -15.506 11.612 -7.010 1.00 80.38 541 GLU A O 1
ATOM 4163 N N . GLU A 1 542 ? -15.860 10.165 -8.677 1.00 76.88 542 GLU A N 1
ATOM 4164 C CA . GLU A 1 542 ? -16.751 9.290 -7.896 1.00 76.88 542 GLU A CA 1
ATOM 4165 C C . GLU A 1 542 ? -16.032 8.651 -6.691 1.00 76.88 542 GLU A C 1
ATOM 4167 O O . GLU A 1 542 ? -16.620 8.537 -5.611 1.00 76.88 542 GLU A O 1
ATOM 4172 N N . VAL A 1 543 ? -14.760 8.270 -6.849 1.00 75.50 543 VAL A N 1
ATOM 4173 C CA . VAL A 1 543 ? -13.922 7.737 -5.761 1.00 75.50 543 VAL A CA 1
ATOM 4174 C C . VAL A 1 543 ? -13.589 8.828 -4.742 1.00 75.50 543 VAL A C 1
ATOM 4176 O O . VAL A 1 543 ? -13.777 8.609 -3.547 1.00 75.50 543 VAL A O 1
ATOM 4179 N N . GLU A 1 544 ? -13.194 10.026 -5.178 1.00 78.62 544 GLU A N 1
ATOM 4180 C CA . GLU A 1 544 ? -12.944 11.156 -4.272 1.00 78.62 544 GLU A CA 1
ATOM 4181 C C . GLU A 1 544 ? -14.214 11.567 -3.501 1.00 78.62 544 GLU A C 1
ATOM 4183 O O . GLU A 1 544 ? -14.185 11.832 -2.291 1.00 78.62 544 GLU A O 1
ATOM 4188 N N . GLU A 1 545 ? -15.375 11.568 -4.161 1.00 79.94 545 GLU A N 1
ATOM 4189 C CA . GLU A 1 545 ? -16.663 11.772 -3.501 1.00 79.94 545 GLU A CA 1
ATOM 4190 C C . GLU A 1 545 ? -16.993 10.653 -2.501 1.00 79.94 545 GLU A C 1
ATOM 4192 O O . GLU A 1 545 ? -17.540 10.922 -1.427 1.00 79.94 545 GLU A O 1
ATOM 4197 N N . ALA A 1 546 ? -16.681 9.396 -2.818 1.00 72.00 546 ALA A N 1
ATOM 4198 C CA . ALA A 1 546 ? -16.884 8.279 -1.901 1.00 72.00 546 ALA A CA 1
ATOM 4199 C C . ALA A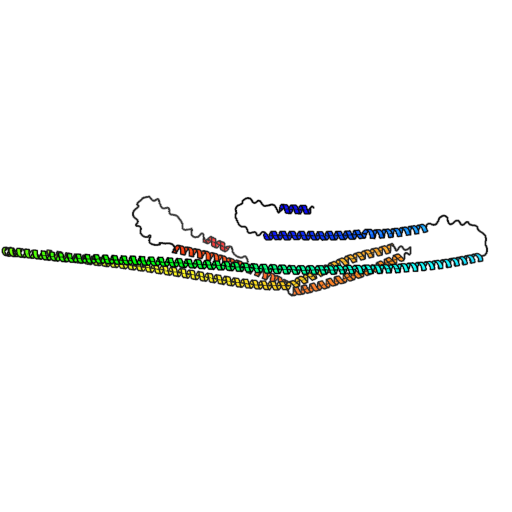 1 546 ? -15.980 8.399 -0.663 1.00 72.00 546 ALA A C 1
ATOM 4201 O O . ALA A 1 546 ? -16.473 8.274 0.462 1.00 72.00 546 ALA A O 1
ATOM 4202 N N . ASP A 1 547 ? -14.704 8.736 -0.842 1.00 76.38 547 ASP A N 1
ATOM 4203 C CA . ASP A 1 547 ? -13.741 8.923 0.245 1.00 76.38 547 ASP A CA 1
ATOM 4204 C C . ASP A 1 547 ? -14.122 10.088 1.156 1.00 76.38 547 ASP A C 1
ATOM 4206 O O . ASP A 1 547 ? -14.106 9.968 2.386 1.00 76.38 547 ASP A O 1
ATOM 4210 N N . THR A 1 548 ? -14.554 11.213 0.582 1.00 82.94 548 THR A N 1
ATOM 4211 C CA . THR A 1 548 ? -15.040 12.351 1.374 1.00 82.94 548 THR A CA 1
ATOM 4212 C C . THR A 1 548 ? -16.302 12.002 2.169 1.00 82.94 548 THR A C 1
ATOM 4214 O O . THR A 1 548 ? -16.423 12.416 3.329 1.00 82.94 548 THR A O 1
ATOM 4217 N N . ARG A 1 549 ? -17.212 11.184 1.617 1.00 78.31 549 ARG A N 1
ATOM 4218 C CA . ARG A 1 549 ? -18.384 10.662 2.346 1.00 78.31 549 ARG A CA 1
ATOM 4219 C C . ARG A 1 549 ? -17.983 9.702 3.467 1.00 78.31 549 ARG A C 1
ATOM 4221 O O . ARG A 1 549 ? -18.497 9.842 4.578 1.00 78.31 549 ARG A O 1
ATOM 4228 N N . ILE A 1 550 ? -17.042 8.787 3.225 1.00 79.56 550 ILE A N 1
ATOM 4229 C CA . ILE A 1 550 ? -16.515 7.865 4.246 1.00 79.56 550 ILE A CA 1
ATOM 4230 C C . ILE A 1 550 ? -15.856 8.655 5.384 1.00 79.56 550 ILE A C 1
ATOM 4232 O O . ILE A 1 550 ? -16.147 8.415 6.556 1.00 79.56 550 ILE A O 1
ATOM 4236 N N . LEU A 1 551 ? -15.035 9.659 5.068 1.00 78.31 551 LEU A N 1
ATOM 4237 C CA . LEU A 1 551 ? -14.427 10.544 6.065 1.00 78.31 551 LEU A CA 1
ATOM 4238 C C . LEU A 1 551 ? -15.477 11.337 6.856 1.00 78.31 551 LEU A C 1
ATOM 4240 O O . LEU A 1 551 ? -15.320 11.529 8.066 1.00 78.31 551 LEU A O 1
ATOM 4244 N N . GLY A 1 552 ? -16.557 11.776 6.205 1.00 82.06 552 GLY A N 1
ATOM 4245 C CA . GLY A 1 552 ? -17.715 12.385 6.861 1.00 82.06 552 GLY A CA 1
ATOM 4246 C C . GLY A 1 552 ? -18.363 11.443 7.878 1.00 82.06 552 GLY A C 1
ATOM 4247 O O . GLY A 1 552 ? -18.482 11.797 9.054 1.00 82.06 552 GLY A O 1
ATOM 4248 N N . ALA A 1 553 ? -18.682 10.218 7.455 1.00 74.38 553 ALA A N 1
ATOM 4249 C CA . ALA A 1 553 ? -19.267 9.186 8.309 1.00 74.38 553 ALA A CA 1
ATOM 4250 C C . ALA A 1 553 ? -18.346 8.810 9.484 1.00 74.38 553 ALA A C 1
ATOM 4252 O O . ALA A 1 553 ? -18.806 8.668 10.617 1.00 74.38 553 ALA A O 1
ATOM 4253 N N . LEU A 1 554 ? -17.030 8.718 9.262 1.00 76.75 554 LEU A N 1
ATOM 4254 C CA . LEU A 1 554 ? -16.046 8.458 10.318 1.00 76.75 554 LEU A CA 1
ATOM 4255 C C . LEU A 1 554 ? -15.976 9.596 11.345 1.00 76.75 554 LEU A C 1
ATOM 4257 O O . LEU A 1 554 ? -15.897 9.340 12.550 1.00 76.75 554 LEU A O 1
ATOM 4261 N N . ARG A 1 555 ? -16.032 10.861 10.904 1.00 84.69 555 ARG A N 1
ATOM 4262 C CA . ARG A 1 555 ? -16.082 12.021 11.813 1.00 84.69 555 ARG A CA 1
ATOM 4263 C C . ARG A 1 555 ? -17.360 12.025 12.645 1.00 84.69 555 ARG A C 1
ATOM 4265 O O . ARG A 1 555 ? -17.298 12.320 13.841 1.00 84.69 555 ARG A O 1
ATOM 4272 N N . GLU A 1 556 ? -18.494 11.689 12.042 1.00 80.25 556 GLU A N 1
ATOM 4273 C CA . GLU A 1 556 ? -19.772 11.593 12.743 1.00 80.25 556 GLU A CA 1
ATOM 4274 C C . GLU A 1 556 ? -19.780 10.436 13.749 1.00 80.25 556 GLU A C 1
ATOM 4276 O O . GLU A 1 556 ? -20.104 10.657 14.914 1.00 80.25 556 GLU A O 1
ATOM 4281 N N . ASN A 1 557 ? -19.268 9.259 13.377 1.00 72.31 557 ASN A N 1
ATOM 4282 C CA . ASN A 1 557 ? -19.060 8.145 14.306 1.00 72.31 557 ASN A CA 1
ATOM 4283 C C . ASN A 1 557 ? -18.143 8.526 15.475 1.00 72.31 557 ASN A C 1
ATOM 4285 O O . ASN A 1 557 ? -18.448 8.230 16.629 1.00 72.31 557 ASN A O 1
ATOM 4289 N N . LYS A 1 558 ? -17.046 9.250 15.217 1.00 84.19 558 LYS A N 1
ATOM 4290 C CA . LYS A 1 558 ? -16.158 9.754 16.277 1.00 84.19 558 LYS A CA 1
ATOM 4291 C C . LYS A 1 558 ? -16.883 10.730 17.208 1.00 84.19 558 LYS A C 1
ATOM 4293 O O . LYS A 1 558 ? -16.679 10.689 18.424 1.00 84.19 558 LYS A O 1
ATOM 4298 N N . ARG A 1 559 ? -17.746 11.594 16.663 1.00 87.81 559 ARG A N 1
ATOM 4299 C CA . ARG A 1 559 ? -18.588 12.510 17.444 1.00 87.81 559 ARG A CA 1
ATOM 4300 C C . ARG A 1 559 ? -19.609 11.746 18.294 1.00 87.81 559 ARG A C 1
ATOM 4302 O O . ARG A 1 559 ? -19.728 12.055 19.478 1.00 87.81 559 ARG A O 1
ATOM 4309 N N . LEU A 1 560 ? -20.308 10.764 17.727 1.00 80.94 560 LEU A N 1
ATOM 4310 C CA . LEU A 1 560 ? -21.273 9.924 18.444 1.00 80.94 560 LEU A CA 1
ATOM 4311 C C . LEU A 1 560 ? -20.588 9.102 19.543 1.00 80.94 560 LEU A C 1
ATOM 4313 O O . LEU A 1 560 ? -21.061 9.076 20.676 1.00 80.94 560 LEU A O 1
ATOM 4317 N N . ALA A 1 561 ? -19.416 8.526 19.270 1.00 76.31 561 ALA A N 1
ATOM 4318 C CA . ALA A 1 561 ? -18.609 7.829 20.270 1.00 76.31 561 ALA A CA 1
ATOM 4319 C C . ALA A 1 561 ? -18.201 8.753 21.433 1.00 76.31 561 ALA A C 1
ATOM 4321 O O . ALA A 1 561 ? -18.284 8.364 22.599 1.00 76.31 561 ALA A O 1
ATOM 4322 N N . ALA A 1 562 ? -17.819 10.003 21.146 1.00 81.12 562 ALA A N 1
ATOM 4323 C CA . ALA A 1 562 ? -17.522 10.996 22.178 1.00 81.12 562 ALA A CA 1
ATOM 4324 C C . ALA A 1 562 ? -18.766 11.382 23.002 1.00 81.12 562 ALA A C 1
ATOM 4326 O O . ALA A 1 562 ? -18.668 11.533 24.222 1.00 81.12 562 ALA A O 1
ATOM 4327 N N . GLN A 1 563 ? -19.938 11.507 22.367 1.00 84.81 563 GLN A N 1
ATOM 4328 C CA . GLN A 1 563 ? -21.207 11.746 23.063 1.00 84.81 563 GLN A CA 1
ATOM 4329 C C . GLN A 1 563 ? -21.586 10.571 23.970 1.00 84.81 563 GLN A C 1
ATOM 4331 O O . GLN A 1 563 ? -21.916 10.794 25.134 1.00 84.81 563 GLN A O 1
ATOM 4336 N N . ASN A 1 564 ? -21.449 9.335 23.486 1.00 78.62 564 ASN A N 1
ATOM 4337 C CA . ASN A 1 564 ? -21.669 8.129 24.281 1.00 78.62 564 ASN A CA 1
ATOM 4338 C C . ASN A 1 564 ? -20.720 8.055 25.479 1.00 78.62 564 ASN A C 1
ATOM 4340 O O . ASN A 1 564 ? -21.167 7.826 26.602 1.00 78.62 564 ASN A O 1
ATOM 4344 N N . LYS A 1 565 ? -19.432 8.360 25.288 1.00 84.00 565 LYS A N 1
ATOM 4345 C CA . LYS A 1 565 ? -18.463 8.443 26.391 1.00 84.00 565 LYS A CA 1
ATOM 4346 C C . LYS A 1 565 ? -18.857 9.505 27.427 1.00 84.00 565 LYS A C 1
ATOM 4348 O O . LYS A 1 565 ? -18.739 9.271 28.628 1.00 84.00 565 LYS A O 1
ATOM 4353 N N . ALA A 1 566 ? -19.362 10.660 26.990 1.00 81.25 566 ALA A N 1
ATOM 4354 C CA . ALA A 1 566 ? -19.835 11.714 27.888 1.00 81.25 566 ALA A CA 1
ATOM 4355 C C . ALA A 1 566 ? -21.116 11.318 28.648 1.00 81.25 566 ALA A C 1
ATOM 4357 O O . ALA A 1 566 ? -21.256 11.654 29.825 1.00 81.25 566 ALA A O 1
ATOM 4358 N N . LEU A 1 567 ? -22.043 10.600 28.007 1.00 81.12 567 LEU A N 1
ATOM 4359 C CA . LEU A 1 567 ? -23.237 10.056 28.660 1.00 81.12 567 LEU A CA 1
ATOM 4360 C C . LEU A 1 567 ? -22.876 8.972 29.680 1.00 81.12 567 LEU A C 1
ATOM 4362 O O . LEU A 1 567 ? -23.376 9.015 30.801 1.00 81.12 567 LEU A O 1
ATOM 4366 N N . GLN A 1 568 ? -21.952 8.071 29.342 1.00 78.19 568 GLN A N 1
ATOM 4367 C CA . GLN A 1 568 ? -21.414 7.076 30.274 1.00 78.19 568 GLN A CA 1
ATOM 4368 C C . GLN A 1 568 ? -20.743 7.736 31.482 1.00 78.19 568 GLN A C 1
ATOM 4370 O O . GLN A 1 568 ? -21.010 7.341 32.612 1.00 78.19 568 GLN A O 1
ATOM 4375 N N . ALA A 1 569 ? -19.950 8.794 31.278 1.00 79.81 569 ALA A N 1
ATOM 4376 C CA . ALA A 1 569 ? -19.350 9.552 32.375 1.00 79.81 569 ALA A CA 1
ATOM 4377 C C . ALA A 1 569 ? -20.407 10.226 33.270 1.00 79.81 569 ALA A C 1
ATOM 4379 O O . ALA A 1 569 ? -20.269 10.221 34.490 1.00 79.81 569 ALA A O 1
ATOM 4380 N N . LYS A 1 570 ? -21.489 10.770 32.691 1.00 80.50 570 LYS A N 1
ATOM 4381 C CA . LYS A 1 570 ? -22.616 11.332 33.459 1.00 80.50 570 LYS A CA 1
ATOM 4382 C C . LYS A 1 570 ? -23.369 10.264 34.250 1.00 80.50 570 LYS A C 1
ATOM 4384 O O . LYS A 1 570 ? -23.725 10.516 35.396 1.00 80.50 570 LYS A O 1
ATOM 4389 N N . LEU A 1 571 ? -23.593 9.088 33.664 1.00 75.94 571 LEU A N 1
ATOM 4390 C CA . LEU A 1 571 ? -24.203 7.943 34.344 1.00 75.94 571 LEU A CA 1
ATOM 4391 C C . LEU A 1 571 ? -23.321 7.439 35.488 1.00 75.94 571 LEU A C 1
ATOM 4393 O O . LEU A 1 571 ? -23.826 7.233 36.585 1.00 75.94 571 LEU A O 1
ATOM 4397 N N . ALA A 1 572 ? -22.010 7.323 35.266 1.00 74.25 572 ALA A N 1
ATOM 4398 C CA . ALA A 1 572 ? -21.050 6.975 36.308 1.00 74.25 572 ALA A CA 1
ATOM 4399 C C . ALA A 1 572 ? -21.042 8.019 37.435 1.00 74.25 572 ALA A C 1
ATOM 4401 O O . ALA A 1 572 ? -21.051 7.654 38.605 1.00 74.25 572 ALA A O 1
ATOM 4402 N N . HIS A 1 573 ? -21.121 9.315 37.111 1.00 74.56 573 HIS A N 1
ATOM 4403 C CA . HIS A 1 573 ? -21.235 10.375 38.115 1.00 74.56 573 HIS A CA 1
ATOM 4404 C C . HIS A 1 573 ? -22.557 10.339 38.889 1.00 74.56 573 HIS A C 1
ATOM 4406 O O . HIS A 1 573 ? -22.557 10.582 40.093 1.00 74.56 573 HIS A O 1
ATOM 4412 N N . ALA A 1 574 ? -23.671 10.032 38.220 1.00 69.69 574 ALA A N 1
ATOM 4413 C CA . ALA A 1 574 ? -24.970 9.866 38.863 1.00 69.69 574 ALA A CA 1
ATOM 4414 C C . ALA A 1 574 ? -25.000 8.627 39.773 1.00 69.69 574 ALA A C 1
ATOM 4416 O O . ALA A 1 574 ? -25.605 8.675 40.839 1.00 69.69 574 ALA A O 1
ATOM 4417 N N . ALA A 1 575 ? -24.312 7.548 39.387 1.00 67.19 575 ALA A N 1
ATOM 4418 C CA . ALA A 1 575 ? -24.154 6.344 40.200 1.00 67.19 575 ALA A CA 1
ATOM 4419 C C . ALA A 1 575 ? -23.171 6.537 41.371 1.00 67.19 575 ALA A C 1
ATOM 4421 O O . ALA A 1 575 ? -23.343 5.926 42.421 1.00 67.19 575 ALA A O 1
ATOM 4422 N N . ALA A 1 576 ? -22.161 7.397 41.208 1.00 62.00 576 ALA A N 1
ATOM 4423 C CA . ALA A 1 576 ? -21.147 7.689 42.220 1.00 62.00 576 ALA A CA 1
ATOM 4424 C C . ALA A 1 576 ? -21.534 8.819 43.189 1.00 62.00 576 ALA A C 1
ATOM 4426 O O . ALA A 1 576 ? -20.782 9.078 44.125 1.00 62.00 576 ALA A O 1
ATOM 4427 N N . ALA A 1 577 ? -22.667 9.503 42.990 1.00 50.84 577 ALA A N 1
ATOM 4428 C CA . ALA A 1 577 ? -23.178 10.488 43.940 1.00 50.84 577 ALA A CA 1
ATOM 4429 C C . ALA A 1 577 ? -23.673 9.767 45.213 1.00 50.84 577 ALA A C 1
ATOM 4431 O O . ALA A 1 577 ? -24.717 9.112 45.172 1.00 50.84 577 ALA A O 1
ATOM 4432 N N . PRO A 1 578 ? -22.969 9.867 46.356 1.00 53.38 578 PRO A N 1
ATOM 4433 C CA . PRO A 1 578 ? -23.414 9.245 47.588 1.00 53.38 578 PRO A CA 1
ATOM 4434 C C . PRO A 1 578 ? -24.443 10.163 48.259 1.00 53.38 578 PRO A C 1
ATOM 4436 O O . PRO A 1 578 ? -24.137 11.304 48.597 1.00 53.38 578 PRO A O 1
ATOM 4439 N N . GLY A 1 579 ? -25.659 9.657 48.476 1.00 50.66 579 GLY A N 1
ATOM 4440 C CA . GLY A 1 579 ? -26.630 10.271 49.386 1.00 50.66 579 GLY A CA 1
ATOM 4441 C C . GLY A 1 579 ? -27.659 11.192 48.730 1.00 50.66 579 GLY A C 1
ATOM 4442 O O . GLY A 1 579 ? -27.629 12.408 48.895 1.00 50.66 579 GLY A O 1
ATOM 4443 N N . GLY A 1 580 ? -28.641 10.585 48.065 1.00 44.12 580 GLY A N 1
ATOM 4444 C CA . GLY A 1 580 ? -29.963 11.169 47.841 1.00 44.12 580 GLY A CA 1
ATOM 4445 C C . GLY A 1 580 ? -30.960 10.711 48.908 1.00 44.12 580 GLY A C 1
ATOM 4446 O O . GLY A 1 580 ? -32.045 10.264 48.560 1.00 44.12 580 GLY A O 1
ATOM 4447 N N . GLU A 1 581 ? -30.594 10.781 50.190 1.00 42.12 581 GLU A N 1
ATOM 4448 C CA . GLU A 1 581 ? -31.538 10.636 51.302 1.00 42.12 581 GLU A CA 1
ATOM 4449 C C . GLU A 1 581 ? -31.809 12.010 51.936 1.00 42.12 581 GLU A C 1
ATOM 4451 O O . GLU A 1 581 ? -30.909 12.705 52.402 1.00 42.12 581 GLU A O 1
ATOM 4456 N N . ALA A 1 582 ? -33.090 12.383 51.919 1.00 47.78 582 ALA A N 1
ATOM 4457 C CA . ALA A 1 582 ? -33.765 13.252 52.880 1.00 47.78 582 ALA A CA 1
ATOM 4458 C C . ALA A 1 582 ? -33.145 14.636 53.202 1.00 47.78 582 ALA A C 1
ATOM 4460 O O . ALA A 1 582 ? -32.591 14.879 54.271 1.00 47.78 582 ALA A O 1
ATOM 4461 N N . ARG A 1 583 ? -33.431 15.629 52.350 1.00 40.56 583 ARG A N 1
ATOM 4462 C CA . ARG A 1 583 ? -33.661 17.021 52.795 1.00 40.56 583 ARG A CA 1
ATOM 4463 C C . ARG A 1 583 ? -35.093 17.444 52.466 1.00 40.56 583 ARG A C 1
ATOM 4465 O O . ARG A 1 583 ? -35.336 18.293 51.618 1.00 40.56 583 ARG A O 1
ATOM 4472 N N . MET A 1 584 ? -36.045 16.826 53.151 1.00 46.66 584 MET A N 1
ATOM 4473 C CA . MET A 1 584 ? -37.399 17.345 53.343 1.00 46.66 584 MET A CA 1
ATOM 4474 C C . MET A 1 584 ? -37.619 17.439 54.856 1.00 46.66 584 MET A C 1
ATOM 4476 O O . MET A 1 584 ? -37.218 16.535 55.580 1.00 46.66 584 MET A O 1
ATOM 4480 N N . ALA A 1 585 ? -38.249 18.531 55.293 1.00 46.47 585 ALA A N 1
ATOM 4481 C CA . ALA A 1 585 ? -38.559 18.915 56.676 1.00 46.47 585 ALA A CA 1
ATOM 4482 C C . ALA A 1 585 ? -37.439 19.615 57.485 1.00 46.47 585 ALA A C 1
ATOM 4484 O O . ALA A 1 585 ? -36.823 19.053 58.385 1.00 46.47 585 ALA A O 1
ATOM 4485 N N . GLN A 1 586 ? -37.277 20.921 57.245 1.00 36.16 586 GLN A N 1
ATOM 4486 C CA . GLN A 1 586 ? -37.004 21.880 58.324 1.00 36.16 586 GLN A CA 1
ATOM 4487 C C . GLN A 1 586 ? -38.240 22.782 58.495 1.00 36.16 586 GLN A C 1
ATOM 4489 O O . GLN A 1 586 ? -38.772 23.257 57.488 1.00 36.16 586 GLN A O 1
ATOM 4494 N N . PRO A 1 587 ? -38.722 23.015 59.730 1.00 45.06 587 PRO A N 1
ATOM 4495 C CA . PRO A 1 587 ? -39.906 23.824 59.979 1.00 45.06 587 PRO A CA 1
ATOM 4496 C C . PRO A 1 587 ? -39.559 25.315 59.881 1.00 45.06 587 PRO A C 1
ATOM 4498 O O . PRO A 1 587 ? -38.623 25.796 60.521 1.00 45.06 587 PRO A O 1
ATOM 4501 N N . LEU A 1 588 ? -40.334 26.052 59.082 1.00 40.31 588 LEU A N 1
ATOM 4502 C CA . LEU A 1 588 ? -40.332 27.512 59.088 1.00 40.31 588 LEU A CA 1
ATOM 4503 C C . LEU A 1 588 ? -40.850 28.007 60.445 1.00 40.31 588 LEU A C 1
ATOM 4505 O O . LEU A 1 588 ? -42.054 28.003 60.692 1.00 40.31 588 LEU A O 1
ATOM 4509 N N . ALA A 1 589 ? -39.937 28.469 61.295 1.00 43.06 589 ALA A N 1
ATOM 4510 C CA . ALA A 1 589 ? -40.247 29.309 62.441 1.00 43.06 589 ALA A CA 1
ATOM 4511 C C . ALA A 1 589 ? -39.652 30.710 62.232 1.00 43.06 589 ALA A C 1
ATOM 4513 O O . ALA A 1 589 ? -38.451 30.870 62.017 1.00 43.06 589 ALA A O 1
ATOM 4514 N N . ASP A 1 590 ? -40.550 31.693 62.271 1.00 46.03 590 ASP A N 1
ATOM 4515 C CA . ASP A 1 590 ? -40.366 33.099 62.627 1.00 46.03 590 ASP A CA 1
ATOM 4516 C C . ASP A 1 590 ? -39.044 33.794 62.277 1.00 46.03 590 ASP A C 1
ATOM 4518 O O . ASP A 1 590 ? -38.089 33.819 63.054 1.00 46.03 590 ASP A O 1
ATOM 4522 N N . ARG A 1 591 ? -39.081 34.569 61.186 1.00 38.44 591 ARG A N 1
ATOM 4523 C CA . ARG A 1 591 ? -38.451 35.896 61.156 1.00 38.44 591 ARG A CA 1
ATOM 4524 C C . ARG A 1 591 ? -39.369 36.907 60.487 1.00 38.44 591 ARG A C 1
ATOM 4526 O O . ARG A 1 591 ? -39.341 37.132 59.280 1.00 38.44 591 ARG A O 1
ATOM 4533 N N . THR A 1 592 ? -40.161 37.552 61.329 1.00 49.50 592 THR A N 1
ATOM 4534 C CA . THR A 1 592 ? -40.726 38.873 61.088 1.00 49.50 592 THR A CA 1
ATOM 4535 C C . THR A 1 592 ? -39.591 39.867 60.834 1.00 49.50 592 THR A C 1
ATOM 4537 O O . THR A 1 592 ? -38.769 40.127 61.706 1.00 49.50 592 THR A O 1
ATOM 4540 N N . ASN A 1 593 ? -39.530 40.444 59.634 1.00 38.66 593 ASN A N 1
ATOM 4541 C CA . ASN A 1 593 ? -38.989 41.789 59.460 1.00 38.66 593 ASN A CA 1
ATOM 4542 C C . ASN A 1 593 ? -39.519 42.433 58.176 1.00 38.66 593 ASN A C 1
ATOM 4544 O O . ASN A 1 593 ? -39.036 42.199 57.072 1.00 38.66 593 ASN A O 1
ATOM 4548 N N . ARG A 1 594 ? -40.552 43.257 58.388 1.00 46.09 594 ARG A N 1
ATOM 4549 C CA . ARG A 1 594 ? -40.822 44.542 57.729 1.00 46.09 594 ARG A CA 1
ATOM 4550 C C . ARG A 1 594 ? -39.760 44.976 56.707 1.00 46.09 594 ARG A C 1
ATOM 4552 O O . ARG A 1 594 ? -38.666 45.373 57.101 1.00 46.09 594 ARG A O 1
ATOM 4559 N N . ARG A 1 595 ? -40.171 45.096 55.443 1.00 36.16 595 ARG A N 1
ATOM 4560 C CA . ARG A 1 595 ? -39.954 46.314 54.642 1.00 36.16 595 ARG A CA 1
ATOM 4561 C C . ARG A 1 595 ? -40.843 46.317 53.395 1.00 36.16 595 ARG A C 1
ATOM 4563 O O . ARG A 1 595 ? -40.637 45.560 52.461 1.00 36.16 595 ARG A O 1
ATOM 4570 N N . GLU A 1 596 ? -41.882 47.137 53.513 1.00 37.19 596 GLU A N 1
ATOM 4571 C CA . GLU A 1 596 ? -42.503 48.016 52.515 1.00 37.19 596 GLU A CA 1
ATOM 4572 C C . GLU A 1 596 ? -42.335 47.687 51.023 1.00 37.19 596 GLU A C 1
ATOM 4574 O O . GLU A 1 596 ? -41.249 47.744 50.450 1.00 37.19 596 GLU A O 1
ATOM 4579 N N . ALA A 1 597 ? -43.486 47.467 50.386 1.00 44.84 597 ALA A N 1
ATOM 4580 C CA . ALA A 1 597 ? -43.679 47.570 48.947 1.00 44.84 597 ALA A CA 1
ATOM 4581 C C . ALA A 1 597 ? -43.507 49.017 48.444 1.00 44.84 597 ALA A C 1
ATOM 4583 O O . ALA A 1 597 ? -43.846 49.967 49.153 1.00 44.84 597 ALA A O 1
ATOM 4584 N N . PRO A 1 598 ? -43.128 49.175 47.166 1.00 52.38 598 PRO A N 1
ATOM 4585 C CA . PRO A 1 598 ? -43.837 50.109 46.296 1.00 52.38 598 PRO A CA 1
ATOM 4586 C C . PRO A 1 598 ? -44.288 49.435 44.976 1.00 52.38 598 PRO A C 1
ATOM 4588 O O . PRO A 1 598 ? -43.964 48.274 44.725 1.00 52.38 598 PRO A O 1
ATOM 4591 N N . PRO A 1 599 ? -45.139 50.106 44.177 1.00 54.56 599 PRO A N 1
ATOM 4592 C CA . PRO A 1 599 ? -46.261 49.454 43.517 1.00 54.56 599 PRO A CA 1
ATOM 4593 C C . PRO A 1 599 ? -45.997 48.978 42.085 1.00 54.56 599 PRO A C 1
ATOM 4595 O O . PRO A 1 599 ? -45.113 49.437 41.366 1.00 54.56 599 PRO A O 1
ATOM 4598 N N . VAL A 1 600 ? -46.890 48.073 41.696 1.00 49.84 600 VAL A N 1
ATOM 4599 C CA . VAL A 1 600 ? -47.208 47.578 40.357 1.00 49.84 600 VAL A CA 1
ATOM 4600 C C . VAL A 1 600 ? -47.136 48.666 39.275 1.00 49.84 600 VAL A C 1
ATOM 4602 O O . VAL A 1 600 ? -47.803 49.694 39.367 1.00 49.84 600 VAL A O 1
ATOM 4605 N N . SER A 1 601 ? -46.410 48.368 38.194 1.00 39.84 601 SER A N 1
ATOM 4606 C CA . SER A 1 601 ? -46.640 48.931 36.857 1.00 39.84 601 SER A CA 1
ATOM 4607 C C . SER A 1 601 ? -47.042 47.792 35.907 1.00 39.84 601 SER A C 1
ATOM 4609 O O . SER A 1 601 ? -46.308 46.804 35.824 1.00 39.84 601 SER A O 1
ATOM 4611 N N . PRO A 1 602 ? -48.188 47.879 35.206 1.00 53.50 602 PRO A N 1
ATOM 4612 C CA . PRO A 1 602 ? -48.638 46.860 34.269 1.00 53.50 602 PRO A CA 1
ATOM 4613 C C . PRO A 1 602 ? -48.158 47.201 32.853 1.00 53.50 602 PRO A C 1
ATOM 4615 O O . PRO A 1 602 ? -48.441 48.281 32.339 1.00 53.50 602 PRO A O 1
ATOM 4618 N N . GLY A 1 603 ? -47.456 46.278 32.198 1.00 51.22 603 GLY A N 1
ATOM 4619 C CA . GLY A 1 603 ? -47.143 46.425 30.776 1.00 51.22 603 GLY A CA 1
ATOM 4620 C C . GLY A 1 603 ? -45.892 45.684 30.335 1.00 51.22 603 GLY A C 1
ATOM 4621 O O . GLY A 1 603 ? -44.829 46.282 30.211 1.00 51.22 603 GLY A O 1
ATOM 4622 N N . ALA A 1 604 ? -46.024 44.394 30.027 1.00 38.22 604 ALA A N 1
ATOM 4623 C CA . ALA A 1 604 ? -45.074 43.707 29.159 1.00 38.22 604 ALA A CA 1
ATOM 4624 C C . ALA A 1 604 ? -45.810 42.648 28.330 1.00 38.22 604 ALA A C 1
ATOM 4626 O O . ALA A 1 604 ? -46.361 41.681 28.848 1.00 38.22 604 ALA A O 1
ATOM 4627 N N . SER A 1 605 ? -45.842 42.922 27.031 1.00 46.41 605 SER A N 1
ATOM 4628 C CA . SER A 1 605 ? -46.490 42.185 25.951 1.00 46.41 605 SER A CA 1
ATOM 4629 C C . SER A 1 605 ? -45.810 40.825 25.685 1.00 46.41 605 SER A C 1
ATOM 4631 O O . SER A 1 605 ? -44.580 40.748 25.792 1.00 46.41 605 SER A O 1
ATOM 4633 N N . PRO A 1 606 ? -46.543 39.759 25.307 1.00 49.56 606 PRO A N 1
ATOM 4634 C CA . PRO A 1 606 ? -45.966 38.450 25.027 1.00 49.56 606 PRO A CA 1
ATOM 4635 C C . PRO A 1 606 ? -45.546 38.374 23.553 1.00 49.56 606 PRO A C 1
ATOM 4637 O O . PRO A 1 606 ? -46.329 37.947 22.716 1.00 49.56 606 PRO A O 1
ATOM 4640 N N . ASP A 1 607 ? -44.326 38.809 23.209 1.00 49.44 607 ASP A N 1
ATOM 4641 C CA . ASP A 1 607 ? -43.886 38.749 21.801 1.00 49.44 607 ASP A CA 1
ATOM 4642 C C . ASP A 1 607 ? -42.372 38.547 21.584 1.00 49.44 607 ASP A C 1
ATOM 4644 O O . ASP A 1 607 ? -41.690 39.241 20.815 1.00 49.44 607 ASP A O 1
ATOM 4648 N N . LYS A 1 608 ? -41.793 37.574 22.300 1.00 48.81 608 LYS A N 1
ATOM 4649 C CA . LYS A 1 608 ? -40.387 37.162 22.112 1.00 48.81 608 LYS A CA 1
ATOM 4650 C C . LYS A 1 608 ? -40.164 35.644 22.144 1.00 48.81 608 LYS A C 1
ATOM 4652 O O . LYS A 1 608 ? -39.164 35.191 22.684 1.00 48.81 608 LYS A O 1
ATOM 4657 N N . ALA A 1 609 ? -41.037 34.871 21.498 1.00 48.34 609 ALA A N 1
ATOM 4658 C CA . ALA A 1 609 ? -40.797 33.441 21.240 1.00 48.34 609 ALA A CA 1
ATOM 4659 C C . ALA A 1 609 ? -40.634 33.075 19.745 1.00 48.34 609 ALA A C 1
ATOM 4661 O O . ALA A 1 609 ? -40.398 31.919 19.431 1.00 48.34 609 ALA A O 1
ATOM 4662 N N . GLY A 1 610 ? -40.699 34.037 18.810 1.00 47.06 610 GLY A N 1
ATOM 4663 C CA . GLY A 1 610 ? -40.746 33.745 17.361 1.00 47.06 610 GLY A CA 1
ATOM 4664 C C . GLY A 1 610 ? -39.525 34.130 16.512 1.00 47.06 610 GLY A C 1
ATOM 4665 O O . GLY A 1 610 ? -39.601 34.078 15.289 1.00 47.06 610 GLY A O 1
ATOM 4666 N N . ARG A 1 611 ? -38.399 34.570 17.096 1.00 50.72 611 ARG A N 1
ATOM 4667 C CA . ARG A 1 611 ? -37.279 35.147 16.308 1.00 50.72 611 ARG A CA 1
ATOM 4668 C C . ARG A 1 611 ? -36.162 34.176 15.904 1.00 50.72 611 ARG A C 1
ATOM 4670 O O . ARG A 1 611 ? -35.323 34.552 15.087 1.00 50.72 611 ARG A O 1
ATOM 4677 N N . GLY A 1 612 ? -36.154 32.949 16.426 1.00 48.06 612 GLY A N 1
ATOM 4678 C CA . GLY A 1 612 ? -35.155 31.932 16.063 1.00 48.06 612 GLY A CA 1
ATOM 4679 C C . GLY A 1 612 ? -35.477 31.192 14.762 1.00 48.06 612 GLY A C 1
ATOM 4680 O O . GLY A 1 612 ? -34.584 30.910 13.969 1.00 48.06 612 GLY A O 1
ATOM 4681 N N . GLU A 1 613 ? -36.758 30.941 14.498 1.00 49.56 613 GLU A N 1
ATOM 4682 C CA . GLU A 1 613 ? -37.183 29.992 13.460 1.00 49.56 613 GLU A CA 1
ATOM 4683 C C . GLU A 1 613 ? -37.288 30.627 12.061 1.00 49.56 613 GLU A C 1
ATOM 4685 O O . GLU A 1 613 ? -36.977 29.997 11.048 1.00 49.56 613 GLU A O 1
ATOM 4690 N N . ALA A 1 614 ? -37.595 31.928 11.990 1.00 53.16 614 ALA A N 1
ATOM 4691 C CA . ALA A 1 614 ? -37.657 32.668 10.726 1.00 53.16 614 ALA A CA 1
ATOM 4692 C C . ALA A 1 614 ? -36.281 32.823 10.046 1.00 53.16 614 ALA A C 1
ATOM 4694 O O . ALA A 1 614 ? -36.193 32.825 8.822 1.00 53.16 614 ALA A O 1
ATOM 4695 N N . ARG A 1 615 ? -35.184 32.887 10.817 1.00 58.50 615 ARG A N 1
ATOM 4696 C CA . ARG A 1 615 ? -33.821 32.995 10.257 1.00 58.50 615 ARG A CA 1
ATOM 4697 C C . ARG A 1 615 ? -33.280 31.673 9.711 1.00 58.50 615 ARG A C 1
ATOM 4699 O O . ARG A 1 615 ? -32.324 31.696 8.938 1.00 58.50 615 ARG A O 1
ATOM 4706 N N . PHE A 1 616 ? -33.873 30.544 10.097 1.00 61.78 616 PHE A N 1
ATOM 4707 C CA . PHE A 1 616 ? -33.473 29.228 9.602 1.00 61.78 616 PHE A CA 1
ATOM 4708 C C . PHE A 1 616 ? -34.148 28.904 8.262 1.00 61.78 616 PHE A C 1
ATOM 4710 O O . PHE A 1 616 ? -33.481 28.454 7.331 1.00 61.78 616 PHE A O 1
ATOM 4717 N N . ARG A 1 617 ? -35.437 29.247 8.101 1.00 63.22 617 ARG A N 1
ATOM 4718 C CA . ARG A 1 617 ? -36.147 29.081 6.816 1.00 63.22 617 ARG A CA 1
ATOM 4719 C C . ARG A 1 617 ? -35.596 29.969 5.695 1.00 63.22 617 ARG A C 1
ATOM 4721 O O . ARG A 1 617 ? -35.549 29.527 4.553 1.00 63.22 617 ARG A O 1
ATOM 4728 N N . ASP A 1 618 ? -35.095 31.159 6.019 1.00 60.56 618 ASP A N 1
ATOM 4729 C CA . ASP A 1 618 ? -34.552 32.092 5.019 1.00 60.56 618 ASP A CA 1
ATOM 4730 C C . ASP A 1 618 ? -33.167 31.676 4.467 1.00 60.56 618 ASP A C 1
ATOM 4732 O O . ASP A 1 618 ? -32.749 32.122 3.398 1.00 60.56 618 ASP A O 1
ATOM 4736 N N . ARG A 1 619 ? -32.452 30.767 5.155 1.00 60.47 619 ARG A N 1
ATOM 4737 C CA . ARG A 1 619 ? -31.195 30.177 4.646 1.00 60.47 619 ARG A CA 1
ATOM 4738 C C . ARG A 1 619 ? -31.427 28.987 3.719 1.00 60.47 619 ARG A C 1
ATOM 4740 O O . ARG A 1 619 ? -30.651 28.800 2.789 1.00 60.47 619 ARG A O 1
ATOM 4747 N N . LEU A 1 620 ? -32.504 28.230 3.925 1.00 57.44 620 LEU A N 1
ATOM 4748 C CA . LEU A 1 620 ? -32.863 27.095 3.068 1.00 57.44 620 LEU A CA 1
ATOM 4749 C C . LEU A 1 620 ? -33.400 27.529 1.694 1.00 57.44 620 LEU A C 1
ATOM 4751 O O . LEU A 1 620 ? -33.250 26.797 0.724 1.00 57.44 620 LEU A O 1
ATOM 4755 N N . ALA A 1 621 ? -33.946 28.742 1.568 1.00 55.50 621 ALA A N 1
ATOM 4756 C CA . ALA A 1 621 ? -34.455 29.254 0.293 1.00 55.50 621 ALA A CA 1
ATOM 4757 C C . ALA A 1 621 ? -33.364 29.727 -0.697 1.00 55.50 621 ALA A C 1
ATOM 4759 O O . ALA A 1 621 ? -33.682 30.008 -1.852 1.00 55.50 621 ALA A O 1
ATOM 4760 N N . ARG A 1 622 ? -32.088 29.817 -0.281 1.00 56.16 622 ARG A N 1
ATOM 4761 C CA . ARG A 1 622 ? -30.976 30.279 -1.141 1.00 56.16 622 ARG A CA 1
ATOM 4762 C C . ARG A 1 622 ? -30.237 29.165 -1.888 1.00 56.16 622 ARG A C 1
ATOM 4764 O O . ARG A 1 622 ? -29.403 29.475 -2.728 1.00 56.16 622 ARG A O 1
ATOM 4771 N N . PHE A 1 623 ? -30.573 27.901 -1.640 1.00 52.47 623 PHE A N 1
ATOM 4772 C CA . PHE A 1 623 ? -30.093 26.768 -2.432 1.00 52.47 623 PHE A CA 1
ATOM 4773 C C . PHE A 1 623 ? -31.200 26.301 -3.382 1.00 52.47 623 PHE A C 1
ATOM 4775 O O . PHE A 1 623 ? -31.906 25.331 -3.124 1.00 52.47 623 PHE A O 1
ATOM 4782 N N . LYS A 1 624 ? -31.369 27.026 -4.491 1.00 53.47 624 LYS A N 1
ATOM 4783 C CA . LYS A 1 624 ? -31.976 26.472 -5.705 1.00 53.47 624 LYS A CA 1
ATOM 4784 C C . LYS A 1 624 ? -30.870 26.317 -6.752 1.00 53.47 624 LYS A C 1
ATOM 4786 O O . LYS A 1 624 ? -30.165 27.298 -6.986 1.00 53.47 624 LYS A O 1
ATOM 4791 N N . PRO A 1 625 ? -30.714 25.139 -7.375 1.00 53.44 625 PRO A N 1
ATOM 4792 C CA . PRO A 1 625 ? -29.829 24.985 -8.519 1.00 53.44 625 PRO A CA 1
ATOM 4793 C C . PRO A 1 625 ? -30.409 25.750 -9.715 1.00 53.44 625 PRO A C 1
ATOM 4795 O O . PRO A 1 625 ? -31.610 25.674 -9.985 1.00 53.44 625 PRO A O 1
ATOM 4798 N N . ALA A 1 626 ? -29.561 26.522 -10.394 1.00 52.91 626 ALA A N 1
ATOM 4799 C CA . ALA A 1 626 ? -29.874 27.060 -11.708 1.00 52.91 626 ALA A CA 1
ATOM 4800 C C . ALA A 1 626 ? -29.841 25.903 -12.715 1.00 52.91 626 ALA A C 1
ATOM 4802 O O . ALA A 1 626 ? -28.860 25.163 -12.767 1.00 52.91 626 ALA A O 1
ATOM 4803 N N . THR A 1 627 ? -30.945 25.734 -13.438 1.00 51.47 627 THR A N 1
ATOM 4804 C CA . THR A 1 627 ? -31.041 24.949 -14.676 1.00 51.47 627 THR A CA 1
ATOM 4805 C C . THR A 1 627 ? -30.227 25.572 -15.789 1.00 51.47 627 THR A C 1
ATOM 4807 O O . THR A 1 627 ? -30.283 26.824 -15.873 1.00 51.47 627 THR A O 1
#

Sequence (627 aa):
MAADAARALVRERLYVPLVLGELEPAGQVPYDLEPLAMLLDECLEMVEFRDAERAAEHKALCRAYDEQAAQTPAALASELEHTQFNYALALDAVAALQPDPDATCVEGRAAPLGSDAALDTLRAEHDAALDTLRAEHDAALEALRAEHNAALELLQKEHAEALAARTAAHDAALHTTHTEHAAALAAQMQAHTDALEAERTAHDDAQRNAAHAHDTALRTLQDEHTRATEALTAQHTDELQALRTAHAAALDTQRAEHAARTQAWDTERAQWVQAAEAASAQRAADARRIESLAATVDALARSVQQSDVLLASVRERVDAHEAWDAQHTRAYEALVERLATEQAQVEAHDAARAAAEQERDAAHAAAEAKTAHAHEAERRLAELQRDVEQTREVQADVAALQARAAHAEAEAAALRERAQEAEPLRVAAAQLQREVDELQTLVSMHKTSAKHAEQDHVRAEETIRELYVPSLPSTSNIYVLEHAARARDDELASLRDARQRHTEQIRALKAAEKSWRAERDAGGWHERIAQLELELSAKAEEVEEADTRILGALRENKRLAAQNKALQAKLAHAAAAPGGEARMAQPLADRTNRREAPPVSPGASPDKAGRGEARFRDRLARFKPAT

Secondary structure (DSSP, 8-state):
-HHHHHHHHHHHHH-------------------HHHHHHHHHHHHHHHHHHHHHHHHHHHHHHHHHHHHHHHHHHHHHHHHHHHHHHHHHHHHHHHT---TTS------------HHHHHHHHHHHHHHHHHHHHHHHHHHHHHHHHHHHHHHHHHHHHHHHHHHHHHHHHHHHHHHHHHHHHHHHHHHHHHHHHHHHHHHHHHHHHHHHHHHHHHHHHHHHHHHHHHHHHHHHHHHHHHHHHHHHHHHHHHHHHHHHHHHHHHHHHHHHHHHHHHHHHHHHHHHHHHHHHHHHHHHHHHHHHHHHHHTTTTTTGGGTTTS-SSHHHHHHHHHHHHHHHHHHHHHHHHHHHHHHHHHHHHHHHHHHHHHHHHHHHHHHHHHHHHHHHHHHHHHHHHHHHHHHHHHHHHHHHHHHHHHHHHHHHHHHHHHHHHHHHHHHHHHHHHHHHHHHHHHHHHHHHHHHHHHHH--TT---HHHHHHHHHHHHHHHHHHHHHHHHHHHHHHHHHHHHHHHHHHHHHHHHTTHHHHHHHHHHHHHHHHHHHHHHHHHHHHHHHHHHHHHHHHHHHHHHHHHHHH-----------------------------S--SSTTTHHHHHHHTT-----